Protein AF-0000000069106874 (afdb_homodimer)

Sequence (608 aa):
MSLFFHRAITELNISRTIKGVRCIVRFPEGVSSLFDAFSTHLDKQISIPGLFRLFELAIGISNRALPDDPNTFLDHKPIFADKFVYVGSCKLEIHQSFNASAYFHLPFDVFSTLDYVGKSSYCKVQEMCQRDNSQWFARLSQQNIMVDPVTRKPLELPASWRKKYGPMCTGSPFVMEKLNRPDACMAVGHYKIQTSDIDSQNHTNWVVYVEICMNACRNGLDKELFSKPLIKNSKNGLKEIQIRYVNEALVDEEVVIHAWETSGRDDQLCFELTRGSDVCIQATIAFHQFCVKSTNIESIKSKIMSLFFHRAITELNISRTIKGVRCIVRFPEGVSSLFDAFSTHLDKQISIPGLFRLFELAIGISNRALPDDPNTFLDHKPIFADKFVYVGSCKLEIHQSFNASAYFHLPFDVFSTLDYVGKSSYCKVQEMCQRDNSQWFARLSQQNIMVDPVTRKPLELPASWRKKYGPMCTGSPFVMEKLNRPDACMAVGHYKIQTSDIDSQNHTNWVVYVEICMNACRNGLDKELFSKPLIKNSKNGLKEIQIRYVNEALVDEEVVIHAWETSGRDDQLCFELTRGSDVCIQATIAFHQFCVKSTNIESIKSKI

Solvent-accessible surface area (backbone atoms only — not comparable to full-atom values): 31805 Å² total; per-residue (Å²): 120,62,64,36,59,34,53,10,35,57,49,33,54,36,48,75,49,80,56,82,60,32,35,41,37,37,40,38,24,19,59,48,49,60,52,8,42,68,33,67,36,67,90,42,72,66,48,70,58,51,52,53,39,51,50,48,43,49,49,52,59,44,42,33,58,34,90,92,41,68,65,25,51,80,48,34,53,88,69,42,69,91,52,40,72,42,68,44,13,38,37,41,37,36,35,72,71,53,66,56,58,75,62,57,38,40,38,32,31,38,40,35,31,52,30,22,61,58,62,33,36,35,20,40,36,36,36,35,20,37,61,90,76,61,46,65,36,37,35,40,38,38,19,35,31,32,30,36,85,83,79,66,39,78,33,72,53,58,66,69,56,45,65,69,50,29,82,76,30,85,54,65,80,58,72,63,77,86,79,83,80,66,95,75,55,63,40,76,49,76,47,64,38,44,64,80,41,36,25,88,85,68,32,52,34,75,59,50,58,51,44,53,51,49,36,51,49,52,53,36,55,76,68,60,53,62,57,67,62,31,55,58,18,53,74,36,27,65,29,34,36,37,34,30,50,73,41,85,55,44,72,73,38,55,32,38,37,38,30,38,69,42,85,98,48,52,36,34,38,35,38,37,34,22,46,86,91,44,57,24,34,37,34,37,46,29,27,27,84,61,69,75,73,65,71,68,68,62,63,62,53,69,76,96,121,60,63,35,60,33,53,8,34,55,47,34,54,36,50,75,49,78,57,82,59,32,35,40,37,38,40,37,24,18,60,48,49,61,52,8,42,69,32,67,37,68,91,42,78,64,46,71,58,50,51,54,39,52,52,49,43,50,50,53,59,43,41,34,58,32,89,92,41,66,66,24,51,80,47,33,52,87,69,42,70,88,54,41,73,41,69,44,15,38,38,40,38,35,35,72,68,50,69,52,59,74,60,57,37,39,38,31,31,39,40,36,32,53,30,21,61,58,62,35,34,35,19,38,38,36,36,34,21,36,60,90,76,62,48,65,37,38,35,41,38,37,19,35,30,32,29,36,85,83,80,65,41,79,32,73,53,58,64,71,57,45,64,69,50,30,82,78,30,84,54,66,82,58,74,61,78,88,76,82,79,66,95,74,55,62,41,76,49,75,46,64,39,44,65,80,42,36,24,89,85,67,32,51,34,74,60,52,57,52,43,54,51,49,35,53,50,51,52,36,56,76,67,60,53,60,57,67,62,30,55,57,19,53,73,36,27,65,30,35,38,37,35,29,51,72,40,85,56,47,70,73,38,56,35,38,37,38,30,38,69,42,85,97,47,52,36,36,37,34,38,37,34,22,46,85,92,44,60,25,34,40,34,37,45,28,27,28,85,60,69,74,74,65,70,68,67,61,63,62,53,70,75,95

InterPro domains:
  IPR029069 HotDog domain superfamily [SSF54637] (93-168)
  IPR029069 HotDog domain superfamily [SSF54637] (177-285)

Organism: Magallana gigas (NCBI:txid29159)

Structure (mmCIF, N/CA/C/O backbone):
data_AF-0000000069106874-model_v1
#
loop_
_entity.id
_entity.type
_entity.pdbx_description
1 polymer 'Uncharacterized protein'
#
loop_
_atom_site.group_PDB
_atom_site.id
_atom_site.type_symbol
_atom_site.label_atom_id
_atom_site.label_alt_id
_atom_site.label_comp_id
_atom_site.label_asym_id
_atom_site.label_entity_id
_atom_site.label_seq_id
_atom_site.pdbx_PDB_ins_code
_atom_site.Cartn_x
_atom_site.Cartn_y
_atom_site.Cartn_z
_atom_site.occupancy
_atom_site.B_iso_or_equiv
_atom_site.auth_seq_id
_atom_site.auth_comp_id
_atom_site.auth_asym_id
_atom_site.auth_atom_id
_atom_site.pdbx_PDB_model_num
ATOM 1 N N . MET A 1 1 ? -18.719 7.609 -12.352 1 34.06 1 MET A N 1
ATOM 2 C CA . MET A 1 1 ? -17.562 7.508 -11.469 1 34.06 1 MET A CA 1
ATOM 3 C C . MET A 1 1 ? -17.984 7.617 -10.008 1 34.06 1 MET A C 1
ATOM 5 O O . MET A 1 1 ? -17.562 6.812 -9.172 1 34.06 1 MET A O 1
ATOM 9 N N . SER A 1 2 ? -18.922 8.641 -9.828 1 42.19 2 SER A N 1
ATOM 10 C CA . SER A 1 2 ? -19.406 9.086 -8.523 1 42.19 2 SER A CA 1
ATOM 11 C C . SER A 1 2 ? -20.328 8.039 -7.895 1 42.19 2 SER A C 1
ATOM 13 O O . SER A 1 2 ? -20.219 7.758 -6.699 1 42.19 2 SER A O 1
ATOM 15 N N . LEU A 1 3 ? -20.938 7.375 -8.82 1 40.69 3 LEU A N 1
ATOM 16 C CA . LEU A 1 3 ? -22 6.52 -8.297 1 40.69 3 LEU A CA 1
ATOM 17 C C . LEU A 1 3 ? -21.422 5.281 -7.625 1 40.69 3 LEU A C 1
ATOM 19 O O . LEU A 1 3 ? -21.922 4.836 -6.594 1 40.69 3 LEU A O 1
ATOM 23 N N . PHE A 1 4 ? -20.281 4.883 -8.133 1 46.03 4 PHE A N 1
ATOM 24 C CA . PHE A 1 4 ? -19.719 3.619 -7.664 1 46.03 4 PHE A CA 1
ATOM 25 C C . PHE A 1 4 ? -19.141 3.77 -6.27 1 46.03 4 PHE A C 1
ATOM 27 O O . PHE A 1 4 ? -19.359 2.924 -5.398 1 46.03 4 PHE A O 1
ATOM 34 N N . PHE A 1 5 ? -18.547 4.848 -6.074 1 53.59 5 PHE A N 1
ATOM 35 C CA . PHE A 1 5 ? -17.984 5.059 -4.738 1 53.59 5 PHE A CA 1
ATOM 36 C C . PHE A 1 5 ? -19.109 5.211 -3.711 1 53.59 5 PHE A C 1
ATOM 38 O O . PHE A 1 5 ? -18.953 4.793 -2.561 1 53.59 5 PHE A O 1
ATOM 45 N N . HIS A 1 6 ? -20.219 5.535 -4.262 1 55.28 6 HIS A N 1
ATOM 46 C CA . HIS A 1 6 ? -21.375 5.789 -3.402 1 55.28 6 HIS A CA 1
ATOM 47 C C . HIS A 1 6 ? -21.906 4.5 -2.793 1 55.28 6 HIS A C 1
ATOM 49 O O . HIS A 1 6 ? -22.141 4.426 -1.584 1 55.28 6 HIS A O 1
ATOM 55 N N . ARG A 1 7 ? -22.219 3.68 -3.609 1 54.53 7 ARG A N 1
ATOM 56 C CA . ARG A 1 7 ? -22.766 2.404 -3.16 1 54.53 7 ARG A CA 1
ATOM 57 C C . ARG A 1 7 ? -21.781 1.679 -2.24 1 54.53 7 ARG A C 1
ATOM 59 O O . ARG A 1 7 ? -22.203 1.023 -1.282 1 54.53 7 ARG A O 1
ATOM 66 N N . ALA A 1 8 ? -20.594 2.135 -2.432 1 59.44 8 ALA A N 1
ATOM 67 C CA . ALA A 1 8 ? -19.562 1.483 -1.643 1 59.44 8 ALA A CA 1
ATOM 68 C C . ALA A 1 8 ? -19.625 1.908 -0.179 1 59.44 8 ALA A C 1
ATOM 70 O O . ALA A 1 8 ? -19.547 1.07 0.722 1 59.44 8 ALA A O 1
ATOM 71 N N . ILE A 1 9 ? -19.953 3.131 0.028 1 66.62 9 ILE A N 1
ATOM 72 C CA . ILE A 1 9 ? -19.984 3.664 1.386 1 66.62 9 ILE A CA 1
ATOM 73 C C . ILE A 1 9 ? -21.172 3.074 2.145 1 66.62 9 ILE A C 1
ATOM 75 O O . ILE A 1 9 ? -21.031 2.676 3.303 1 66.62 9 ILE A O 1
ATOM 79 N N . THR A 1 10 ? -22.203 2.961 1.462 1 67.38 10 THR A N 1
ATOM 80 C CA . THR A 1 10 ? -23.406 2.436 2.113 1 67.38 10 THR A CA 1
ATOM 81 C C . THR A 1 10 ? -23.25 0.939 2.379 1 67.38 10 THR A C 1
ATOM 83 O O . THR A 1 10 ? -23.562 0.465 3.473 1 67.38 10 THR A O 1
ATOM 86 N N . GLU A 1 11 ? -22.734 0.298 1.488 1 71.12 11 GLU A N 1
ATOM 87 C CA . GLU A 1 11 ? -22.625 -1.151 1.62 1 71.12 11 GLU A CA 1
ATOM 88 C C . GLU A 1 11 ? -21.594 -1.534 2.676 1 71.12 11 GLU A C 1
ATOM 90 O O . GLU A 1 11 ? -21.703 -2.598 3.291 1 71.12 11 GLU A O 1
ATOM 95 N N . LEU A 1 12 ? -20.781 -0.577 2.873 1 74.94 12 LEU A N 1
ATOM 96 C CA . LEU A 1 12 ? -19.734 -0.859 3.861 1 74.94 12 LEU A CA 1
ATOM 97 C C . LEU A 1 12 ? -20.125 -0.297 5.227 1 74.94 12 LEU A C 1
ATOM 99 O O . LEU A 1 12 ? -19.297 -0.247 6.137 1 74.94 12 LEU A O 1
ATOM 103 N N . ASN A 1 13 ? -21.344 0.155 5.324 1 79.31 13 ASN A N 1
ATOM 104 C CA . ASN A 1 13 ? -21.875 0.716 6.566 1 79.31 13 ASN A CA 1
ATOM 105 C C . ASN A 1 13 ? -21.047 1.921 7.023 1 79.31 13 ASN A C 1
ATOM 107 O O . ASN A 1 13 ? -20.781 2.076 8.211 1 79.31 13 ASN A O 1
ATOM 111 N N . ILE A 1 14 ? -20.516 2.648 6.082 1 82.81 14 ILE A N 1
ATOM 112 C CA . ILE A 1 14 ? -19.844 3.918 6.348 1 82.81 14 ILE A CA 1
ATOM 113 C C . ILE A 1 14 ? -20.844 5.062 6.223 1 82.81 14 ILE A C 1
ATOM 115 O O . ILE A 1 14 ? -21.703 5.051 5.34 1 82.81 14 ILE A O 1
ATOM 119 N N . SER A 1 15 ? -20.75 5.988 7.109 1 86.56 15 SER A N 1
ATOM 120 C CA . SER A 1 15 ? -21.641 7.148 7.027 1 86.56 15 SER A CA 1
ATOM 121 C C . SER A 1 15 ? -20.859 8.445 7.23 1 86.56 15 SER A C 1
ATOM 123 O O . SER A 1 15 ? -19.734 8.438 7.73 1 86.56 15 SER A O 1
ATOM 125 N N . ARG A 1 16 ? -21.453 9.523 6.762 1 90.56 16 ARG A N 1
ATOM 126 C CA . ARG A 1 16 ? -20.859 10.852 6.844 1 90.56 16 ARG A CA 1
ATOM 127 C C . ARG A 1 16 ? -21.891 11.891 7.258 1 90.56 16 ARG A C 1
ATOM 129 O O . ARG A 1 16 ? -23.016 11.875 6.77 1 90.56 16 ARG A O 1
ATOM 136 N N . THR A 1 17 ? -21.547 12.781 8.148 1 93.12 17 THR A N 1
ATOM 137 C CA . THR A 1 17 ? -22.359 13.914 8.562 1 93.12 17 THR A CA 1
ATOM 138 C C . THR A 1 17 ? -21.562 15.211 8.523 1 93.12 17 THR A C 1
ATOM 140 O O . THR A 1 17 ? -20.469 15.281 9.094 1 93.12 17 THR A O 1
ATOM 143 N N . ILE A 1 18 ? -22.094 16.203 7.867 1 94.69 18 ILE A N 1
ATOM 144 C CA . ILE A 1 18 ? -21.453 17.516 7.773 1 94.69 18 ILE A CA 1
ATOM 145 C C . ILE A 1 18 ? -22.234 18.531 8.594 1 94.69 18 ILE A C 1
ATOM 147 O O . ILE A 1 18 ? -23.469 18.609 8.492 1 94.69 18 ILE A O 1
ATOM 151 N N . LYS A 1 19 ? -21.594 19.25 9.383 1 92.94 19 LYS A N 1
ATOM 152 C CA . LYS A 1 19 ? -22.156 20.359 10.141 1 92.94 19 LYS A CA 1
ATOM 153 C C . LYS A 1 19 ? -21.188 21.547 10.18 1 92.94 19 LYS A C 1
ATOM 155 O O . LYS A 1 19 ? -20.297 21.594 11.023 1 92.94 19 LYS A O 1
ATOM 160 N N . GLY A 1 20 ? -21.438 22.547 9.258 1 92.25 20 GLY A N 1
ATOM 161 C CA . GLY A 1 20 ? -20.562 23.703 9.211 1 92.25 20 GLY A CA 1
ATOM 162 C C . GLY A 1 20 ? -19.141 23.359 8.828 1 92.25 20 GLY A C 1
ATOM 163 O O . GLY A 1 20 ? -18.891 22.812 7.754 1 92.25 20 GLY A O 1
ATOM 164 N N . VAL A 1 21 ? -18.25 23.641 9.844 1 95.94 21 VAL A N 1
ATOM 165 C CA . VAL A 1 21 ? -16.828 23.422 9.578 1 95.94 21 VAL A CA 1
ATOM 166 C C . VAL A 1 21 ? -16.391 22.078 10.156 1 95.94 21 VAL A C 1
ATOM 168 O O . VAL A 1 21 ? -15.203 21.844 10.359 1 95.94 21 VAL A O 1
ATOM 171 N N . ARG A 1 22 ? -17.359 21.203 10.445 1 96 22 ARG A N 1
ATOM 172 C CA . ARG A 1 22 ? -17.078 19.875 10.977 1 96 22 ARG A CA 1
ATOM 173 C C . ARG A 1 22 ? -17.688 18.797 10.109 1 96 22 ARG A C 1
ATOM 175 O O . ARG A 1 22 ? -18.781 18.984 9.547 1 96 22 ARG A O 1
ATOM 182 N N . CYS A 1 23 ? -17.016 17.75 9.977 1 96.88 23 CYS A N 1
ATOM 183 C CA . CYS A 1 23 ? -17.484 16.562 9.266 1 96.88 23 CYS A CA 1
ATOM 184 C C . CYS A 1 23 ? -17.078 15.289 10 1 96.88 23 CYS A C 1
ATOM 186 O O . CYS A 1 23 ? -15.93 15.133 10.398 1 96.88 23 CYS A O 1
ATOM 188 N N . ILE A 1 24 ? -18.031 14.422 10.195 1 95.75 24 ILE A N 1
ATOM 189 C CA . ILE A 1 24 ? -17.766 13.141 10.844 1 95.75 24 ILE A CA 1
ATOM 190 C C . ILE A 1 24 ? -17.938 12.008 9.836 1 95.75 24 ILE A C 1
ATOM 192 O O . ILE A 1 24 ? -18.969 11.914 9.172 1 95.75 24 ILE A O 1
ATOM 196 N N . VAL A 1 25 ? -16.953 11.195 9.688 1 92.06 25 VAL A N 1
ATOM 197 C CA . VAL A 1 25 ? -17.031 9.945 8.938 1 92.06 25 VAL A CA 1
ATOM 198 C C . VAL A 1 25 ? -16.969 8.766 9.891 1 92.06 25 VAL A C 1
ATOM 200 O O . VAL A 1 25 ? -16 8.633 10.656 1 92.06 25 VAL A O 1
ATOM 203 N N . ARG A 1 26 ? -17.938 7.91 9.805 1 90.25 26 ARG A N 1
ATOM 204 C CA . ARG A 1 26 ? -18.031 6.77 10.711 1 90.25 26 ARG A CA 1
ATOM 205 C C . ARG A 1 26 ? -17.656 5.473 9.992 1 90.25 26 ARG A C 1
ATOM 207 O O . ARG A 1 26 ? -18.266 5.125 8.977 1 90.25 26 ARG A O 1
ATOM 214 N N . PHE A 1 27 ? -16.672 4.824 10.562 1 85 27 PHE A N 1
ATOM 215 C CA . PHE A 1 27 ? -16.203 3.568 9.984 1 85 27 PHE A CA 1
ATOM 216 C C . PHE A 1 27 ? -16.625 2.387 10.852 1 85 27 PHE A C 1
ATOM 218 O O . PHE A 1 27 ? -16.469 2.416 12.07 1 85 27 PHE A O 1
ATOM 225 N N . PRO A 1 28 ? -17.188 1.4 10.188 1 81.38 28 PRO A N 1
ATOM 226 C CA . PRO A 1 28 ? -17.531 0.193 10.938 1 81.38 28 PRO A CA 1
ATOM 227 C C . PRO A 1 28 ? -16.297 -0.598 11.383 1 81.38 28 PRO A C 1
ATOM 229 O O . PRO A 1 28 ? -15.172 -0.214 11.078 1 81.38 28 PRO A O 1
ATOM 232 N N . GLU A 1 29 ? -16.547 -1.613 12.133 1 74 29 GLU A N 1
ATOM 233 C CA . GLU A 1 29 ? -15.477 -2.518 12.516 1 74 29 GLU A CA 1
ATOM 234 C C . GLU A 1 29 ? -14.883 -3.221 11.297 1 74 29 GLU A C 1
ATOM 236 O O . GLU A 1 29 ? -15.617 -3.621 10.391 1 74 29 GLU A O 1
ATOM 241 N N . GLY A 1 30 ? -13.492 -3.283 11.242 1 70.25 30 GLY A N 1
ATOM 242 C CA . GLY A 1 30 ? -12.867 -4.098 10.219 1 70.25 30 GLY A CA 1
ATOM 243 C C . GLY A 1 30 ? -12.195 -3.279 9.133 1 70.25 30 GLY A C 1
ATOM 244 O O . GLY A 1 30 ? -11.344 -3.789 8.398 1 70.25 30 GLY A O 1
ATOM 245 N N . VAL A 1 31 ? -12.641 -2.053 8.945 1 67.06 31 VAL A N 1
ATOM 246 C CA . VAL A 1 31 ? -12.047 -1.235 7.891 1 67.06 31 VAL A CA 1
ATOM 247 C C . VAL A 1 31 ? -10.539 -1.135 8.109 1 67.06 31 VAL A C 1
ATOM 249 O O . VAL A 1 31 ? -9.766 -1.248 7.156 1 67.06 31 VAL A O 1
ATOM 252 N N . SER A 1 32 ? -10.18 -1.062 9.32 1 63.19 32 SER A N 1
ATOM 253 C CA . SER A 1 32 ? -8.75 -0.949 9.609 1 63.19 32 SER A CA 1
ATOM 254 C C . SER A 1 32 ? -8.016 -2.238 9.266 1 63.19 32 SER A C 1
ATOM 256 O O . SER A 1 32 ? -6.867 -2.201 8.812 1 63.19 32 SER A O 1
ATOM 258 N N . SER A 1 33 ? -8.727 -3.334 9.492 1 62.19 33 SER A N 1
ATOM 259 C CA . SER A 1 33 ? -8.125 -4.629 9.203 1 62.19 33 SER A CA 1
ATOM 260 C C . SER A 1 33 ? -7.898 -4.809 7.703 1 62.19 33 SER A C 1
ATOM 262 O O . SER A 1 33 ? -6.965 -5.5 7.289 1 62.19 33 SER A O 1
ATOM 264 N N . LEU A 1 34 ? -8.859 -4.203 6.949 1 63.66 34 LEU A N 1
ATOM 265 C CA . LEU A 1 34 ? -8.688 -4.262 5.5 1 63.66 34 LEU A CA 1
ATOM 266 C C . LEU A 1 34 ? -7.41 -3.539 5.078 1 63.66 34 LEU A C 1
ATOM 268 O O . LEU A 1 34 ? -6.742 -3.955 4.129 1 63.66 34 LEU A O 1
ATOM 272 N N . PHE A 1 35 ? -7.094 -2.582 5.859 1 60.69 35 PHE A N 1
ATOM 273 C CA . PHE A 1 35 ? -5.902 -1.804 5.535 1 60.69 35 PHE A CA 1
ATOM 274 C C . PHE A 1 35 ? -4.641 -2.539 5.973 1 60.69 35 PHE A C 1
ATOM 276 O O . PHE A 1 35 ? -3.576 -2.363 5.371 1 60.69 35 PHE A O 1
ATOM 283 N N . ASP A 1 36 ? -4.879 -3.299 6.988 1 56.19 36 ASP A N 1
ATOM 284 C CA . ASP A 1 36 ? -3.742 -4.098 7.441 1 56.19 36 ASP A CA 1
ATOM 285 C C . ASP A 1 36 ? -3.355 -5.145 6.398 1 56.19 36 ASP A C 1
ATOM 287 O O . ASP A 1 36 ? -2.182 -5.496 6.27 1 56.19 36 ASP A O 1
ATOM 291 N N . ALA A 1 37 ? -4.453 -5.648 5.816 1 52.06 37 ALA A N 1
ATOM 292 C CA . ALA A 1 37 ? -4.18 -6.656 4.793 1 52.06 37 ALA A CA 1
ATOM 293 C C . ALA A 1 37 ? -3.246 -6.109 3.719 1 52.06 37 ALA A C 1
ATOM 295 O O . ALA A 1 37 ? -2.498 -6.863 3.094 1 52.06 37 ALA A O 1
ATOM 296 N N . PHE A 1 38 ? -3.342 -4.867 3.67 1 48.53 38 PHE A N 1
ATOM 297 C CA . PHE A 1 38 ? -2.467 -4.262 2.676 1 48.53 38 PHE A CA 1
ATOM 298 C C . PHE A 1 38 ? -1.048 -4.121 3.215 1 48.53 38 PHE A C 1
ATOM 300 O O . PHE A 1 38 ? -0.114 -3.848 2.459 1 48.53 38 PHE A O 1
ATOM 307 N N . SER A 1 39 ? -1.163 -4.289 4.508 1 46.03 39 SER A N 1
ATOM 308 C CA . SER A 1 39 ? 0.182 -4.285 5.07 1 46.03 39 SER A CA 1
ATOM 309 C C . SER A 1 39 ? 0.774 -5.688 5.102 1 46.03 39 SER A C 1
ATOM 311 O O . SER A 1 39 ? 0.038 -6.676 5.148 1 46.03 39 SER A O 1
ATOM 313 N N . THR A 1 40 ? 1.826 -5.828 4.512 1 45.62 40 THR A N 1
ATOM 314 C CA . THR A 1 40 ? 2.535 -7.102 4.418 1 45.62 40 THR A CA 1
ATOM 315 C C . THR A 1 40 ? 2.312 -7.938 5.676 1 45.62 40 THR A C 1
ATOM 317 O O . THR A 1 40 ? 2.762 -9.078 5.754 1 45.62 40 THR A O 1
ATOM 320 N N . HIS A 1 41 ? 1.469 -7.273 6.73 1 43.88 41 HIS A N 1
ATOM 321 C CA . HIS A 1 41 ? 1.33 -8.031 7.965 1 43.88 41 HIS A CA 1
ATOM 322 C C . HIS A 1 41 ? -0.121 -8.062 8.438 1 43.88 41 HIS A C 1
ATOM 324 O O . HIS A 1 41 ? -0.607 -7.094 9.023 1 43.88 41 HIS A O 1
ATOM 330 N N . LEU A 1 42 ? -0.999 -9.008 7.953 1 42.16 42 LEU A N 1
ATOM 331 C CA . LEU A 1 42 ? -2.396 -9.109 8.359 1 42.16 42 LEU A CA 1
ATOM 332 C C . LEU A 1 42 ? -2.535 -9.023 9.875 1 42.16 42 LEU A C 1
ATOM 334 O O . LEU A 1 42 ? -3.559 -8.562 10.383 1 42.16 42 LEU A O 1
ATOM 338 N N . ASP A 1 43 ? -1.603 -9.5 10.703 1 42.47 43 ASP A N 1
ATOM 339 C CA . ASP A 1 43 ? -1.775 -9.602 12.148 1 42.47 43 ASP A CA 1
ATOM 340 C C . ASP A 1 43 ? -1.207 -8.367 12.859 1 42.47 43 ASP A C 1
ATOM 342 O O . ASP A 1 43 ? -1.116 -8.344 14.086 1 42.47 43 ASP A O 1
ATOM 346 N N . LYS A 1 44 ? -0.801 -7.324 12.016 1 51.97 44 LYS A N 1
ATOM 347 C CA . LYS A 1 44 ? -0.078 -6.266 12.719 1 51.97 44 LYS A CA 1
ATOM 348 C C . LYS A 1 44 ? -0.878 -4.965 12.727 1 51.97 44 LYS A C 1
ATOM 350 O O . LYS A 1 44 ? -1.837 -4.816 11.969 1 51.97 44 LYS A O 1
ATOM 355 N N . GLN A 1 45 ? -0.779 -4.246 13.859 1 58.31 45 GLN A N 1
ATOM 356 C CA . GLN A 1 45 ? -1.193 -2.854 13.977 1 58.31 45 GLN A CA 1
ATOM 357 C C . GLN A 1 45 ? -0.996 -2.104 12.664 1 58.31 45 GLN A C 1
ATOM 359 O O . GLN A 1 45 ? -0.068 -2.398 11.906 1 58.31 45 GLN A O 1
ATOM 364 N N . ILE A 1 46 ? -2.031 -1.391 12.328 1 66.69 46 ILE A N 1
ATOM 365 C CA . ILE A 1 46 ? -1.922 -0.576 11.125 1 66.69 46 ILE A CA 1
ATOM 366 C C . ILE A 1 46 ? -0.581 0.156 11.117 1 66.69 46 ILE A C 1
ATOM 368 O O . ILE A 1 46 ? -0.122 0.636 12.156 1 66.69 46 ILE A O 1
ATOM 372 N N . SER A 1 47 ? 0.012 0.094 10.008 1 75.06 47 SER A N 1
ATOM 373 C CA . SER A 1 47 ? 1.26 0.832 9.844 1 75.06 47 SER A CA 1
ATOM 374 C C . SER A 1 47 ? 1.021 2.338 9.883 1 75.06 47 SER A C 1
ATOM 376 O O . SER A 1 47 ? -0.102 2.799 9.664 1 75.06 47 SER A O 1
ATOM 378 N N . ILE A 1 48 ? 2.029 3.117 10.188 1 83.62 48 ILE A N 1
ATOM 379 C CA . ILE A 1 48 ? 1.917 4.57 10.25 1 83.62 48 ILE A CA 1
ATOM 380 C C . ILE A 1 48 ? 1.508 5.113 8.883 1 83.62 48 ILE A C 1
ATOM 382 O O . ILE A 1 48 ? 0.571 5.906 8.773 1 83.62 48 ILE A O 1
ATOM 386 N N . PRO A 1 49 ? 2.131 4.652 7.773 1 80.94 49 PRO A N 1
ATOM 387 C CA . PRO A 1 49 ? 1.604 5.082 6.473 1 80.94 49 PRO A CA 1
ATOM 388 C C . PRO A 1 49 ? 0.145 4.68 6.27 1 80.94 49 PRO A C 1
ATOM 390 O O . PRO A 1 49 ? -0.625 5.426 5.656 1 80.94 49 PRO A O 1
ATOM 393 N N . GLY A 1 50 ? -0.195 3.531 6.781 1 78.94 50 GLY A N 1
ATOM 394 C CA . GLY A 1 50 ? -1.586 3.109 6.73 1 78.94 50 GLY A CA 1
ATOM 395 C C . GLY A 1 50 ? -2.525 4.062 7.445 1 78.94 50 GLY A C 1
ATOM 396 O O . GLY A 1 50 ? -3.641 4.305 6.984 1 78.94 50 GLY A O 1
ATOM 397 N N . LEU A 1 51 ? -2.092 4.559 8.555 1 83.19 51 LEU A N 1
ATOM 398 C CA . LEU A 1 51 ? -2.877 5.539 9.297 1 83.19 51 LEU A CA 1
ATOM 399 C C . LEU A 1 51 ? -3.076 6.809 8.477 1 83.19 51 LEU A C 1
ATOM 401 O O . LEU A 1 51 ? -4.18 7.355 8.43 1 83.19 51 LEU A O 1
ATOM 405 N N . PHE A 1 52 ? -2.023 7.27 7.816 1 87.25 52 PHE A N 1
ATOM 406 C CA . PHE A 1 52 ? -2.133 8.43 6.938 1 87.25 52 PHE A CA 1
ATOM 407 C C . PHE A 1 52 ? -3.135 8.172 5.82 1 87.25 52 PHE A C 1
ATOM 409 O O . PHE A 1 52 ? -3.932 9.047 5.48 1 87.25 52 PHE A O 1
ATOM 416 N N . ARG A 1 53 ? -3.105 6.996 5.336 1 81.75 53 ARG A N 1
ATOM 417 C CA . ARG A 1 53 ? -4.016 6.66 4.242 1 81.75 53 ARG A CA 1
ATOM 418 C C . ARG A 1 53 ? -5.461 6.613 4.727 1 81.75 53 ARG A C 1
ATOM 420 O O . ARG A 1 53 ? -6.379 6.957 3.982 1 81.75 53 ARG A O 1
ATOM 427 N N . LEU A 1 54 ? -5.652 6.18 5.906 1 82.62 54 LEU A N 1
ATOM 428 C CA . LEU A 1 54 ? -6.996 6.191 6.48 1 82.62 54 LEU A CA 1
ATOM 429 C C . LEU A 1 54 ? -7.508 7.617 6.637 1 82.62 54 LEU A C 1
ATOM 431 O O . LEU A 1 54 ? -8.688 7.891 6.383 1 82.62 54 LEU A O 1
ATOM 435 N N . PHE A 1 55 ? -6.621 8.453 7.051 1 88.5 55 PHE A N 1
ATOM 436 C CA . PHE A 1 55 ? -6.996 9.867 7.105 1 88.5 55 PHE A CA 1
ATOM 437 C C . PHE A 1 55 ? -7.348 10.391 5.719 1 88.5 55 PHE A C 1
ATOM 439 O O . PHE A 1 55 ? -8.328 11.117 5.555 1 88.5 55 PHE A O 1
ATOM 446 N N . GLU A 1 56 ? -6.562 10 4.777 1 84.44 56 GLU A N 1
ATOM 447 C CA . GLU A 1 56 ? -6.836 10.406 3.402 1 84.44 56 GLU A CA 1
ATOM 448 C C . GLU A 1 56 ? -8.195 9.891 2.936 1 84.44 56 GLU A C 1
ATOM 450 O O . GLU A 1 56 ? -8.922 10.594 2.227 1 84.44 56 GLU A O 1
ATOM 455 N N . LEU A 1 57 ? -8.445 8.688 3.299 1 81.31 57 LEU A N 1
ATOM 456 C CA . LEU A 1 57 ? -9.734 8.109 2.945 1 81.31 57 LEU A CA 1
ATOM 457 C C . LEU A 1 57 ? -10.875 8.938 3.535 1 81.31 57 LEU A C 1
ATOM 459 O O . LEU A 1 57 ? -11.859 9.227 2.848 1 81.31 57 LEU A O 1
ATOM 463 N N . ALA A 1 58 ? -10.742 9.258 4.738 1 87.56 58 ALA A N 1
ATOM 464 C CA . ALA A 1 58 ? -11.766 10.07 5.387 1 87.56 58 ALA A CA 1
ATOM 465 C C . ALA A 1 58 ? -11.914 11.422 4.695 1 87.56 58 ALA A C 1
ATOM 467 O O . ALA A 1 58 ? -13.031 11.922 4.523 1 87.56 58 ALA A O 1
ATOM 468 N N . ILE A 1 59 ? -10.805 11.992 4.305 1 87.62 59 ILE A N 1
ATOM 469 C CA . ILE A 1 59 ? -10.828 13.25 3.568 1 87.62 59 ILE A CA 1
ATOM 470 C C . ILE A 1 59 ? -11.57 13.055 2.248 1 87.62 59 ILE A C 1
ATOM 472 O O . ILE A 1 59 ? -12.438 13.859 1.894 1 87.62 59 ILE A O 1
ATOM 476 N N . GLY A 1 60 ? -11.227 12.008 1.559 1 82.19 60 GLY A N 1
ATOM 477 C CA . GLY A 1 60 ? -11.891 11.719 0.298 1 82.19 60 GLY A CA 1
ATOM 478 C C . GLY A 1 60 ? -13.391 11.562 0.437 1 82.19 60 GLY A C 1
ATOM 479 O O . GLY A 1 60 ? -14.148 12.086 -0.38 1 82.19 60 GLY A O 1
ATOM 480 N N . ILE A 1 61 ? -13.789 10.891 1.46 1 83.88 61 ILE A N 1
ATOM 481 C CA . ILE A 1 61 ? -15.203 10.672 1.713 1 83.88 61 ILE A CA 1
ATOM 482 C C . ILE A 1 61 ? -15.883 11.992 2.064 1 83.88 61 ILE A C 1
ATOM 484 O O . ILE A 1 61 ? -17 12.266 1.612 1 83.88 61 ILE A O 1
ATOM 488 N N . SER A 1 62 ? -15.242 12.805 2.793 1 88.44 62 SER A N 1
ATOM 489 C CA . SER A 1 62 ? -15.789 14.086 3.209 1 88.44 62 SER A CA 1
ATOM 490 C C . SER A 1 62 ? -15.984 15.016 2.014 1 88.44 62 SER A C 1
ATOM 492 O O . SER A 1 62 ? -16.953 15.773 1.962 1 88.44 62 SER A O 1
ATOM 494 N N . ASN A 1 63 ? -15.086 14.914 1.068 1 85.69 63 ASN A N 1
ATOM 495 C CA . ASN A 1 63 ? -15.023 15.906 0.001 1 85.69 63 ASN A CA 1
ATOM 496 C C . ASN A 1 63 ? -15.797 15.445 -1.234 1 85.69 63 ASN A C 1
ATOM 498 O O . ASN A 1 63 ? -15.773 16.125 -2.268 1 85.69 63 ASN A O 1
ATOM 502 N N . ARG A 1 64 ? -16.453 14.391 -1.087 1 79.75 64 ARG A N 1
ATOM 503 C CA . ARG A 1 64 ? -17.156 13.867 -2.256 1 79.75 64 ARG A CA 1
ATOM 504 C C . ARG A 1 64 ? -18.656 14.023 -2.1 1 79.75 64 ARG A C 1
ATOM 506 O O . ARG A 1 64 ? -19.188 13.992 -0.983 1 79.75 64 ARG A O 1
ATOM 513 N N . ALA A 1 65 ? -19.281 14.219 -3.301 1 77.75 65 ALA A N 1
ATOM 514 C CA . ALA A 1 65 ? -20.75 14.148 -3.309 1 77.75 65 ALA A CA 1
ATOM 515 C C . ALA A 1 65 ? -21.219 12.711 -3.143 1 77.75 65 ALA A C 1
ATOM 517 O O . ALA A 1 65 ? -20.656 11.789 -3.736 1 77.75 65 ALA A O 1
ATOM 518 N N . LEU A 1 66 ? -22.141 12.609 -2.227 1 75.19 66 LEU A N 1
ATOM 519 C CA . LEU A 1 66 ? -22.75 11.305 -2 1 75.19 66 LEU A CA 1
ATOM 520 C C . LEU A 1 66 ? -24.188 11.266 -2.537 1 75.19 66 LEU A C 1
ATOM 522 O O . LEU A 1 66 ? -24.812 12.312 -2.717 1 75.19 66 LEU A O 1
ATOM 526 N N . PRO A 1 67 ? -24.688 10.133 -2.873 1 68.88 67 PRO A N 1
ATOM 527 C CA . PRO A 1 67 ? -26.047 10.055 -3.416 1 68.88 67 PRO A CA 1
ATOM 528 C C . PRO A 1 67 ? -27.094 10.695 -2.498 1 68.88 67 PRO A C 1
ATOM 530 O O . PRO A 1 67 ? -28 11.375 -2.973 1 68.88 67 PRO A O 1
ATOM 533 N N . ASP A 1 68 ? -26.969 10.469 -1.282 1 76 68 ASP A N 1
ATOM 534 C CA . ASP A 1 68 ? -27.969 10.969 -0.34 1 76 68 ASP A CA 1
ATOM 535 C C . ASP A 1 68 ? -27.594 12.359 0.167 1 76 68 ASP A C 1
ATOM 537 O O . ASP A 1 68 ? -28.375 12.984 0.897 1 76 68 ASP A O 1
ATOM 541 N N . ASP A 1 69 ? -26.406 12.789 -0.154 1 80.88 69 ASP A N 1
ATOM 542 C CA . ASP A 1 69 ? -25.938 14.109 0.255 1 80.88 69 ASP A CA 1
ATOM 543 C C . ASP A 1 69 ? -25.031 14.727 -0.81 1 80.88 69 ASP A C 1
ATOM 545 O O . ASP A 1 69 ? -23.828 14.484 -0.818 1 80.88 69 ASP A O 1
ATOM 549 N N . PRO A 1 70 ? -25.5 15.5 -1.629 1 82.25 70 PRO A N 1
ATOM 550 C CA . PRO A 1 70 ? -24.703 16.062 -2.723 1 82.25 70 PRO A CA 1
ATOM 551 C C . PRO A 1 70 ? -23.719 17.125 -2.244 1 82.25 70 PRO A C 1
ATOM 553 O O . PRO A 1 70 ? -22.844 17.547 -3.004 1 82.25 70 PRO A O 1
ATOM 556 N N . ASN A 1 71 ? -23.891 17.562 -1.018 1 86.69 71 ASN A N 1
ATOM 557 C CA . ASN A 1 71 ? -22.969 18.562 -0.48 1 86.69 71 ASN A CA 1
ATOM 558 C C . ASN A 1 71 ? -21.594 17.953 -0.199 1 86.69 71 ASN A C 1
ATOM 560 O O . ASN A 1 71 ? -21.484 16.766 0.104 1 86.69 71 ASN A O 1
ATOM 564 N N . THR A 1 72 ? -20.594 18.75 -0.452 1 90.62 72 THR A N 1
ATOM 565 C CA . THR A 1 72 ? -19.219 18.375 -0.095 1 90.62 72 THR A CA 1
ATOM 566 C C . THR A 1 72 ? -18.719 19.203 1.08 1 90.62 72 THR A C 1
ATOM 568 O O . THR A 1 72 ? -19.094 20.375 1.224 1 90.62 72 THR A O 1
ATOM 571 N N . PHE A 1 73 ? -18 18.609 1.884 1 94.12 73 PHE A N 1
ATOM 572 C CA . PHE A 1 73 ? -17.469 19.281 3.062 1 94.12 73 PHE A CA 1
ATOM 573 C C . PHE A 1 73 ? -16.703 20.531 2.67 1 94.12 73 PHE A C 1
ATOM 575 O O . PHE A 1 73 ? -15.867 20.516 1.77 1 94.12 73 PHE A O 1
ATOM 582 N N . LEU A 1 74 ? -17.078 21.688 3.242 1 95.75 74 LEU A N 1
ATOM 583 C CA . LEU A 1 74 ? -16.469 23 3.02 1 95.75 74 LEU A CA 1
ATOM 584 C C . LEU A 1 74 ? -16.578 23.406 1.558 1 95.75 74 LEU A C 1
ATOM 586 O O . LEU A 1 74 ? -15.688 24.062 1.02 1 95.75 74 LEU A O 1
ATOM 590 N N . ASP A 1 75 ? -17.625 22.922 0.871 1 92.5 75 ASP A N 1
ATOM 591 C CA . ASP A 1 75 ? -17.844 23.234 -0.538 1 92.5 75 ASP A CA 1
ATOM 592 C C . ASP A 1 75 ? -16.625 22.859 -1.38 1 92.5 75 ASP A C 1
ATOM 594 O O . ASP A 1 75 ? -16.234 23.625 -2.275 1 92.5 75 ASP A O 1
ATOM 598 N N . HIS A 1 76 ? -15.992 21.812 -1.057 1 88.81 76 HIS A N 1
ATOM 599 C CA . HIS A 1 76 ? -14.734 21.422 -1.681 1 88.81 76 HIS A CA 1
ATOM 600 C C . HIS A 1 76 ? -14.867 21.375 -3.199 1 88.81 76 HIS A C 1
ATOM 602 O O . HIS A 1 76 ? -14.039 21.938 -3.918 1 88.81 76 HIS A O 1
ATOM 608 N N . LYS A 1 77 ? -15.844 20.734 -3.758 1 81.44 77 LYS A N 1
ATOM 609 C CA . LYS A 1 77 ? -15.984 20.516 -5.195 1 81.44 77 LYS A CA 1
ATOM 610 C C . LYS A 1 77 ? -16.094 21.844 -5.938 1 81.44 77 LYS A C 1
ATOM 612 O O . LYS A 1 77 ? -15.297 22.141 -6.836 1 81.44 77 LYS A O 1
ATOM 617 N N . PRO A 1 78 ? -16.969 22.734 -5.633 1 80.88 78 PRO A N 1
ATOM 618 C CA . PRO A 1 78 ? -17.109 23.984 -6.387 1 80.88 78 PRO A CA 1
ATOM 619 C C . PRO A 1 78 ? -15.938 24.938 -6.168 1 80.88 78 PRO A C 1
ATOM 621 O O . PRO A 1 78 ? -15.68 25.797 -7.016 1 80.88 78 PRO A O 1
ATOM 624 N N . ILE A 1 79 ? -15.266 24.781 -5.078 1 84.5 79 ILE A N 1
ATOM 625 C CA . ILE A 1 79 ? -14.258 25.781 -4.742 1 84.5 79 ILE A CA 1
ATOM 626 C C . ILE A 1 79 ? -12.883 25.312 -5.223 1 84.5 79 ILE A C 1
ATOM 628 O O . ILE A 1 79 ? -12.094 26.125 -5.727 1 84.5 79 ILE A O 1
ATOM 632 N N . PHE A 1 80 ? -12.609 24.031 -5.145 1 81.81 80 PHE A N 1
ATOM 633 C CA . PHE A 1 80 ? -11.227 23.594 -5.297 1 81.81 80 PHE A CA 1
ATOM 634 C C . PHE A 1 80 ? -11.078 22.688 -6.5 1 81.81 80 PHE A C 1
ATOM 636 O O . PHE A 1 80 ? -9.977 22.203 -6.785 1 81.81 80 PHE A O 1
ATOM 643 N N . ALA A 1 81 ? -12.086 22.406 -7.277 1 74 81 ALA A N 1
ATOM 644 C CA . ALA A 1 81 ? -12.055 21.453 -8.383 1 74 81 ALA A CA 1
ATOM 645 C C . ALA A 1 81 ? -10.977 21.812 -9.398 1 74 81 ALA A C 1
ATOM 647 O O . ALA A 1 81 ? -10.344 20.938 -9.984 1 74 81 ALA A O 1
ATOM 648 N N . ASP A 1 82 ? -10.672 23.047 -9.578 1 73.81 82 ASP A N 1
ATOM 649 C CA . ASP A 1 82 ? -9.719 23.484 -10.594 1 73.81 82 ASP A CA 1
ATOM 650 C C . ASP A 1 82 ? -8.5 24.141 -9.953 1 73.81 82 ASP A C 1
ATOM 652 O O . ASP A 1 82 ? -7.801 24.922 -10.602 1 73.81 82 ASP A O 1
ATOM 656 N N . LYS A 1 83 ? -8.414 23.875 -8.695 1 78.56 83 LYS A N 1
ATOM 657 C CA . LYS A 1 83 ? -7.297 24.484 -7.973 1 78.56 83 LYS A CA 1
ATOM 658 C C . LYS A 1 83 ? -6.309 23.422 -7.5 1 78.56 83 LYS A C 1
ATOM 660 O O . LYS A 1 83 ? -6.629 22.234 -7.484 1 78.56 83 LYS A O 1
ATOM 665 N N . PHE A 1 84 ? -5.121 23.922 -7.32 1 81.69 84 PHE A N 1
ATOM 666 C CA . PHE A 1 84 ? -4.09 23.062 -6.742 1 81.69 84 PHE A CA 1
ATOM 667 C C . PHE A 1 84 ? -3.879 23.391 -5.27 1 81.69 84 PHE A C 1
ATOM 669 O O . PHE A 1 84 ? -3.686 24.547 -4.906 1 81.69 84 PHE A O 1
ATOM 676 N N . VAL A 1 85 ? -4.062 22.453 -4.457 1 85.94 85 VAL A N 1
ATOM 677 C CA . VAL A 1 85 ? -3.824 22.609 -3.025 1 85.94 85 VAL A CA 1
ATOM 678 C C . VAL A 1 85 ? -2.697 21.672 -2.586 1 85.94 85 VAL A C 1
ATOM 680 O O . VAL A 1 85 ? -2.74 20.469 -2.857 1 85.94 85 VAL A O 1
ATOM 683 N N . TYR A 1 86 ? -1.691 22.266 -1.953 1 88 86 TYR A N 1
ATOM 684 C CA . TYR A 1 86 ? -0.555 21.5 -1.454 1 88 86 TYR A CA 1
ATOM 685 C C . TYR A 1 86 ? -0.542 21.469 0.07 1 88 86 TYR A C 1
ATOM 687 O O . TYR A 1 86 ? -0.941 22.453 0.718 1 88 86 TYR A O 1
ATOM 695 N N . VAL A 1 87 ? -0.106 20.359 0.572 1 91.5 87 VAL A N 1
ATOM 696 C CA . VAL A 1 87 ? 0.174 20.312 2.004 1 91.5 87 VAL A CA 1
ATOM 697 C C . VAL A 1 87 ? 1.522 20.969 2.287 1 91.5 87 VAL A C 1
ATOM 699 O O . VAL A 1 87 ? 2.555 20.531 1.774 1 91.5 87 VAL A O 1
ATOM 702 N N . GLY A 1 88 ? 1.526 22.031 3.07 1 93.88 88 GLY A N 1
ATOM 703 C CA . GLY A 1 88 ? 2.766 22.688 3.451 1 93.88 88 GLY A CA 1
ATOM 704 C C . GLY A 1 88 ? 3.416 22.062 4.676 1 93.88 88 GLY A C 1
ATOM 705 O O . GLY A 1 88 ? 4.645 22.016 4.773 1 93.88 88 GLY A O 1
ATOM 706 N N . SER A 1 89 ? 2.572 21.688 5.605 1 96.25 89 SER A N 1
ATOM 707 C CA . SER A 1 89 ? 3.02 21.031 6.832 1 96.25 89 SER A CA 1
ATOM 708 C C . SER A 1 89 ? 1.957 20.078 7.363 1 96.25 89 SER A C 1
ATOM 710 O O . SER A 1 89 ? 0.762 20.281 7.145 1 96.25 89 SER A O 1
ATOM 712 N N . CYS A 1 90 ? 2.408 19.062 7.996 1 96.5 90 CYS A N 1
ATOM 713 C CA . CYS A 1 90 ? 1.454 18.219 8.695 1 96.5 90 CYS A CA 1
ATOM 714 C C . CYS A 1 90 ? 2.053 17.672 9.992 1 96.5 90 CYS A C 1
ATOM 716 O O . CYS A 1 90 ? 3.273 17.656 10.148 1 96.5 90 CYS A O 1
ATOM 718 N N . LYS A 1 91 ? 1.198 17.375 10.914 1 97.38 91 LYS A N 1
ATOM 719 C CA . LYS A 1 91 ? 1.536 16.797 12.219 1 97.38 91 LYS A CA 1
ATOM 720 C C . LYS A 1 91 ? 0.602 15.648 12.562 1 97.38 91 LYS A C 1
ATOM 722 O O . LYS A 1 91 ? -0.617 15.828 12.633 1 97.38 91 LYS A O 1
ATOM 727 N N . LEU A 1 92 ? 1.165 14.461 12.711 1 96.81 92 LEU A N 1
ATOM 728 C CA . LEU A 1 92 ? 0.44 13.312 13.234 1 96.81 92 LEU A CA 1
ATOM 729 C C . LEU A 1 92 ? 0.748 13.102 14.711 1 96.81 92 LEU A C 1
ATOM 731 O O . LEU A 1 92 ? 1.915 13.039 15.102 1 96.81 92 LEU A O 1
ATOM 735 N N . GLU A 1 93 ? -0.208 13.039 15.461 1 96 93 GLU A N 1
ATOM 736 C CA . GLU A 1 93 ? -0.097 12.688 16.875 1 96 93 GLU A CA 1
ATOM 737 C C . GLU A 1 93 ? -0.779 11.359 17.172 1 96 93 GLU A C 1
ATOM 739 O O . GLU A 1 93 ? -1.871 11.086 16.672 1 96 93 GLU A O 1
ATOM 744 N N . ILE A 1 94 ? -0.105 10.555 17.953 1 92.19 94 ILE A N 1
ATOM 745 C CA . ILE A 1 94 ? -0.638 9.242 18.297 1 92.19 94 ILE A CA 1
ATOM 746 C C . ILE A 1 94 ? -0.735 9.102 19.812 1 92.19 94 ILE A C 1
ATOM 748 O O . ILE A 1 94 ? 0.242 9.344 20.531 1 92.19 94 ILE A O 1
ATOM 752 N N . HIS A 1 95 ? -1.902 8.734 20.188 1 89.12 95 HIS A N 1
ATOM 753 C CA . HIS A 1 95 ? -2.1 8.492 21.609 1 89.12 95 HIS A CA 1
ATOM 754 C C . HIS A 1 95 ? -1.37 7.234 22.062 1 89.12 95 HIS A C 1
ATOM 756 O O . HIS A 1 95 ? -1.292 6.254 21.312 1 89.12 95 HIS A O 1
ATOM 762 N N . GLN A 1 96 ? -0.927 7.203 23.219 1 83.81 96 GLN A N 1
ATOM 763 C CA . GLN A 1 96 ? -0.126 6.102 23.734 1 83.81 96 GLN A CA 1
ATOM 764 C C . GLN A 1 96 ? -0.92 4.797 23.734 1 83.81 96 GLN A C 1
ATOM 766 O O . GLN A 1 96 ? -0.345 3.715 23.609 1 83.81 96 GLN A O 1
ATOM 771 N N . SER A 1 97 ? -2.174 4.898 23.844 1 73.06 97 SER A N 1
ATOM 772 C CA . SER A 1 97 ? -3.023 3.715 23.891 1 73.06 97 SER A CA 1
ATOM 773 C C . SER A 1 97 ? -3.09 3.037 22.516 1 73.06 97 SER A C 1
ATOM 775 O O . SER A 1 97 ? -3.494 1.877 22.422 1 73.06 97 SER A O 1
ATOM 777 N N . PHE A 1 98 ? -2.74 3.764 21.562 1 71.81 98 PHE A N 1
ATOM 778 C CA . PHE A 1 98 ? -2.729 3.215 20.203 1 71.81 98 PHE A CA 1
ATOM 779 C C . PHE A 1 98 ? -1.728 2.07 20.094 1 71.81 98 PHE A C 1
ATOM 781 O O . PHE A 1 98 ? -1.944 1.12 19.344 1 71.81 98 PHE A O 1
ATOM 788 N N . ASN A 1 99 ? -0.625 2.305 20.688 1 61.88 99 ASN A N 1
ATOM 789 C CA . ASN A 1 99 ? 0.452 1.324 20.594 1 61.88 99 ASN A CA 1
ATOM 790 C C . ASN A 1 99 ? 0.073 0.015 21.281 1 61.88 99 ASN A C 1
ATOM 792 O O . ASN A 1 99 ? 0.708 -1.017 21.062 1 61.88 99 ASN A O 1
ATOM 796 N N . ALA A 1 100 ? -0.76 0.144 22.297 1 51.59 100 ALA A N 1
ATOM 797 C CA . ALA A 1 100 ? -1.093 -1.024 23.094 1 51.59 100 ALA A CA 1
ATOM 798 C C . ALA A 1 100 ? -2.109 -1.914 22.391 1 51.59 100 ALA A C 1
ATOM 800 O O . ALA A 1 100 ? -2.398 -3.023 22.844 1 51.59 100 ALA A O 1
ATOM 801 N N . SER A 1 101 ? -2.406 -2.166 21.422 1 51.03 101 SER A N 1
ATOM 802 C CA . SER A 1 101 ? -2.967 -3.346 20.781 1 51.03 101 SER A CA 1
ATOM 803 C C . SER A 1 101 ? -4.16 -2.979 19.891 1 51.03 101 SER A C 1
ATOM 805 O O . SER A 1 101 ? -4.066 -3.004 18.672 1 51.03 101 SER A O 1
ATOM 807 N N . ALA A 1 102 ? -5.586 -3.262 20.438 1 47.31 102 ALA A N 1
ATOM 808 C CA . ALA A 1 102 ? -6.84 -3.838 19.969 1 47.31 102 ALA A CA 1
ATOM 809 C C . ALA A 1 102 ? -7.723 -2.773 19.312 1 47.31 102 ALA A C 1
ATOM 811 O O . ALA A 1 102 ? -8.812 -3.076 18.828 1 47.31 102 ALA A O 1
ATOM 812 N N . TYR A 1 103 ? -7.242 -1.528 19.203 1 49.59 103 TYR A N 1
ATOM 813 C CA . TYR A 1 103 ? -8.25 -0.493 18.984 1 49.59 103 TYR A CA 1
ATOM 814 C C . TYR A 1 103 ? -8.734 -0.499 17.531 1 49.59 103 TYR A C 1
ATOM 816 O O . TYR A 1 103 ? -9.898 -0.21 17.266 1 49.59 103 TYR A O 1
ATOM 824 N N . PHE A 1 104 ? -7.855 -0.9 16.656 1 55.34 104 PHE A N 1
ATOM 825 C CA . PHE A 1 104 ? -8.258 -0.659 15.273 1 55.34 104 PHE A CA 1
ATOM 826 C C . PHE A 1 104 ? -9.156 -1.779 14.773 1 55.34 104 PHE A C 1
ATOM 828 O O . PHE A 1 104 ? -9.695 -1.699 13.664 1 55.34 104 PHE A O 1
ATOM 835 N N . HIS A 1 105 ? -9.445 -2.6 15.703 1 59.41 105 HIS A N 1
ATOM 836 C CA . HIS A 1 105 ? -10.414 -3.629 15.328 1 59.41 105 HIS A CA 1
ATOM 837 C C . HIS A 1 105 ? -11.82 -3.246 15.758 1 59.41 105 HIS A C 1
ATOM 839 O O . HIS A 1 105 ? -12.781 -3.975 15.484 1 59.41 105 HIS A O 1
ATOM 845 N N . LEU A 1 106 ? -11.875 -2.012 16.328 1 67 106 LEU A N 1
ATOM 846 C CA . LEU A 1 106 ? -13.164 -1.49 16.766 1 67 106 LEU A CA 1
ATOM 847 C C . LEU A 1 106 ? -13.641 -0.372 15.844 1 67 106 LEU A C 1
ATOM 849 O O . LEU A 1 106 ? -12.844 0.223 15.117 1 67 106 LEU A O 1
ATOM 853 N N . PRO A 1 107 ? -15 -0.262 15.812 1 79.12 107 PRO A N 1
ATOM 854 C CA . PRO A 1 107 ? -15.5 0.883 15.047 1 79.12 107 PRO A CA 1
ATOM 855 C C . PRO A 1 107 ? -14.883 2.207 15.5 1 79.12 107 PRO A C 1
ATOM 857 O O . PRO A 1 107 ? -14.641 2.406 16.688 1 79.12 107 PRO A O 1
ATOM 860 N N . PHE A 1 108 ? -14.617 3.021 14.547 1 86 108 PHE A N 1
ATOM 861 C CA . PHE A 1 108 ? -14.031 4.316 14.891 1 86 108 PHE A CA 1
ATOM 862 C C . PHE A 1 108 ? -14.609 5.414 14.008 1 86 108 PHE A C 1
ATOM 864 O O . PHE A 1 108 ? -15.18 5.137 12.945 1 86 108 PHE A O 1
ATOM 871 N N . ASP A 1 109 ? -14.5 6.598 14.516 1 91.81 109 ASP A N 1
ATOM 872 C CA . ASP A 1 109 ? -14.961 7.785 13.805 1 91.81 109 ASP A CA 1
ATOM 873 C C . ASP A 1 109 ? -13.812 8.75 13.531 1 91.81 109 ASP A C 1
ATOM 875 O O . ASP A 1 109 ? -12.883 8.859 14.328 1 91.81 109 ASP A O 1
ATOM 879 N N . VAL A 1 110 ? -13.859 9.344 12.383 1 93.81 110 VAL A N 1
ATOM 880 C CA . VAL A 1 110 ? -12.906 10.406 12.062 1 93.81 110 VAL A CA 1
ATOM 881 C C . VAL A 1 110 ? -13.617 11.758 12.055 1 93.81 110 VAL A C 1
ATOM 883 O O . VAL A 1 110 ? -14.516 11.984 11.25 1 93.81 110 VAL A O 1
ATOM 886 N N . PHE A 1 111 ? -13.234 12.617 12.914 1 96.19 111 PHE A N 1
ATOM 887 C CA . PHE A 1 111 ? -13.75 13.984 13 1 96.19 111 PHE A CA 1
ATOM 888 C C . PHE A 1 111 ? -12.828 14.953 12.281 1 96.19 111 PHE A C 1
ATOM 890 O O . PHE A 1 111 ? -11.672 15.133 12.664 1 96.19 111 PHE A O 1
ATOM 897 N N . SER A 1 112 ? -13.344 15.586 11.258 1 97 112 SER A N 1
ATOM 898 C CA . SER A 1 112 ? -12.594 16.609 10.531 1 97 112 SER A CA 1
ATOM 899 C C . SER A 1 112 ? -13.086 18 10.875 1 97 112 SER A C 1
ATOM 901 O O . SER A 1 112 ? -14.297 18.25 10.914 1 97 112 SER A O 1
ATOM 903 N N . THR A 1 113 ? -12.188 18.891 11.117 1 97.12 113 THR A N 1
ATOM 904 C CA . THR A 1 113 ? -12.531 20.266 11.461 1 97.12 113 THR A CA 1
ATOM 905 C C . THR A 1 113 ? -11.648 21.25 10.695 1 97.12 113 THR A C 1
ATOM 907 O O . THR A 1 113 ? -10.43 21.078 10.633 1 97.12 113 THR A O 1
ATOM 910 N N . LEU A 1 114 ? -12.273 22.234 10.086 1 97.69 114 LEU A N 1
ATOM 911 C CA . LEU A 1 114 ? -11.516 23.391 9.625 1 97.69 114 LEU A CA 1
ATOM 912 C C . LEU A 1 114 ? -11.094 24.266 10.797 1 97.69 114 LEU A C 1
ATOM 914 O O . LEU A 1 114 ? -11.922 24.922 11.43 1 97.69 114 LEU A O 1
ATOM 918 N N . ASP A 1 115 ? -9.836 24.328 11.008 1 97.25 115 ASP A N 1
ATOM 919 C CA . ASP A 1 115 ? -9.328 24.906 12.25 1 97.25 115 ASP A CA 1
ATOM 920 C C . ASP A 1 115 ? -8.883 26.359 12.031 1 97.25 115 ASP A C 1
ATOM 922 O O . ASP A 1 115 ? -8.922 27.156 12.961 1 97.25 115 ASP A O 1
ATOM 926 N N . TYR A 1 116 ? -8.445 26.688 10.859 1 97.56 116 TYR A N 1
ATOM 927 C CA . TYR A 1 116 ? -7.895 28 10.555 1 97.56 116 TYR A CA 1
ATOM 928 C C . TYR A 1 116 ? -8.047 28.328 9.078 1 97.56 116 TYR A C 1
ATOM 930 O O . TYR A 1 116 ? -7.902 27.453 8.219 1 97.56 116 TYR A O 1
ATOM 938 N N . VAL A 1 117 ? -8.383 29.594 8.805 1 97.38 117 VAL A N 1
ATOM 939 C CA . VAL A 1 117 ? -8.414 30.109 7.445 1 97.38 117 VAL A CA 1
ATOM 940 C C . VAL A 1 117 ? -7.57 31.375 7.355 1 97.38 117 VAL A C 1
ATOM 942 O O . VAL A 1 117 ? -7.812 32.344 8.078 1 97.38 117 VAL A O 1
ATOM 945 N N . GLY A 1 118 ? -6.551 31.312 6.508 1 96 118 GLY A N 1
ATOM 946 C CA . GLY A 1 118 ? -5.758 32.5 6.184 1 96 118 GLY A CA 1
ATOM 947 C C . GLY A 1 118 ? -6.055 33.062 4.809 1 96 118 GLY A C 1
ATOM 948 O O . GLY A 1 118 ? -7.148 32.844 4.273 1 96 118 GLY A O 1
ATOM 949 N N . LYS A 1 119 ? -5.113 33.844 4.309 1 95.12 119 LYS A N 1
ATOM 950 C CA . LYS A 1 119 ? -5.293 34.438 2.99 1 95.12 119 LYS A CA 1
ATOM 951 C C . LYS A 1 119 ? -5.117 33.406 1.882 1 95.12 119 LYS A C 1
ATOM 953 O O . LYS A 1 119 ? -5.949 33.312 0.977 1 95.12 119 LYS A O 1
ATOM 958 N N . SER A 1 120 ? -4.023 32.625 1.992 1 94.88 120 SER A N 1
ATOM 959 C CA . SER A 1 120 ? -3.723 31.672 0.931 1 94.88 120 SER A CA 1
ATOM 960 C C . SER A 1 120 ? -3.66 30.25 1.471 1 94.88 120 SER A C 1
ATOM 962 O O . SER A 1 120 ? -3.381 29.312 0.724 1 94.88 120 SER A O 1
ATOM 964 N N . SER A 1 121 ? -3.844 30.094 2.799 1 95.62 121 SER A N 1
ATOM 965 C CA . SER A 1 121 ? -3.699 28.766 3.404 1 95.62 121 SER A CA 1
ATOM 966 C C . SER A 1 121 ? -4.785 28.516 4.441 1 95.62 121 SER A C 1
ATOM 968 O O . SER A 1 121 ? -5.457 29.438 4.887 1 95.62 121 SER A O 1
ATOM 970 N N . TYR A 1 122 ? -5.059 27.312 4.734 1 96.62 122 TYR A N 1
ATOM 971 C CA . TYR A 1 122 ? -5.996 26.891 5.773 1 96.62 122 TYR A CA 1
ATOM 972 C C . TYR A 1 122 ? -5.5 25.641 6.477 1 96.62 122 TYR A C 1
ATOM 974 O O . TYR A 1 122 ? -4.664 24.906 5.941 1 96.62 122 TYR A O 1
ATOM 982 N N . CYS A 1 123 ? -5.934 25.484 7.73 1 97.5 123 CYS A N 1
ATOM 983 C CA . CYS A 1 123 ? -5.551 24.328 8.531 1 97.5 123 CYS A CA 1
ATOM 984 C C . CYS A 1 123 ? -6.754 23.438 8.812 1 97.5 123 CYS A C 1
ATOM 986 O O . CYS A 1 123 ? -7.805 23.922 9.234 1 97.5 123 CYS A O 1
ATOM 988 N N . LYS A 1 124 ? -6.617 22.188 8.492 1 96.81 124 LYS A N 1
ATOM 989 C CA . LYS A 1 124 ? -7.605 21.172 8.844 1 96.81 124 LYS A CA 1
ATOM 990 C C . LYS A 1 124 ? -7.047 20.203 9.875 1 96.81 124 LYS A C 1
ATOM 992 O O . LYS A 1 124 ? -5.879 19.812 9.812 1 96.81 124 LYS A O 1
ATOM 997 N N . VAL A 1 125 ? -7.887 19.828 10.812 1 97.19 125 VAL A N 1
ATOM 998 C CA . VAL A 1 125 ? -7.52 18.844 11.82 1 97.19 125 VAL A CA 1
ATOM 999 C C . VAL A 1 125 ? -8.484 17.656 11.758 1 97.19 125 VAL A C 1
ATOM 1001 O O . VAL A 1 125 ? -9.703 17.844 11.688 1 97.19 125 VAL A O 1
ATOM 1004 N N . GLN A 1 126 ? -7.949 16.484 11.688 1 97.19 126 GLN A N 1
ATOM 1005 C CA . GLN A 1 126 ? -8.727 15.242 11.781 1 97.19 126 GLN A CA 1
ATOM 1006 C C . GLN A 1 126 ? -8.359 14.461 13.039 1 97.19 126 GLN A C 1
ATOM 1008 O O . GLN A 1 126 ? -7.188 14.344 13.383 1 97.19 126 GLN A O 1
ATOM 1013 N N . GLU A 1 127 ? -9.375 14 13.68 1 95.88 127 GLU A N 1
ATOM 1014 C CA . GLU A 1 127 ? -9.188 13.172 14.867 1 95.88 127 GLU A CA 1
ATOM 1015 C C . GLU A 1 127 ? -9.891 11.82 14.711 1 95.88 127 GLU A C 1
ATOM 1017 O O . GLU A 1 127 ? -11.07 11.766 14.359 1 95.88 127 GLU A O 1
ATOM 1022 N N . MET A 1 128 ? -9.141 10.766 14.945 1 92 128 MET A N 1
ATOM 1023 C CA . MET A 1 128 ? -9.734 9.43 15.016 1 92 128 MET A CA 1
ATOM 1024 C C . MET A 1 128 ? -10.086 9.07 16.453 1 92 128 MET A C 1
ATOM 1026 O O . MET A 1 128 ? -9.234 9.117 17.344 1 92 128 MET A O 1
ATOM 1030 N N . CYS A 1 129 ? -11.32 8.695 16.609 1 91 129 CYS A N 1
ATOM 1031 C CA . CYS A 1 129 ? -11.82 8.367 17.938 1 91 129 CYS A CA 1
ATOM 1032 C C . CYS A 1 129 ? -12.508 7.012 17.953 1 91 129 CYS A C 1
ATOM 1034 O O . CYS A 1 129 ? -13.211 6.66 17 1 91 129 CYS A O 1
ATOM 1036 N N . GLN A 1 130 ? -12.25 6.332 19.047 1 84.25 130 GLN A N 1
ATOM 1037 C CA . GLN A 1 130 ? -13.031 5.121 19.25 1 84.25 130 GLN A CA 1
ATOM 1038 C C . GLN A 1 130 ? -14.516 5.445 19.438 1 84.25 130 GLN A C 1
ATOM 1040 O O . GLN A 1 130 ? -14.867 6.336 20.203 1 84.25 130 GLN A O 1
ATOM 1045 N N . ARG A 1 131 ? -15.359 4.68 18.766 1 83.81 131 ARG A N 1
ATOM 1046 C CA . ARG A 1 131 ? -16.781 5.027 18.766 1 83.81 131 ARG A CA 1
ATOM 1047 C C . ARG A 1 131 ? -17.391 4.824 20.141 1 83.81 131 ARG A C 1
ATOM 1049 O O . ARG A 1 131 ? -18.219 5.613 20.578 1 83.81 131 ARG A O 1
ATOM 1056 N N . ASP A 1 132 ? -16.984 3.82 20.828 1 80.38 132 ASP A N 1
ATOM 1057 C CA . ASP A 1 132 ? -17.641 3.402 22.062 1 80.38 132 ASP A CA 1
ATOM 1058 C C . ASP A 1 132 ? -17.328 4.367 23.203 1 80.38 132 ASP A C 1
ATOM 1060 O O . ASP A 1 132 ? -18.172 4.586 24.078 1 80.38 132 ASP A O 1
ATOM 1064 N N . ASN A 1 133 ? -16.109 4.957 23.219 1 79.88 133 ASN A N 1
ATOM 1065 C CA . ASN A 1 133 ? -15.781 5.781 24.375 1 79.88 133 ASN A CA 1
ATOM 1066 C C . ASN A 1 133 ? -15.273 7.16 23.953 1 79.88 133 ASN A C 1
ATOM 1068 O O . ASN A 1 133 ? -14.805 7.93 24.797 1 79.88 133 ASN A O 1
ATOM 1072 N N . SER A 1 134 ? -15.188 7.48 22.703 1 81.81 134 SER A N 1
ATOM 1073 C CA . SER A 1 134 ? -14.844 8.773 22.141 1 81.81 134 SER A CA 1
ATOM 1074 C C . SER A 1 134 ? -13.391 9.133 22.422 1 81.81 134 SER A C 1
ATOM 1076 O O . SER A 1 134 ? -12.984 10.289 22.281 1 81.81 134 SER A O 1
ATOM 1078 N N . GLN A 1 135 ? -12.68 8.195 22.875 1 84.19 135 GLN A N 1
ATOM 1079 C CA . GLN A 1 135 ? -11.258 8.445 23.062 1 84.19 135 GLN A CA 1
ATOM 1080 C C . GLN A 1 135 ? -10.531 8.547 21.734 1 84.19 135 GLN A C 1
ATOM 1082 O O . GLN A 1 135 ? -10.656 7.66 20.875 1 84.19 135 GLN A O 1
ATOM 1087 N N . TRP A 1 136 ? -9.812 9.695 21.656 1 89.12 136 TRP A N 1
ATOM 1088 C CA . TRP A 1 136 ? -9.031 9.797 20.422 1 89.12 136 TRP A CA 1
ATOM 1089 C C . TRP A 1 136 ? -7.777 8.938 20.5 1 89.12 136 TRP A C 1
ATOM 1091 O O . TRP A 1 136 ? -7.234 8.727 21.594 1 89.12 136 TRP A O 1
ATOM 1101 N N . PHE A 1 137 ? -7.324 8.398 19.375 1 88.5 137 PHE A N 1
ATOM 1102 C CA . PHE A 1 137 ? -6.09 7.617 19.391 1 88.5 137 PHE A CA 1
ATOM 1103 C C . PHE A 1 137 ? -5.109 8.133 18.344 1 88.5 137 PHE A C 1
ATOM 1105 O O . PHE A 1 137 ? -3.92 7.805 18.391 1 88.5 137 PHE A O 1
ATOM 1112 N N . ALA A 1 138 ? -5.543 8.93 17.391 1 92.19 138 ALA A N 1
ATOM 1113 C CA . ALA A 1 138 ? -4.652 9.578 16.438 1 92.19 138 ALA A CA 1
ATOM 1114 C C . ALA A 1 138 ? -5.23 10.906 15.961 1 92.19 138 ALA A C 1
ATOM 1116 O O . ALA A 1 138 ? -6.449 11.055 15.828 1 92.19 138 ALA A O 1
ATOM 1117 N N . ARG A 1 139 ? -4.402 11.852 15.719 1 95.88 139 ARG A N 1
ATOM 1118 C CA . ARG A 1 139 ? -4.789 13.18 15.25 1 95.88 139 ARG A CA 1
ATOM 1119 C C . ARG A 1 139 ? -3.846 13.672 14.164 1 95.88 139 ARG A C 1
ATOM 1121 O O . ARG A 1 139 ? -2.625 13.586 14.305 1 95.88 139 ARG A O 1
ATOM 1128 N N . LEU A 1 140 ? -4.398 14.156 13.102 1 97 140 LEU A N 1
ATOM 1129 C CA . LEU A 1 140 ? -3.625 14.688 11.984 1 97 140 LEU A CA 1
ATOM 1130 C C . LEU A 1 140 ? -3.971 16.156 11.734 1 97 140 LEU A C 1
ATOM 1132 O O . LEU A 1 140 ? -5.133 16.484 11.5 1 97 140 LEU A O 1
ATOM 1136 N N . SER A 1 141 ? -3.018 17.016 11.805 1 97.25 141 SER A N 1
ATOM 1137 C CA . SER A 1 141 ? -3.139 18.422 11.414 1 97.25 141 SER A CA 1
ATOM 1138 C C . SER A 1 141 ? -2.443 18.672 10.078 1 97.25 141 SER A C 1
ATOM 1140 O O . SER A 1 141 ? -1.292 18.281 9.891 1 97.25 141 SER A O 1
ATOM 1142 N N . GLN A 1 142 ? -3.121 19.297 9.203 1 96.75 142 GLN A N 1
ATOM 1143 C CA . GLN A 1 142 ? -2.568 19.609 7.895 1 96.75 142 GLN A CA 1
ATOM 1144 C C . GLN A 1 142 ? -2.717 21.094 7.574 1 96.75 142 GLN A C 1
ATOM 1146 O O . GLN A 1 142 ? -3.814 21.656 7.668 1 96.75 142 GLN A O 1
ATOM 1151 N N . GLN A 1 143 ? -1.638 21.719 7.285 1 97.25 143 GLN A N 1
ATOM 1152 C CA . GLN A 1 143 ? -1.667 23.062 6.719 1 97.25 143 GLN A CA 1
ATOM 1153 C C . GLN A 1 143 ? -1.641 23.016 5.195 1 97.25 143 GLN A C 1
ATOM 1155 O O . GLN A 1 143 ? -0.634 22.641 4.598 1 97.25 143 GLN A O 1
ATOM 1160 N N . ASN A 1 144 ? -2.719 23.438 4.598 1 94.88 144 ASN A N 1
ATOM 1161 C CA . ASN A 1 144 ? -2.883 23.359 3.148 1 94.88 144 ASN A CA 1
ATOM 1162 C C . ASN A 1 144 ? -2.727 24.734 2.498 1 94.88 144 ASN A C 1
ATOM 1164 O O . ASN A 1 144 ? -3.184 25.734 3.043 1 94.88 144 ASN A O 1
ATOM 1168 N N . ILE A 1 145 ? -2.092 24.766 1.395 1 94 145 ILE A N 1
ATOM 1169 C CA . ILE A 1 145 ? -1.82 26.016 0.678 1 94 145 ILE A CA 1
ATOM 1170 C C . ILE A 1 145 ? -2.365 25.922 -0.746 1 94 145 ILE A C 1
ATOM 1172 O O . ILE A 1 145 ? -2.078 24.953 -1.462 1 94 145 ILE A O 1
ATOM 1176 N N . MET A 1 146 ? -3.176 26.859 -1.102 1 92.62 146 MET A N 1
ATOM 1177 C CA . MET A 1 146 ? -3.605 26.938 -2.494 1 92.62 146 MET A CA 1
ATOM 1178 C C . MET A 1 146 ? -2.516 27.562 -3.363 1 92.62 146 MET A C 1
ATOM 1180 O O . MET A 1 146 ? -1.969 28.609 -3.025 1 92.62 146 MET A O 1
ATOM 1184 N N . VAL A 1 147 ? -2.252 26.859 -4.449 1 88.19 147 VAL A N 1
ATOM 1185 C CA . VAL A 1 147 ? -1.143 27.344 -5.27 1 88.19 147 VAL A CA 1
ATOM 1186 C C . VAL A 1 147 ? -1.579 27.422 -6.73 1 88.19 147 VAL A C 1
ATOM 1188 O O . VAL A 1 147 ? -2.512 26.719 -7.145 1 88.19 147 VAL A O 1
ATOM 1191 N N . ASP A 1 148 ? -0.866 28.328 -7.453 1 82.31 148 ASP A N 1
ATOM 1192 C CA . ASP A 1 148 ? -1.003 28.375 -8.906 1 82.31 148 ASP A CA 1
ATOM 1193 C C . ASP A 1 148 ? -0.338 27.156 -9.562 1 82.31 148 ASP A C 1
ATOM 1195 O O . ASP A 1 148 ? 0.834 26.875 -9.305 1 82.31 148 ASP A O 1
ATOM 1199 N N . PRO A 1 149 ? -1.084 26.406 -10.312 1 77.38 149 PRO A N 1
ATOM 1200 C CA . PRO A 1 149 ? -0.507 25.172 -10.859 1 77.38 149 PRO A CA 1
ATOM 1201 C C . PRO A 1 149 ? 0.689 25.438 -11.766 1 77.38 149 PRO A C 1
ATOM 1203 O O . PRO A 1 149 ? 1.521 24.547 -11.969 1 77.38 149 PRO A O 1
ATOM 1206 N N . VAL A 1 150 ? 0.8 26.672 -12.305 1 79.06 150 VAL A N 1
ATOM 1207 C CA . VAL A 1 150 ? 1.869 26.984 -13.25 1 79.06 150 VAL A CA 1
ATOM 1208 C C . VAL A 1 150 ? 3.057 27.594 -12.5 1 79.06 150 VAL A C 1
ATOM 1210 O O . VAL A 1 150 ? 4.18 27.094 -12.602 1 79.06 150 VAL A O 1
ATOM 1213 N N . THR A 1 151 ? 2.848 28.547 -11.688 1 80.69 151 THR A N 1
ATOM 1214 C CA . THR A 1 151 ? 3.938 29.266 -11.031 1 80.69 151 THR A CA 1
ATOM 1215 C C . THR A 1 151 ? 4.309 28.594 -9.711 1 80.69 151 THR A C 1
ATOM 1217 O O . THR A 1 151 ? 5.371 28.875 -9.148 1 80.69 151 THR A O 1
ATOM 1220 N N . ARG A 1 152 ? 3.434 27.766 -9.148 1 78.88 152 ARG A N 1
ATOM 1221 C CA . ARG A 1 152 ? 3.566 27.094 -7.863 1 78.88 152 ARG A CA 1
ATOM 1222 C C . ARG A 1 152 ? 3.637 28.094 -6.723 1 78.88 152 ARG A C 1
ATOM 1224 O O . ARG A 1 152 ? 4.113 27.781 -5.629 1 78.88 152 ARG A O 1
ATOM 1231 N N . LYS A 1 153 ? 3.211 29.312 -7.027 1 86.06 153 LYS A N 1
ATOM 1232 C CA . LYS A 1 153 ? 3.139 30.328 -5.992 1 86.06 153 LYS A CA 1
ATOM 1233 C C . LYS A 1 153 ? 1.776 30.328 -5.301 1 86.06 153 LYS A C 1
ATOM 1235 O O . LYS A 1 153 ? 0.771 29.938 -5.91 1 86.06 153 LYS A O 1
ATOM 1240 N N . PRO A 1 154 ? 1.796 30.766 -4.023 1 90.31 154 PRO A N 1
ATOM 1241 C CA . PRO A 1 154 ? 0.527 30.797 -3.291 1 90.31 154 PRO A CA 1
ATOM 1242 C C . PRO A 1 154 ? -0.507 31.719 -3.936 1 90.31 154 PRO A C 1
ATOM 1244 O O . PRO A 1 154 ? -0.158 32.781 -4.445 1 90.31 154 PRO A O 1
ATOM 1247 N N . LEU A 1 155 ? -1.691 31.281 -4.012 1 92.06 155 LEU A N 1
ATOM 1248 C CA . LEU A 1 155 ? -2.865 32.031 -4.453 1 92.06 155 LEU A CA 1
ATOM 1249 C C . LEU A 1 155 ? -3.795 32.312 -3.279 1 92.06 155 LEU A C 1
ATOM 1251 O O . LEU A 1 155 ? -3.916 31.5 -2.359 1 92.06 155 LEU A O 1
ATOM 1255 N N . GLU A 1 156 ? -4.469 33.438 -3.422 1 94.06 156 GLU A N 1
ATOM 1256 C CA . GLU A 1 156 ? -5.465 33.75 -2.398 1 94.06 156 GLU A CA 1
ATOM 1257 C C . GLU A 1 156 ? -6.66 32.812 -2.482 1 94.06 156 GLU A C 1
ATOM 1259 O O . GLU A 1 156 ? -7.137 32.5 -3.576 1 94.06 156 GLU A O 1
ATOM 1264 N N . LEU A 1 157 ? -7.105 32.375 -1.295 1 95.06 157 LEU A N 1
ATOM 1265 C CA . LEU A 1 157 ? -8.352 31.609 -1.248 1 95.06 157 LEU A CA 1
ATOM 1266 C C . LEU A 1 157 ? -9.531 32.469 -1.673 1 95.06 157 LEU A C 1
ATOM 1268 O O . LEU A 1 157 ? -9.508 33.688 -1.476 1 95.06 157 LEU A O 1
ATOM 1272 N N . PRO A 1 158 ? -10.578 31.906 -2.25 1 93.75 158 PRO A N 1
ATOM 1273 C CA . PRO A 1 158 ? -11.727 32.719 -2.645 1 93.75 158 PRO A CA 1
ATOM 1274 C C . PRO A 1 158 ? -12.328 33.5 -1.479 1 93.75 158 PRO A C 1
ATOM 1276 O O . PRO A 1 158 ? -12.562 32.938 -0.407 1 93.75 158 PRO A O 1
ATOM 1279 N N . ALA A 1 159 ? -12.602 34.75 -1.758 1 95.31 159 ALA A N 1
ATOM 1280 C CA . ALA A 1 159 ? -13.094 35.656 -0.713 1 95.31 159 ALA A CA 1
ATOM 1281 C C . ALA A 1 159 ? -14.406 35.125 -0.126 1 95.31 159 ALA A C 1
ATOM 1283 O O . ALA A 1 159 ? -14.617 35.219 1.087 1 95.31 159 ALA A O 1
ATOM 1284 N N . SER A 1 160 ? -15.242 34.688 -0.955 1 95.06 160 SER A N 1
ATOM 1285 C CA . SER A 1 160 ? -16.547 34.219 -0.496 1 95.06 160 SER A CA 1
ATOM 1286 C C . SER A 1 160 ? -16.375 33 0.445 1 95.06 160 SER A C 1
ATOM 1288 O O . SER A 1 160 ? -17.109 32.875 1.423 1 95.06 160 SER A O 1
ATOM 1290 N N . TRP A 1 161 ? -15.438 32.156 0.18 1 95.94 161 TRP A N 1
ATOM 1291 C CA . TRP A 1 161 ? -15.172 30.969 1.004 1 95.94 161 TRP A 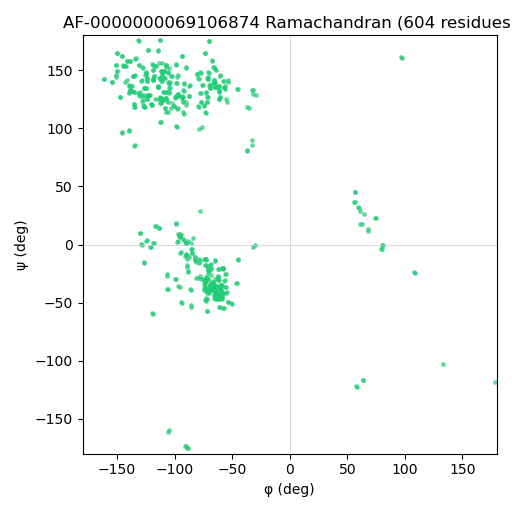CA 1
ATOM 1292 C C . TRP A 1 161 ? -14.586 31.375 2.354 1 95.94 161 TRP A C 1
ATOM 1294 O O . TRP A 1 161 ? -15 30.859 3.395 1 95.94 161 TRP A O 1
ATOM 1304 N N . ARG A 1 162 ? -13.703 32.312 2.346 1 97 162 ARG A N 1
ATOM 1305 C CA . ARG A 1 162 ? -13.109 32.812 3.574 1 97 162 ARG A CA 1
ATOM 1306 C C . ARG A 1 162 ? -14.156 33.5 4.453 1 97 162 ARG A C 1
ATOM 1308 O O . ARG A 1 162 ? -14.148 33.344 5.676 1 97 162 ARG A O 1
ATOM 1315 N N . LYS A 1 163 ? -14.984 34.25 3.797 1 96.75 163 LYS A N 1
ATOM 1316 C CA . LYS A 1 163 ? -16.031 34.938 4.531 1 96.75 163 LYS A CA 1
ATOM 1317 C C . LYS A 1 163 ? -17.016 33.938 5.148 1 96.75 163 LYS A C 1
ATOM 1319 O O . LYS A 1 163 ? -17.5 34.156 6.266 1 96.75 163 LYS A O 1
ATOM 1324 N N . LYS A 1 164 ? -17.281 32.938 4.422 1 96.19 164 LYS A N 1
ATOM 1325 C CA . LYS A 1 164 ? -18.281 31.969 4.852 1 96.19 164 LYS A CA 1
ATOM 1326 C C . LYS A 1 164 ? -17.75 31.125 6.012 1 96.19 164 LYS A C 1
ATOM 1328 O O . LYS A 1 164 ? -18.453 30.922 7.004 1 96.19 164 LYS A O 1
ATOM 1333 N N . TYR A 1 165 ? -16.516 30.609 5.914 1 96.81 165 TYR A N 1
ATOM 1334 C CA . TYR A 1 165 ? -16.047 29.609 6.859 1 96.81 165 TYR A CA 1
ATOM 1335 C C . TYR A 1 165 ? -15.031 30.203 7.832 1 96.81 165 TYR A C 1
ATOM 1337 O O . TYR A 1 165 ? -14.852 29.703 8.945 1 96.81 165 TYR A O 1
ATOM 1345 N N . GLY A 1 166 ? -14.328 31.25 7.457 1 96.25 166 GLY A N 1
ATOM 1346 C CA . GLY A 1 166 ? -13.289 31.875 8.258 1 96.25 166 GLY A CA 1
ATOM 1347 C C . GLY A 1 166 ? -13.742 32.188 9.672 1 96.25 166 GLY A C 1
ATOM 1348 O O . GLY A 1 166 ? -13.094 31.812 10.641 1 96.25 166 GLY A O 1
ATOM 1349 N N . PRO A 1 167 ? -14.867 32.844 9.82 1 96.12 167 PRO A N 1
ATOM 1350 C CA . PRO A 1 167 ? -15.328 33.281 11.141 1 96.12 167 PRO A CA 1
ATOM 1351 C C . PRO A 1 167 ? -15.656 32.125 12.062 1 96.12 167 PRO A C 1
ATOM 1353 O O . PRO A 1 167 ? -15.773 32.281 13.273 1 96.12 167 PRO A O 1
ATOM 1356 N N . MET A 1 168 ? -15.766 30.922 11.531 1 95.69 168 MET A N 1
ATOM 1357 C CA . MET A 1 168 ? -16.141 29.75 12.312 1 95.69 168 MET A CA 1
ATOM 1358 C C . MET A 1 168 ? -14.914 29.062 12.891 1 95.69 168 MET A C 1
ATOM 1360 O O . MET A 1 168 ? -15.039 28.125 13.672 1 95.69 168 MET A O 1
ATOM 1364 N N . CYS A 1 169 ? -13.734 29.531 12.445 1 95.44 169 CYS A N 1
ATOM 1365 C CA . CYS A 1 169 ? -12.477 28.922 12.859 1 95.44 169 CYS A CA 1
ATOM 1366 C C . CYS A 1 169 ? -11.828 29.703 13.984 1 95.44 169 CYS A C 1
ATOM 1368 O O . CYS A 1 169 ? -11.828 30.938 13.969 1 95.44 169 CYS A O 1
ATOM 1370 N N . THR A 1 170 ? -11.266 28.953 14.969 1 92.44 170 THR A N 1
ATOM 1371 C CA . THR A 1 170 ? -10.648 29.625 16.109 1 92.44 170 THR A CA 1
ATOM 1372 C C . THR A 1 170 ? -9.203 29.188 16.281 1 92.44 170 THR A C 1
ATOM 1374 O O . THR A 1 170 ? -8.547 29.547 17.266 1 92.44 170 THR A O 1
ATOM 1377 N N . GLY A 1 171 ? -8.719 28.391 15.406 1 93.94 171 GLY A N 1
ATOM 1378 C CA . GLY A 1 171 ? -7.371 27.875 15.562 1 93.94 171 GLY A CA 1
ATOM 1379 C C . GLY A 1 171 ? -6.309 28.766 14.938 1 93.94 171 GLY A C 1
ATOM 1380 O O . GLY A 1 171 ? -6.566 29.938 14.656 1 93.94 171 GLY A O 1
ATOM 1381 N N . SER A 1 172 ? -5.074 28.312 14.945 1 93.75 172 SER A N 1
ATOM 1382 C CA . SER A 1 172 ? -3.912 29 14.383 1 93.75 172 SER A CA 1
ATOM 1383 C C . SER A 1 172 ? -3.264 28.156 13.281 1 93.75 172 SER A C 1
ATOM 1385 O O . SER A 1 172 ? -3.465 26.938 13.219 1 93.75 172 SER A O 1
ATOM 1387 N N . PRO A 1 173 ? -2.584 28.906 12.414 1 94.06 173 PRO A N 1
ATOM 1388 C CA . PRO A 1 173 ? -1.864 28.141 11.398 1 94.06 173 PRO A CA 1
ATOM 1389 C C . PRO A 1 173 ? -0.819 27.203 12 1 94.06 173 PRO A C 1
ATOM 1391 O O . PRO A 1 173 ? -0.27 27.484 13.07 1 94.06 173 PRO A O 1
ATOM 1394 N N . PHE A 1 174 ? -0.655 26.094 11.398 1 93.62 174 PHE A N 1
ATOM 1395 C CA . PHE A 1 174 ? 0.399 25.172 11.789 1 93.62 174 PHE A CA 1
ATOM 1396 C C . PHE A 1 174 ? 1.534 25.188 10.773 1 93.62 174 PHE A C 1
ATOM 1398 O O . PHE A 1 174 ? 1.334 24.828 9.609 1 93.62 174 PHE A O 1
ATOM 1405 N N . VAL A 1 175 ? 2.682 25.641 11.164 1 90.69 175 VAL A N 1
ATOM 1406 C CA . VAL A 1 175 ? 3.887 25.594 10.344 1 90.69 175 VAL A CA 1
ATOM 1407 C C . VAL A 1 175 ? 5.012 24.906 11.117 1 90.69 175 VAL A C 1
ATOM 1409 O O . VAL A 1 175 ? 5.375 25.344 12.211 1 90.69 175 VAL A O 1
ATOM 1412 N N . MET A 1 176 ? 5.453 23.797 10.562 1 93.75 176 MET A N 1
ATOM 1413 C CA . MET A 1 176 ? 6.582 23.141 11.203 1 93.75 176 MET A CA 1
ATOM 1414 C C . MET A 1 176 ? 7.84 24 11.109 1 93.75 176 MET A C 1
ATOM 1416 O O . MET A 1 176 ? 8.117 24.578 10.062 1 93.75 176 MET A O 1
ATOM 1420 N N . GLU A 1 177 ? 8.555 24 12.188 1 92.56 177 GLU A N 1
ATOM 1421 C CA . GLU A 1 177 ? 9.797 24.766 12.219 1 92.56 177 GLU A CA 1
ATOM 1422 C C . GLU A 1 177 ? 10.867 24.125 11.344 1 92.56 177 GLU A C 1
ATOM 1424 O O . GLU A 1 177 ? 10.969 22.891 11.289 1 92.56 177 GLU A O 1
ATOM 1429 N N . LYS A 1 178 ? 11.609 25.047 10.711 1 96.06 178 LYS A N 1
ATOM 1430 C CA . LYS A 1 178 ? 12.742 24.562 9.93 1 96.06 178 LYS A CA 1
ATOM 1431 C C . LYS A 1 178 ? 13.789 23.906 10.82 1 96.06 178 LYS A C 1
ATOM 1433 O O . LYS A 1 178 ? 14.094 24.406 11.906 1 96.06 178 LYS A O 1
ATOM 1438 N N . LEU A 1 179 ? 14.359 22.828 10.375 1 97 179 LEU A N 1
ATOM 1439 C CA . LEU A 1 179 ? 15.414 22.125 11.102 1 97 179 LEU A CA 1
ATOM 1440 C C . LEU A 1 179 ? 16.797 22.516 10.57 1 97 179 LEU A C 1
ATOM 1442 O O . LEU A 1 179 ? 16.953 22.781 9.375 1 97 179 LEU A O 1
ATOM 1446 N N . ASN A 1 180 ? 17.672 22.562 11.5 1 96.06 180 ASN A N 1
ATOM 1447 C CA . ASN A 1 180 ? 19.078 22.766 11.117 1 96.06 180 ASN A CA 1
ATOM 1448 C C . ASN A 1 180 ? 19.828 21.438 11.062 1 96.06 180 ASN A C 1
ATOM 1450 O O . ASN A 1 180 ? 20.25 20.922 12.102 1 96.06 180 ASN A O 1
ATOM 1454 N N . ARG A 1 181 ? 20 20.953 9.883 1 96.44 181 ARG A N 1
ATOM 1455 C CA . ARG A 1 181 ? 20.703 19.688 9.711 1 96.44 181 ARG A CA 1
ATOM 1456 C C . ARG A 1 181 ? 22.188 19.844 10.047 1 96.44 181 ARG A C 1
ATOM 1458 O O . ARG A 1 181 ? 22.844 20.766 9.57 1 96.44 181 ARG A O 1
ATOM 1465 N N . PRO A 1 182 ? 22.766 18.938 10.797 1 96.38 182 PRO A N 1
ATOM 1466 C CA . PRO A 1 182 ? 24.203 18.969 11.055 1 96.38 182 PRO A CA 1
ATOM 1467 C C . PRO A 1 182 ? 25.031 18.531 9.844 1 96.38 182 PRO A C 1
ATOM 1469 O O . PRO A 1 182 ? 24.484 17.938 8.906 1 96.38 182 PRO A O 1
ATOM 1472 N N . ASP A 1 183 ? 26.281 18.812 9.875 1 93.12 183 ASP A N 1
ATOM 1473 C CA . ASP A 1 183 ? 27.172 18.438 8.781 1 93.12 183 ASP A CA 1
ATOM 1474 C C . ASP A 1 183 ? 27.266 16.922 8.648 1 93.12 183 ASP A C 1
ATOM 1476 O O . ASP A 1 183 ? 27.266 16.391 7.535 1 93.12 183 ASP A O 1
ATOM 1480 N N . ALA A 1 184 ? 27.344 16.312 9.836 1 94.06 184 ALA A N 1
ATOM 1481 C CA . ALA A 1 184 ? 27.391 14.852 9.844 1 94.06 184 ALA A CA 1
ATOM 1482 C C . ALA A 1 184 ? 26.125 14.258 10.438 1 94.06 184 ALA A C 1
ATOM 1484 O O . ALA A 1 184 ? 25.766 14.547 11.586 1 94.06 184 ALA A O 1
ATOM 1485 N N . CYS A 1 185 ? 25.484 13.453 9.641 1 96.38 185 CYS A N 1
ATOM 1486 C CA . CYS A 1 185 ? 24.281 12.789 10.109 1 96.38 185 CYS A CA 1
ATOM 1487 C C . CYS A 1 185 ? 24.578 11.367 10.562 1 96.38 185 CYS A C 1
ATOM 1489 O O . CYS A 1 185 ? 25.562 10.773 10.141 1 96.38 185 CYS A O 1
ATOM 1491 N N . MET A 1 186 ? 23.797 10.867 11.398 1 95.5 186 MET A N 1
ATOM 1492 C CA . MET A 1 186 ? 23.984 9.547 12 1 95.5 186 MET A CA 1
ATOM 1493 C C . MET A 1 186 ? 23.672 8.445 10.992 1 95.5 186 MET A C 1
ATOM 1495 O O . MET A 1 186 ? 24.234 7.352 11.078 1 95.5 186 MET A O 1
ATOM 1499 N N . ALA A 1 187 ? 22.766 8.727 10.141 1 96.19 187 ALA A N 1
ATOM 1500 C CA . ALA A 1 187 ? 22.406 7.781 9.086 1 96.19 187 ALA A CA 1
ATOM 1501 C C . ALA A 1 187 ? 22.094 8.5 7.781 1 96.19 187 ALA A C 1
ATOM 1503 O O . ALA A 1 187 ? 21.5 9.578 7.781 1 96.19 187 ALA A O 1
ATOM 1504 N N . VAL A 1 188 ? 22.547 7.898 6.711 1 96.56 188 VAL A N 1
ATOM 1505 C CA . VAL A 1 188 ? 22.266 8.398 5.371 1 96.56 188 VAL A CA 1
ATOM 1506 C C . VAL A 1 188 ? 21.75 7.27 4.488 1 96.56 188 VAL A C 1
ATOM 1508 O O . VAL A 1 188 ? 22.266 6.152 4.531 1 96.56 188 VAL A O 1
ATOM 1511 N N . GLY A 1 189 ? 20.703 7.512 3.838 1 95.06 189 GLY A N 1
ATOM 1512 C CA . GLY A 1 189 ? 20.141 6.547 2.912 1 95.06 189 GLY A CA 1
ATOM 1513 C C . GLY A 1 189 ? 19.797 7.145 1.561 1 95.06 189 GLY A C 1
ATOM 1514 O O . GLY A 1 189 ? 20.031 8.328 1.324 1 95.06 189 GLY A O 1
ATOM 1515 N N . HIS A 1 190 ? 19.359 6.285 0.65 1 95.12 190 HIS A N 1
ATOM 1516 C CA . HIS A 1 190 ? 18.969 6.695 -0.694 1 95.12 190 HIS A CA 1
ATOM 1517 C C . HIS A 1 190 ? 17.656 6.027 -1.113 1 95.12 190 HIS A C 1
ATOM 1519 O O . HIS A 1 190 ? 17.406 4.879 -0.754 1 95.12 190 HIS A O 1
ATOM 1525 N N . TYR A 1 191 ? 16.922 6.742 -1.835 1 96.19 191 TYR A N 1
ATOM 1526 C CA . TYR A 1 191 ? 15.68 6.203 -2.391 1 96.19 191 TYR A CA 1
ATOM 1527 C C . TYR A 1 191 ? 15.375 6.824 -3.748 1 96.19 191 TYR A C 1
ATOM 1529 O O . TYR A 1 191 ? 15.375 8.047 -3.891 1 96.19 191 TYR A O 1
ATOM 1537 N N . LYS A 1 192 ? 15.156 5.992 -4.727 1 94.94 192 LYS A N 1
ATOM 1538 C CA . LYS A 1 192 ? 14.742 6.469 -6.043 1 94.94 192 LYS A CA 1
ATOM 1539 C C . LYS A 1 192 ? 13.219 6.488 -6.16 1 94.94 192 LYS A C 1
ATOM 1541 O O . LYS A 1 192 ? 12.57 5.453 -6.008 1 94.94 192 LYS A O 1
ATOM 1546 N N . ILE A 1 193 ? 12.656 7.648 -6.465 1 95.38 193 ILE A N 1
ATOM 1547 C CA . ILE A 1 193 ? 11.211 7.797 -6.582 1 95.38 193 ILE A CA 1
ATOM 1548 C C . ILE A 1 193 ? 10.688 6.883 -7.691 1 95.38 193 ILE A C 1
ATOM 1550 O O . ILE A 1 193 ? 11.227 6.875 -8.805 1 95.38 193 ILE A O 1
ATOM 1554 N N . GLN A 1 194 ? 9.711 6.094 -7.34 1 91.38 194 GLN A N 1
ATOM 1555 C CA . GLN A 1 194 ? 9.117 5.137 -8.266 1 91.38 194 GLN A CA 1
ATOM 1556 C C . GLN A 1 194 ? 7.895 5.723 -8.953 1 91.38 194 GLN A C 1
ATOM 1558 O O . GLN A 1 194 ? 7.312 6.699 -8.477 1 91.38 194 GLN A O 1
ATOM 1563 N N . THR A 1 195 ? 7.504 5.09 -10.062 1 87.44 195 THR A N 1
ATOM 1564 C CA . THR A 1 195 ? 6.289 5.504 -10.758 1 87.44 195 THR A CA 1
ATOM 1565 C C . THR A 1 195 ? 5.074 5.375 -9.844 1 87.44 195 THR A C 1
ATOM 1567 O O . THR A 1 195 ? 4.16 6.199 -9.898 1 87.44 195 THR A O 1
ATOM 1570 N N . SER A 1 196 ? 5.07 4.383 -8.992 1 85.44 196 SER A N 1
ATOM 1571 C CA . SER A 1 196 ? 3.938 4.133 -8.109 1 85.44 196 SER A CA 1
ATOM 1572 C C . SER A 1 196 ? 3.865 5.172 -6.996 1 85.44 196 SER A C 1
ATOM 1574 O O . SER A 1 196 ? 2.852 5.277 -6.301 1 85.44 196 SER A O 1
ATOM 1576 N N . ASP A 1 197 ? 4.918 5.961 -6.82 1 88.75 197 ASP A N 1
ATOM 1577 C CA . ASP A 1 197 ? 4.965 6.965 -5.762 1 88.75 197 ASP A CA 1
ATOM 1578 C C . ASP A 1 197 ? 4.234 8.242 -6.18 1 88.75 197 ASP A C 1
ATOM 1580 O O . ASP A 1 197 ? 3.973 9.109 -5.352 1 88.75 197 ASP A O 1
ATOM 1584 N N . ILE A 1 198 ? 3.896 8.32 -7.43 1 86.44 198 ILE A N 1
ATOM 1585 C CA . ILE A 1 198 ? 3.424 9.562 -8.031 1 86.44 198 ILE A CA 1
ATOM 1586 C C . ILE A 1 198 ? 1.901 9.633 -7.949 1 86.44 198 ILE A C 1
ATOM 1588 O O . ILE A 1 198 ? 1.217 8.641 -8.219 1 86.44 198 ILE A O 1
ATOM 1592 N N . ASP A 1 199 ? 1.413 10.773 -7.508 1 79.44 199 ASP A N 1
ATOM 1593 C CA . ASP A 1 199 ? -0.032 10.945 -7.402 1 79.44 199 ASP A CA 1
ATOM 1594 C C . ASP A 1 199 ? -0.614 11.523 -8.688 1 79.44 199 ASP A C 1
ATOM 1596 O O . ASP A 1 199 ? 0.071 11.586 -9.711 1 79.44 199 ASP A O 1
ATOM 1600 N N . SER A 1 200 ? -1.913 11.867 -8.672 1 72.38 200 SER A N 1
ATOM 1601 C CA . SER A 1 200 ? -2.637 12.312 -9.859 1 72.38 200 SER A CA 1
ATOM 1602 C C . SER A 1 200 ? -2.156 13.68 -10.32 1 72.38 200 SER A C 1
ATOM 1604 O O . SER A 1 200 ? -2.42 14.086 -11.453 1 72.38 200 SER A O 1
ATOM 1606 N N . GLN A 1 201 ? -1.479 14.406 -9.469 1 72.31 201 GLN A N 1
ATOM 1607 C CA . GLN A 1 201 ? -0.933 15.703 -9.844 1 72.31 201 GLN A CA 1
ATOM 1608 C C . GLN A 1 201 ? 0.494 15.57 -10.375 1 72.31 201 GLN A C 1
ATOM 1610 O O . GLN A 1 201 ? 1.193 16.562 -10.547 1 72.31 201 GLN A O 1
ATOM 1615 N N . ASN A 1 202 ? 0.96 14.344 -10.492 1 77.19 202 ASN A N 1
ATOM 1616 C CA . ASN A 1 202 ? 2.229 13.977 -11.117 1 77.19 202 ASN A CA 1
ATOM 1617 C C . ASN A 1 202 ? 3.414 14.32 -10.219 1 77.19 202 ASN A C 1
ATOM 1619 O O . ASN A 1 202 ? 4.496 14.648 -10.711 1 77.19 202 ASN A O 1
ATOM 1623 N N . HIS A 1 203 ? 3.223 14.438 -9 1 83.44 203 HIS A N 1
ATOM 1624 C CA . HIS A 1 203 ? 4.32 14.562 -8.047 1 83.44 203 HIS A CA 1
ATOM 1625 C C . HIS A 1 203 ? 4.258 13.477 -6.984 1 83.44 203 HIS A C 1
ATOM 1627 O O . HIS A 1 203 ? 3.266 12.742 -6.895 1 83.44 203 HIS A O 1
ATOM 1633 N N . THR A 1 204 ? 5.324 13.359 -6.27 1 89.81 204 THR A N 1
ATOM 1634 C CA . THR A 1 204 ? 5.375 12.344 -5.223 1 89.81 204 THR A CA 1
ATOM 1635 C C . THR A 1 204 ? 4.293 12.594 -4.176 1 89.81 204 THR A C 1
ATOM 1637 O O . THR A 1 204 ? 4.152 13.711 -3.678 1 89.81 204 THR A O 1
ATOM 1640 N N . ASN A 1 205 ? 3.469 11.602 -3.92 1 88.94 205 ASN A N 1
ATOM 1641 C CA . ASN A 1 205 ? 2.436 11.695 -2.895 1 88.94 205 ASN A CA 1
ATOM 1642 C C . ASN A 1 205 ? 3.029 12 -1.524 1 88.94 205 ASN A C 1
ATOM 1644 O O . ASN A 1 205 ? 4.07 11.461 -1.156 1 88.94 205 ASN A O 1
ATOM 1648 N N . TRP A 1 206 ? 2.334 12.836 -0.784 1 90.62 206 TRP A N 1
ATOM 1649 C CA . TRP A 1 206 ? 2.855 13.336 0.484 1 90.62 206 TRP A CA 1
ATOM 1650 C C . TRP A 1 206 ? 3.088 12.195 1.467 1 90.62 206 TRP A C 1
ATOM 1652 O O . TRP A 1 206 ? 3.996 12.258 2.297 1 90.62 206 TRP A O 1
ATOM 1662 N N . VAL A 1 207 ? 2.316 11.102 1.418 1 90 207 VAL A N 1
ATOM 1663 C CA . VAL A 1 207 ? 2.43 9.984 2.344 1 90 207 VAL A CA 1
ATOM 1664 C C . VAL A 1 207 ? 3.699 9.188 2.041 1 90 207 VAL A C 1
ATOM 1666 O O . VAL A 1 207 ? 4.277 8.562 2.934 1 90 207 VAL A O 1
ATOM 1669 N N . VAL A 1 208 ? 4.145 9.211 0.764 1 92.12 208 VAL A N 1
ATOM 1670 C CA . VAL A 1 208 ? 5.348 8.492 0.367 1 92.12 208 VAL A CA 1
ATOM 1671 C C . VAL A 1 208 ? 6.547 9.016 1.151 1 92.12 208 VAL A C 1
ATOM 1673 O O . VAL A 1 208 ? 7.414 8.25 1.565 1 92.12 208 VAL A O 1
ATOM 1676 N N . TYR A 1 209 ? 6.586 10.328 1.404 1 95.94 209 TYR A N 1
ATOM 1677 C CA . TYR A 1 209 ? 7.676 10.906 2.186 1 95.94 209 TYR A CA 1
ATOM 1678 C C . TYR A 1 209 ? 7.668 10.367 3.611 1 95.94 209 TYR A C 1
ATOM 1680 O O . TYR A 1 209 ? 8.727 10.148 4.203 1 95.94 209 TYR A O 1
ATOM 1688 N N . VAL A 1 210 ? 6.492 10.164 4.137 1 94.06 210 VAL A N 1
ATOM 1689 C CA . VAL A 1 210 ? 6.359 9.562 5.457 1 94.06 210 VAL A CA 1
ATOM 1690 C C . VAL A 1 210 ? 6.926 8.148 5.445 1 94.06 210 VAL A C 1
ATOM 1692 O O . VAL A 1 210 ? 7.684 7.766 6.34 1 94.06 210 VAL A O 1
ATOM 1695 N N . GLU A 1 211 ? 6.594 7.426 4.461 1 92.31 211 GLU A N 1
ATOM 1696 C CA . GLU A 1 211 ? 7.062 6.051 4.328 1 92.31 211 GLU A CA 1
ATOM 1697 C C . GLU A 1 211 ? 8.586 5.992 4.242 1 92.31 211 GLU A C 1
ATOM 1699 O O . GLU A 1 211 ? 9.219 5.145 4.875 1 92.31 211 GLU A O 1
ATOM 1704 N N . ILE A 1 212 ? 9.125 6.895 3.439 1 96.25 212 ILE A N 1
ATOM 1705 C CA . ILE A 1 212 ? 10.57 6.949 3.275 1 96.25 212 ILE A CA 1
ATOM 1706 C C . ILE A 1 212 ? 11.234 7.223 4.625 1 96.25 212 ILE A C 1
ATOM 1708 O O . ILE A 1 212 ? 12.18 6.535 5.012 1 96.25 212 ILE A O 1
ATOM 1712 N N . CYS A 1 213 ? 10.711 8.164 5.375 1 96.69 213 CYS A N 1
ATOM 1713 C CA . CYS A 1 213 ? 11.258 8.5 6.684 1 96.69 213 CYS A CA 1
ATOM 1714 C C . CYS A 1 213 ? 11.117 7.328 7.648 1 96.69 213 CYS A C 1
ATOM 1716 O O . CYS A 1 213 ? 12.047 7.02 8.398 1 96.69 213 CYS A O 1
ATOM 1718 N N . MET A 1 214 ? 9.984 6.695 7.602 1 93.69 214 MET A N 1
ATOM 1719 C CA . MET A 1 214 ? 9.734 5.574 8.5 1 93.69 214 MET A CA 1
ATOM 1720 C C . MET A 1 214 ? 10.688 4.418 8.203 1 93.69 214 MET A C 1
ATOM 1722 O O . MET A 1 214 ? 11.188 3.768 9.125 1 93.69 214 MET A O 1
ATOM 1726 N N . ASN A 1 215 ? 10.883 4.145 6.941 1 93.69 215 ASN A N 1
ATOM 1727 C CA . ASN A 1 215 ? 11.836 3.109 6.562 1 93.69 215 ASN A CA 1
ATOM 1728 C C . ASN A 1 215 ? 13.242 3.436 7.062 1 93.69 215 ASN A C 1
ATOM 1730 O O . ASN A 1 215 ? 13.938 2.564 7.594 1 93.69 215 ASN A O 1
ATOM 1734 N N . ALA A 1 216 ? 13.641 4.672 6.875 1 95.38 216 ALA A N 1
ATOM 1735 C CA . ALA A 1 216 ? 14.953 5.098 7.352 1 95.38 216 ALA A CA 1
ATOM 1736 C C . ALA A 1 216 ? 15.055 4.973 8.867 1 95.38 216 ALA A C 1
ATOM 1738 O O . ALA A 1 216 ? 16.078 4.535 9.398 1 95.38 216 ALA A O 1
ATOM 1739 N N . CYS A 1 217 ? 14.008 5.379 9.516 1 95.19 217 CYS A N 1
ATOM 1740 C CA . CYS A 1 217 ? 13.938 5.27 10.969 1 95.19 217 CYS A CA 1
ATOM 1741 C C . CYS A 1 217 ? 14.125 3.822 11.422 1 95.19 217 CYS A C 1
ATOM 1743 O O . CYS A 1 217 ? 15.008 3.525 12.227 1 95.19 217 CYS A O 1
ATOM 1745 N N . ARG A 1 218 ? 13.352 2.941 10.93 1 92.19 218 ARG A N 1
ATOM 1746 C CA . ARG A 1 218 ? 13.398 1.531 11.297 1 92.19 218 ARG A CA 1
ATOM 1747 C C . ARG A 1 218 ? 14.766 0.926 10.992 1 92.19 218 ARG A C 1
ATOM 1749 O O . ARG A 1 218 ? 15.328 0.192 11.812 1 92.19 218 ARG A O 1
ATOM 1756 N N . ASN A 1 219 ? 15.219 1.231 9.82 1 92.31 219 ASN A N 1
ATOM 1757 C CA . ASN A 1 219 ? 16.531 0.733 9.422 1 92.31 219 ASN A CA 1
ATOM 1758 C C . ASN A 1 219 ? 17.625 1.195 10.383 1 92.31 219 ASN A C 1
ATOM 1760 O O . ASN A 1 219 ? 18.469 0.402 10.797 1 92.31 219 ASN A O 1
ATOM 1764 N N . GLY A 1 220 ? 17.609 2.447 10.758 1 94 220 GLY A N 1
ATOM 1765 C CA . GLY A 1 220 ? 18.594 2.982 11.695 1 94 220 GLY A CA 1
ATOM 1766 C C . GLY A 1 220 ? 18.484 2.363 13.078 1 94 220 GLY A C 1
ATOM 1767 O O . GLY A 1 220 ? 19.5 2.104 13.727 1 94 220 GLY A O 1
ATOM 1768 N N . LEU A 1 221 ? 17.281 2.154 13.523 1 93.5 221 LEU A N 1
ATOM 1769 C CA . LEU A 1 221 ? 17.062 1.519 14.82 1 93.5 221 LEU A CA 1
ATOM 1770 C C . LEU A 1 221 ? 17.562 0.08 14.812 1 93.5 221 LEU A C 1
ATOM 1772 O O . LEU A 1 221 ? 18.25 -0.345 15.742 1 93.5 221 LEU A O 1
ATOM 1776 N N . ASP A 1 222 ? 17.219 -0.632 13.805 1 90.12 222 ASP A N 1
ATOM 1777 C CA . ASP A 1 222 ? 17.625 -2.031 13.688 1 90.12 222 ASP A CA 1
ATOM 1778 C C . ASP A 1 222 ? 19.141 -2.17 13.656 1 90.12 222 ASP A C 1
ATOM 1780 O O . ASP A 1 222 ? 19.688 -3.127 14.203 1 90.12 222 ASP A O 1
ATOM 1784 N N . LYS A 1 223 ? 19.812 -1.236 13.055 1 94.25 223 LYS A N 1
ATOM 1785 C CA . LYS A 1 223 ? 21.266 -1.27 12.922 1 94.25 223 LYS A CA 1
ATOM 1786 C C . LYS A 1 223 ? 21.938 -0.573 14.094 1 94.25 223 LYS A C 1
ATOM 1788 O O . LYS A 1 223 ? 23.156 -0.393 14.102 1 94.25 223 LYS A O 1
ATOM 1793 N N . GLU A 1 224 ? 21.141 -0.062 15.062 1 95.19 224 GLU A N 1
ATOM 1794 C CA . GLU A 1 224 ? 21.625 0.6 16.266 1 95.19 224 GLU A CA 1
ATOM 1795 C C . GLU A 1 224 ? 22.531 1.783 15.93 1 95.19 224 GLU A C 1
ATOM 1797 O O . GLU A 1 224 ? 23.609 1.925 16.5 1 95.19 224 GLU A O 1
ATOM 1802 N N . LEU A 1 225 ? 22.078 2.602 14.938 1 96.19 225 LEU A N 1
ATOM 1803 C CA . LEU A 1 225 ? 22.844 3.746 14.469 1 96.19 225 LEU A CA 1
ATOM 1804 C C . LEU A 1 225 ? 22.594 4.969 15.352 1 96.19 225 LEU A C 1
ATOM 1806 O O . LEU A 1 225 ? 23.266 5.992 15.203 1 96.19 225 LEU A O 1
ATOM 1810 N N . PHE A 1 226 ? 21.625 4.883 16.297 1 96.69 226 PHE A N 1
ATOM 1811 C CA . PHE A 1 226 ? 21.234 6.004 17.141 1 96.69 226 PHE A CA 1
ATOM 1812 C C . PHE A 1 226 ? 21.625 5.742 18.594 1 96.69 226 PHE A C 1
ATOM 1814 O O . PHE A 1 226 ? 22.156 4.676 18.922 1 96.69 226 PHE A O 1
ATOM 1821 N N . SER A 1 227 ? 21.375 6.785 19.469 1 96.31 227 SER A N 1
ATOM 1822 C CA . SER A 1 227 ? 21.766 6.664 20.875 1 96.31 227 SER A CA 1
ATOM 1823 C C . SER A 1 227 ? 20.938 5.594 21.578 1 96.31 227 SER A C 1
ATOM 1825 O O . SER A 1 227 ? 19.797 5.34 21.203 1 96.31 227 SER A O 1
ATOM 1827 N N . LYS A 1 228 ? 21.484 4.984 22.609 1 95.44 228 LYS A N 1
ATOM 1828 C CA . LYS A 1 228 ? 20.812 3.93 23.375 1 95.44 228 LYS A CA 1
ATOM 1829 C C . LYS A 1 228 ? 19.516 4.434 23.984 1 95.44 228 LYS A C 1
ATOM 1831 O O . LYS A 1 228 ? 18.484 3.756 23.922 1 95.44 228 LYS A O 1
ATOM 1836 N N . PRO A 1 229 ? 19.484 5.645 24.562 1 95.06 229 PRO A N 1
ATOM 1837 C CA . PRO A 1 229 ? 18.219 6.141 25.109 1 95.06 229 PRO A CA 1
ATOM 1838 C C . PRO A 1 229 ? 17.125 6.285 24.062 1 95.06 229 PRO A C 1
ATOM 1840 O O . PRO A 1 229 ? 15.969 5.969 24.328 1 95.06 229 PRO A O 1
ATOM 1843 N N . LEU A 1 230 ? 17.516 6.742 22.906 1 95.38 230 LEU A N 1
ATOM 1844 C CA . LEU A 1 230 ? 16.531 6.875 21.828 1 95.38 230 LEU A CA 1
ATOM 1845 C C . LEU A 1 230 ? 16.016 5.508 21.406 1 95.38 230 LEU A C 1
ATOM 1847 O O . LEU A 1 230 ? 14.805 5.34 21.188 1 95.38 230 LEU A O 1
ATOM 1851 N N . ILE A 1 231 ? 16.891 4.562 21.281 1 94.75 231 ILE A N 1
ATOM 1852 C CA . ILE A 1 231 ? 16.516 3.211 20.891 1 94.75 231 ILE A CA 1
ATOM 1853 C C . ILE A 1 231 ? 15.578 2.615 21.938 1 94.75 231 ILE A C 1
ATOM 1855 O O . ILE A 1 231 ? 14.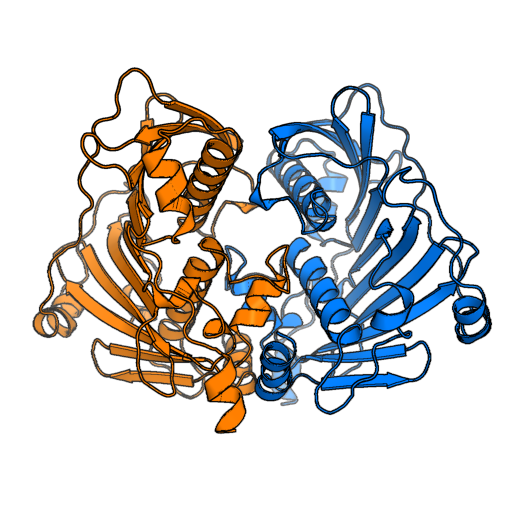578 1.979 21.594 1 94.75 231 ILE A O 1
ATOM 1859 N N . LYS A 1 232 ? 15.852 2.85 23.156 1 93.06 232 LYS A N 1
ATOM 1860 C CA . LYS A 1 232 ? 14.984 2.383 24.234 1 93.06 232 LYS A CA 1
ATOM 1861 C C . LYS A 1 232 ? 13.602 3.021 24.141 1 93.06 232 LYS A C 1
ATOM 1863 O O . LYS A 1 232 ? 12.586 2.328 24.219 1 93.06 232 LYS A O 1
ATOM 1868 N N . ASN A 1 233 ? 13.539 4.297 23.938 1 92.81 233 ASN A N 1
ATOM 1869 C CA . ASN A 1 233 ? 12.273 5.02 23.859 1 92.81 233 ASN A CA 1
ATOM 1870 C C . ASN A 1 233 ? 11.469 4.613 22.625 1 92.81 233 ASN A C 1
ATOM 1872 O O . ASN A 1 233 ? 10.234 4.641 22.641 1 92.81 233 ASN A O 1
ATOM 1876 N N . SER A 1 234 ? 12.211 4.273 21.531 1 91.69 234 SER A N 1
ATOM 1877 C CA . SER A 1 234 ? 11.523 3.885 20.312 1 91.69 234 SER A CA 1
ATOM 1878 C C . SER A 1 234 ? 10.609 2.686 20.547 1 91.69 234 SER A C 1
ATOM 1880 O O . SER A 1 234 ? 9.641 2.482 19.812 1 91.69 234 SER A O 1
ATOM 1882 N N . LYS A 1 235 ? 10.852 1.942 21.594 1 88.12 235 LYS A N 1
ATOM 1883 C CA . LYS A 1 235 ? 10.062 0.758 21.922 1 88.12 235 LYS A CA 1
ATOM 1884 C C . LYS A 1 235 ? 8.734 1.142 22.562 1 88.12 235 LYS A C 1
ATOM 1886 O O . LYS A 1 235 ? 7.824 0.315 22.672 1 88.12 235 LYS A O 1
ATOM 1891 N N . ASN A 1 236 ? 8.602 2.342 22.984 1 87.44 236 ASN A N 1
ATOM 1892 C CA . ASN A 1 236 ? 7.391 2.809 23.641 1 87.44 236 ASN A CA 1
ATOM 1893 C C . ASN A 1 236 ? 6.332 3.252 22.641 1 87.44 236 ASN A C 1
ATOM 1895 O O . ASN A 1 236 ? 5.23 3.646 23.031 1 87.44 236 ASN A O 1
ATOM 1899 N N . GLY A 1 237 ? 6.672 3.232 21.375 1 87.88 237 GLY A N 1
ATOM 1900 C CA . GLY A 1 237 ? 5.707 3.588 20.344 1 87.88 237 GLY A CA 1
ATOM 1901 C C . GLY A 1 237 ? 5.836 5.027 19.875 1 87.88 237 GLY A C 1
ATOM 1902 O O . GLY A 1 237 ? 6.414 5.863 20.578 1 87.88 237 GLY A O 1
ATOM 1903 N N . LEU A 1 238 ? 5.316 5.316 18.734 1 91.88 238 LEU A N 1
ATOM 1904 C CA . LEU A 1 238 ? 5.387 6.637 18.125 1 91.88 238 LEU A CA 1
ATOM 1905 C C . LEU A 1 238 ? 4.422 7.605 18.812 1 91.88 238 LEU A C 1
ATOM 1907 O O . LEU A 1 238 ? 3.285 7.242 19.109 1 91.88 238 LEU A O 1
ATOM 1911 N N . LYS A 1 239 ? 4.871 8.727 19.031 1 94.19 239 LYS A N 1
ATOM 1912 C CA . LYS A 1 239 ? 4.09 9.781 19.688 1 94.19 239 LYS A CA 1
ATOM 1913 C C . LYS A 1 239 ? 3.672 10.852 18.672 1 94.19 239 LYS A C 1
ATOM 1915 O O . LYS A 1 239 ? 2.549 11.359 18.719 1 94.19 239 LYS A O 1
ATOM 1920 N N . GLU A 1 240 ? 4.645 11.109 17.766 1 96.06 240 GLU A N 1
ATOM 1921 C CA . GLU A 1 240 ? 4.395 12.258 16.891 1 96.06 240 GLU A CA 1
ATOM 1922 C C . GLU A 1 240 ? 5.27 12.203 15.641 1 96.06 240 GLU A C 1
ATOM 1924 O O . GLU A 1 240 ? 6.438 11.805 15.711 1 96.06 240 GLU A O 1
ATOM 1929 N N . ILE A 1 241 ? 4.734 12.594 14.547 1 97.25 241 ILE A N 1
ATOM 1930 C CA . ILE A 1 241 ? 5.473 12.867 13.32 1 97.25 241 ILE A CA 1
ATOM 1931 C C . ILE A 1 241 ? 5.125 14.266 12.812 1 97.25 241 ILE A C 1
ATOM 1933 O O . ILE A 1 241 ? 3.949 14.617 12.688 1 97.25 241 ILE A O 1
ATOM 1937 N N . GLN A 1 242 ? 6.066 15.078 12.547 1 97.94 242 GLN A N 1
ATOM 1938 C CA . GLN A 1 242 ? 5.879 16.344 11.867 1 97.94 242 GLN A CA 1
ATOM 1939 C C . GLN A 1 242 ? 6.66 16.391 10.555 1 97.94 242 GLN A C 1
ATOM 1941 O O . GLN A 1 242 ? 7.785 15.898 10.484 1 97.94 242 GLN A O 1
ATOM 1946 N N . ILE A 1 243 ? 6.078 16.984 9.594 1 97.94 243 ILE A N 1
ATOM 1947 C CA . ILE A 1 243 ? 6.75 17.094 8.297 1 97.94 243 ILE A CA 1
ATOM 1948 C C . ILE A 1 243 ? 6.508 18.484 7.707 1 97.94 243 ILE A C 1
ATOM 1950 O O . ILE A 1 243 ? 5.395 19.016 7.77 1 97.94 243 ILE A O 1
ATOM 1954 N N . ARG A 1 244 ? 7.496 19.031 7.191 1 97.25 244 ARG A N 1
ATOM 1955 C CA . ARG A 1 244 ? 7.457 20.219 6.363 1 97.25 244 ARG A CA 1
ATOM 1956 C C . ARG A 1 244 ? 7.801 19.906 4.914 1 97.25 244 ARG A C 1
ATOM 1958 O O . ARG A 1 244 ? 8.867 19.344 4.629 1 97.25 244 ARG A O 1
ATOM 1965 N N . TYR A 1 245 ? 6.914 20.25 4.07 1 95.62 245 TYR A N 1
ATOM 1966 C CA . TYR A 1 245 ? 7.121 20.016 2.643 1 95.62 245 TYR A CA 1
ATOM 1967 C C . TYR A 1 245 ? 7.641 21.281 1.96 1 95.62 245 TYR A C 1
ATOM 1969 O O . TYR A 1 245 ? 7.078 22.359 2.129 1 95.62 245 TYR A O 1
ATOM 1977 N N . VAL A 1 246 ? 8.727 21.125 1.207 1 94 246 VAL A N 1
ATOM 1978 C CA . VAL A 1 246 ? 9.398 22.297 0.652 1 94 246 VAL A CA 1
ATOM 1979 C C . VAL A 1 246 ? 9.398 22.219 -0.873 1 94 246 VAL A C 1
ATOM 1981 O O . VAL A 1 246 ? 8.859 23.109 -1.544 1 94 246 VAL A O 1
ATOM 1984 N N . ASN A 1 247 ? 9.977 21.172 -1.424 1 91.88 247 ASN A N 1
ATOM 1985 C CA . ASN A 1 247 ? 10.008 20.938 -2.865 1 91.88 247 ASN A CA 1
ATOM 1986 C C . ASN A 1 247 ? 9.508 19.547 -3.225 1 91.88 247 ASN A C 1
ATOM 1988 O O . ASN A 1 247 ? 9.648 18.609 -2.436 1 91.88 247 ASN A O 1
ATOM 1992 N N . GLU A 1 248 ? 8.969 19.406 -4.383 1 90.25 248 GLU A N 1
ATOM 1993 C CA . GLU A 1 248 ? 8.492 18.109 -4.844 1 90.25 248 GLU A CA 1
ATOM 1994 C C . GLU A 1 248 ? 9.641 17.266 -5.375 1 90.25 248 GLU A C 1
ATOM 1996 O O . GLU A 1 248 ? 10.656 17.797 -5.82 1 90.25 248 GLU A O 1
ATOM 2001 N N . ALA A 1 249 ? 9.617 15.977 -5.234 1 93.5 249 ALA A N 1
ATOM 2002 C CA . ALA A 1 249 ? 10.461 15.016 -5.938 1 93.5 249 ALA A CA 1
ATOM 2003 C C . ALA A 1 249 ? 9.688 14.328 -7.062 1 93.5 249 ALA A C 1
ATOM 2005 O O . ALA A 1 249 ? 8.484 14.086 -6.938 1 93.5 249 ALA A O 1
ATOM 2006 N N . LEU A 1 250 ? 10.359 14.039 -8.148 1 91.69 250 LEU A N 1
ATOM 2007 C CA . LEU A 1 250 ? 9.703 13.477 -9.32 1 91.69 250 LEU A CA 1
ATOM 2008 C C . LEU A 1 250 ? 10.188 12.055 -9.586 1 91.69 250 LEU A C 1
ATOM 2010 O O . LEU A 1 250 ? 11.195 11.617 -9.016 1 91.69 250 LEU A O 1
ATOM 2014 N N . VAL A 1 251 ? 9.438 11.406 -10.461 1 90.81 251 VAL A N 1
ATOM 2015 C CA . VAL A 1 251 ? 9.742 10.016 -10.797 1 90.81 251 VAL A CA 1
ATOM 2016 C C . VAL A 1 251 ? 11.172 9.906 -11.312 1 90.81 251 VAL A C 1
ATOM 2018 O O . VAL A 1 251 ? 11.633 10.758 -12.086 1 90.81 251 VAL A O 1
ATOM 2021 N N . ASP A 1 252 ? 11.953 8.891 -10.859 1 91.56 252 ASP A N 1
ATOM 2022 C CA . ASP A 1 252 ? 13.297 8.508 -11.266 1 91.56 252 ASP A CA 1
ATOM 2023 C C . ASP A 1 252 ? 14.352 9.391 -10.609 1 91.56 252 ASP A C 1
ATOM 2025 O O . ASP A 1 252 ? 15.547 9.164 -10.766 1 91.56 252 ASP A O 1
ATOM 2029 N N . GLU A 1 253 ? 13.906 10.375 -9.867 1 94.31 253 GLU A N 1
ATOM 2030 C CA . GLU A 1 253 ? 14.875 11.148 -9.094 1 94.31 253 GLU A CA 1
ATOM 2031 C C . GLU A 1 253 ? 15.281 10.406 -7.82 1 94.31 253 GLU A C 1
ATOM 2033 O O . GLU A 1 253 ? 14.461 9.734 -7.199 1 94.31 253 GLU A O 1
ATOM 2038 N N . GLU A 1 254 ? 16.516 10.555 -7.516 1 95.81 254 GLU A N 1
ATOM 2039 C CA . GLU A 1 254 ? 17.016 9.984 -6.273 1 95.81 254 GLU A CA 1
ATOM 2040 C C . GLU A 1 254 ? 16.984 11.008 -5.141 1 95.81 254 GLU A C 1
ATOM 2042 O O . GLU A 1 254 ? 17.469 12.125 -5.293 1 95.81 254 GLU A O 1
ATOM 2047 N N . VAL A 1 255 ? 16.375 10.609 -4.059 1 97.38 255 VAL A N 1
ATOM 2048 C CA . VAL A 1 255 ? 16.406 11.445 -2.865 1 97.38 255 VAL A CA 1
ATOM 2049 C C . VAL A 1 255 ? 17.375 10.852 -1.846 1 97.38 255 VAL A C 1
ATOM 2051 O O . VAL A 1 255 ? 17.438 9.633 -1.682 1 97.38 255 VAL A O 1
ATOM 2054 N N . VAL A 1 256 ? 18.141 11.719 -1.229 1 98 256 VAL A N 1
ATOM 2055 C CA . VAL A 1 256 ? 19.047 11.336 -0.152 1 98 256 VAL A CA 1
ATOM 2056 C C . VAL A 1 256 ? 18.391 11.625 1.198 1 98 256 VAL A C 1
ATOM 2058 O O . VAL A 1 256 ? 17.859 12.711 1.418 1 98 256 VAL A O 1
ATOM 2061 N N . ILE A 1 257 ? 18.375 10.586 2.051 1 98.44 257 ILE A N 1
ATOM 2062 C CA . ILE A 1 257 ? 17.75 10.68 3.367 1 98.44 257 ILE A CA 1
ATOM 2063 C C . ILE A 1 257 ? 18.828 10.906 4.43 1 98.44 257 ILE A C 1
ATOM 2065 O O . ILE A 1 257 ? 19.719 10.078 4.602 1 98.44 257 ILE A O 1
ATOM 2069 N N . HIS A 1 258 ? 18.719 12.039 5.113 1 98.5 258 HIS A N 1
ATOM 2070 C CA . HIS A 1 258 ? 19.609 12.344 6.234 1 98.5 258 HIS A CA 1
ATOM 2071 C C . HIS A 1 258 ? 18.875 12.234 7.562 1 98.5 258 HIS A C 1
ATOM 2073 O O . HIS A 1 258 ? 17.828 12.859 7.754 1 98.5 258 HIS A O 1
ATOM 2079 N N . ALA A 1 259 ? 19.391 11.453 8.492 1 98.5 259 ALA A N 1
ATOM 2080 C CA . ALA A 1 259 ? 18.75 11.266 9.789 1 98.5 259 ALA A CA 1
ATOM 2081 C C . ALA A 1 259 ? 19.703 11.602 10.93 1 98.5 259 ALA A C 1
ATOM 2083 O O . ALA A 1 259 ? 20.891 11.25 10.883 1 98.5 259 ALA A O 1
ATOM 2084 N N . TRP A 1 260 ? 19.219 12.328 11.875 1 98.19 260 TRP A N 1
ATOM 2085 C CA . TRP A 1 260 ? 20 12.648 13.07 1 98.19 260 TRP A CA 1
ATOM 2086 C C . TRP A 1 260 ? 19.094 12.828 14.281 1 98.19 260 TRP A C 1
ATOM 2088 O O . TRP A 1 260 ? 17.875 12.906 14.148 1 98.19 260 TRP A O 1
ATOM 2098 N N . GLU A 1 261 ? 19.703 12.805 15.445 1 97.5 261 GLU A N 1
ATOM 2099 C CA . GLU A 1 261 ? 18.953 13.008 16.688 1 97.5 261 GLU A CA 1
ATOM 2100 C C . GLU A 1 261 ? 18.828 14.492 17.016 1 97.5 261 GLU A C 1
ATOM 2102 O O . GLU A 1 261 ? 19.766 15.258 16.812 1 97.5 261 GLU A O 1
ATOM 2107 N N . THR A 1 262 ? 17.609 14.891 17.453 1 93.31 262 THR A N 1
ATOM 2108 C CA . THR A 1 262 ? 17.422 16.25 17.938 1 93.31 262 THR A CA 1
ATOM 2109 C C . THR A 1 262 ? 18.297 16.516 19.156 1 93.31 262 THR A C 1
ATOM 2111 O O . THR A 1 262 ? 18.281 15.734 20.109 1 93.31 262 THR A O 1
ATOM 2114 N N . SER A 1 263 ? 18.969 17.641 19.094 1 90.12 263 SER A N 1
ATOM 2115 C CA . SER A 1 263 ? 19.859 17.969 20.203 1 90.12 263 SER A CA 1
ATOM 2116 C C . SER A 1 263 ? 19.078 18.109 21.516 1 90.12 263 SER A C 1
ATOM 2118 O O . SER A 1 263 ? 18.047 18.766 21.562 1 90.12 263 SER A O 1
ATOM 2120 N N . GLY A 1 264 ? 19.609 17.453 22.562 1 91.06 264 GLY A N 1
ATOM 2121 C CA . GLY A 1 264 ? 19.047 17.562 23.906 1 91.06 264 GLY A CA 1
ATOM 2122 C C . GLY A 1 264 ? 17.828 16.688 24.125 1 91.06 264 GLY A C 1
ATOM 2123 O O . GLY A 1 264 ? 17.219 16.719 25.188 1 91.06 264 GLY A O 1
ATOM 2124 N N . ARG A 1 265 ? 17.438 15.977 23.125 1 93.56 265 ARG A N 1
ATOM 2125 C CA . ARG A 1 265 ? 16.297 15.078 23.25 1 93.56 265 ARG A CA 1
ATOM 2126 C C . ARG A 1 265 ? 16.703 13.633 23.016 1 93.56 265 ARG A C 1
ATOM 2128 O O . ARG A 1 265 ? 17.547 13.359 22.156 1 93.56 265 ARG A O 1
ATOM 2135 N N . ASP A 1 266 ? 16.078 12.734 23.734 1 94.69 266 ASP A N 1
ATOM 2136 C CA . ASP A 1 266 ? 16.375 11.32 23.578 1 94.69 266 ASP A CA 1
ATOM 2137 C C . ASP A 1 266 ? 15.18 10.562 23 1 94.69 266 ASP A C 1
ATOM 2139 O O . ASP A 1 266 ? 15.117 9.336 23.094 1 94.69 266 ASP A O 1
ATOM 2143 N N . ASP A 1 267 ? 14.234 11.289 22.484 1 96.31 267 ASP A N 1
ATOM 2144 C CA . ASP A 1 267 ? 13.023 10.617 22.016 1 96.31 267 ASP A CA 1
ATOM 2145 C C . ASP A 1 267 ? 12.664 11.062 20.594 1 96.31 267 ASP A C 1
ATOM 2147 O O . ASP A 1 267 ? 11.57 10.773 20.094 1 96.31 267 ASP A O 1
ATOM 2151 N N . GLN A 1 268 ? 13.562 11.781 19.969 1 97.62 268 GLN A N 1
ATOM 2152 C CA . GLN A 1 268 ? 13.148 12.359 18.688 1 97.62 268 GLN A CA 1
ATOM 2153 C C . GLN A 1 268 ? 14.266 12.258 17.656 1 97.62 268 GLN A C 1
ATOM 2155 O O . GLN A 1 268 ? 15.43 12.539 17.953 1 97.62 268 GLN A O 1
ATOM 2160 N N . LEU A 1 269 ? 13.922 11.828 16.5 1 97.88 269 LEU A N 1
ATOM 2161 C CA . LEU A 1 269 ? 14.781 11.82 15.312 1 97.88 269 LEU A CA 1
ATOM 2162 C C . LEU A 1 269 ? 14.359 12.914 14.336 1 97.88 269 LEU A C 1
ATOM 2164 O O . LEU A 1 269 ? 13.172 13.227 14.219 1 97.88 269 LEU A O 1
ATOM 2168 N N . CYS A 1 270 ? 15.312 13.453 13.633 1 98.44 270 CYS A N 1
ATOM 2169 C CA . CYS A 1 270 ? 15.109 14.406 12.547 1 98.44 270 CYS A CA 1
ATOM 2170 C C . CYS A 1 270 ? 15.477 13.789 11.203 1 98.44 270 CYS A C 1
ATOM 2172 O O . CYS A 1 270 ? 16.375 12.945 11.133 1 98.44 270 CYS A O 1
ATOM 2174 N N . PHE A 1 271 ? 14.82 14.219 10.227 1 98.69 271 PHE A N 1
ATOM 2175 C CA . PHE A 1 271 ? 15.086 13.758 8.867 1 98.69 271 PHE A CA 1
ATOM 2176 C C . PHE A 1 271 ? 15.086 14.93 7.895 1 98.69 271 PHE A C 1
ATOM 2178 O O . PHE A 1 271 ? 14.336 15.891 8.062 1 98.69 271 PHE A O 1
ATOM 2185 N N . GLU A 1 272 ? 15.906 14.852 6.93 1 98.69 272 GLU A N 1
ATOM 2186 C CA . GLU A 1 272 ? 15.883 15.727 5.758 1 98.69 272 GLU A CA 1
ATOM 2187 C C . GLU A 1 272 ? 16.062 14.922 4.473 1 98.69 272 GLU A C 1
ATOM 2189 O O . GLU A 1 272 ? 16.984 14.102 4.367 1 98.69 272 GLU A O 1
ATOM 2194 N N . LEU A 1 273 ? 15.133 15 3.602 1 98.62 273 LEU A N 1
ATOM 2195 C CA . LEU A 1 273 ? 15.266 14.422 2.27 1 98.62 273 LEU A CA 1
ATOM 2196 C C . LEU A 1 273 ? 15.695 15.477 1.256 1 98.62 273 LEU A C 1
ATOM 2198 O O . LEU A 1 273 ? 15.055 16.516 1.123 1 98.62 273 LEU A O 1
ATOM 2202 N N . THR A 1 274 ? 16.75 15.18 0.518 1 98.31 274 THR A N 1
ATOM 2203 C CA . THR A 1 274 ? 17.25 16.125 -0.467 1 98.31 274 THR A CA 1
ATOM 2204 C C . THR A 1 274 ? 17.328 15.492 -1.849 1 98.31 274 THR A C 1
ATOM 2206 O O . THR A 1 274 ? 17.531 14.281 -1.966 1 98.31 274 THR A O 1
ATOM 2209 N N . ARG A 1 275 ? 17.125 16.172 -2.789 1 96.12 275 ARG A N 1
ATOM 2210 C CA . ARG A 1 275 ? 17.438 15.906 -4.191 1 96.12 275 ARG A CA 1
ATOM 2211 C C . ARG A 1 275 ? 18.516 16.859 -4.707 1 96.12 275 ARG A C 1
ATOM 2213 O O . ARG A 1 275 ? 18.234 18.016 -5.016 1 96.12 275 ARG A O 1
ATOM 2220 N N . GLY A 1 276 ? 19.719 16.312 -4.863 1 93.56 276 GLY A N 1
ATOM 2221 C CA . GLY A 1 276 ? 20.828 17.234 -5.02 1 93.56 276 GLY A CA 1
ATOM 2222 C C . GLY A 1 276 ? 20.969 18.203 -3.859 1 93.56 276 GLY A C 1
ATOM 2223 O O . GLY A 1 276 ? 21.078 17.781 -2.705 1 93.56 276 GLY A O 1
ATOM 2224 N N . SER A 1 277 ? 20.922 19.5 -4.113 1 93.19 277 SER A N 1
ATOM 2225 C CA . SER A 1 277 ? 21.047 20.516 -3.074 1 93.19 277 SER A CA 1
ATOM 2226 C C . SER A 1 277 ? 19.688 20.969 -2.572 1 93.19 277 SER A C 1
ATOM 2228 O O . SER A 1 277 ? 19.594 21.672 -1.564 1 93.19 277 SER A O 1
ATOM 2230 N N . ASP A 1 278 ? 18.656 20.516 -3.203 1 96.56 278 ASP A N 1
ATOM 2231 C CA . ASP A 1 278 ? 17.312 20.984 -2.863 1 96.56 278 ASP A CA 1
ATOM 2232 C C . ASP A 1 278 ? 16.703 20.156 -1.743 1 96.56 278 ASP A C 1
ATOM 2234 O O . ASP A 1 278 ? 16.688 18.922 -1.822 1 96.56 278 ASP A O 1
ATOM 2238 N N . VAL A 1 279 ? 16.234 20.844 -0.726 1 97.88 279 VAL A N 1
ATOM 2239 C CA . VAL A 1 279 ? 15.492 20.172 0.332 1 97.88 279 VAL A CA 1
ATOM 2240 C C . VAL A 1 279 ? 14.07 19.875 -0.139 1 97.88 279 VAL A C 1
ATOM 2242 O O . VAL A 1 279 ? 13.352 20.781 -0.555 1 97.88 279 VAL A O 1
ATOM 2245 N N . CYS A 1 280 ? 13.688 18.625 -0.107 1 97.38 280 CYS A N 1
ATOM 2246 C CA . CYS A 1 280 ? 12.312 18.234 -0.433 1 97.38 280 CYS A CA 1
ATOM 2247 C C . CYS A 1 280 ? 11.414 18.344 0.792 1 97.38 280 CYS A C 1
ATOM 2249 O O . CYS A 1 280 ? 10.383 19.016 0.756 1 97.38 280 CYS A O 1
ATOM 2251 N N . ILE A 1 281 ? 11.836 17.703 1.845 1 98.31 281 ILE A N 1
ATOM 2252 C CA . ILE A 1 281 ? 11.07 17.797 3.086 1 98.31 281 ILE A CA 1
ATOM 2253 C C . ILE A 1 281 ? 12.023 17.766 4.277 1 98.31 281 ILE A C 1
ATOM 2255 O O . ILE A 1 281 ? 13.18 17.359 4.148 1 98.31 281 ILE A O 1
ATOM 2259 N N . GLN A 1 282 ? 11.523 18.203 5.387 1 98.62 282 GLN A N 1
ATOM 2260 C CA . GLN A 1 282 ? 12.07 17.922 6.715 1 98.62 282 GLN A CA 1
ATOM 2261 C C . GLN A 1 282 ? 11.016 17.297 7.621 1 98.62 282 GLN A C 1
ATOM 2263 O O . GLN A 1 282 ? 9.82 17.547 7.465 1 98.62 282 GLN A O 1
ATOM 2268 N N . ALA A 1 283 ? 11.461 16.484 8.492 1 98.56 283 ALA A N 1
ATOM 2269 C CA . ALA A 1 283 ? 10.5 15.781 9.328 1 98.56 283 ALA A CA 1
ATOM 2270 C C . ALA A 1 283 ? 11.094 15.445 10.695 1 98.56 283 ALA A C 1
ATOM 2272 O O . ALA A 1 283 ? 12.32 15.375 10.836 1 98.56 283 ALA A O 1
ATOM 2273 N N . THR A 1 284 ? 10.281 15.297 11.68 1 98.25 284 THR A N 1
ATOM 2274 C CA . THR A 1 284 ? 10.648 14.742 12.969 1 98.25 284 THR A CA 1
ATOM 2275 C C . THR A 1 284 ? 9.773 13.547 13.32 1 98.25 284 THR A C 1
ATOM 2277 O O . THR A 1 284 ? 8.586 13.516 12.977 1 98.25 284 THR A O 1
ATOM 2280 N N . ILE A 1 285 ? 10.32 12.539 13.891 1 97.38 285 ILE A N 1
ATOM 2281 C CA . ILE A 1 285 ? 9.633 11.398 14.477 1 97.38 285 ILE A CA 1
ATOM 2282 C C . ILE A 1 285 ? 9.969 11.297 15.961 1 97.38 285 ILE A C 1
ATOM 2284 O O . ILE A 1 285 ? 11.133 11.156 16.328 1 97.38 285 ILE A O 1
ATOM 2288 N N . ALA A 1 286 ? 8.961 11.367 16.766 1 97.19 286 ALA A N 1
ATOM 2289 C CA . ALA A 1 286 ? 9.164 11.32 18.219 1 97.19 286 ALA A CA 1
ATOM 2290 C C . ALA A 1 286 ? 8.461 10.109 18.828 1 97.19 286 ALA A C 1
ATOM 2292 O O . ALA A 1 286 ? 7.406 9.695 18.344 1 97.19 286 ALA A O 1
ATOM 2293 N N . PHE A 1 287 ? 9.008 9.586 19.922 1 95.06 287 PHE A N 1
ATOM 2294 C CA . PHE A 1 287 ? 8.5 8.398 20.594 1 95.06 287 PHE A CA 1
ATOM 2295 C C . PHE A 1 287 ? 8.031 8.742 22 1 95.06 287 PHE A C 1
ATOM 2297 O O . PHE A 1 287 ? 8.5 9.711 22.609 1 95.06 287 PHE A O 1
ATOM 2304 N N . HIS A 1 288 ? 7.086 7.922 22.484 1 93.12 288 HIS A N 1
ATOM 2305 C CA . HIS A 1 288 ? 6.66 8.07 23.875 1 93.12 288 HIS A CA 1
ATOM 2306 C C . HIS A 1 288 ? 7.793 7.734 24.828 1 93.12 288 HIS A C 1
ATOM 2308 O O . HIS A 1 288 ? 8.578 6.816 24.578 1 93.12 288 HIS A O 1
ATOM 2314 N N . GLN A 1 289 ? 7.898 8.445 25.875 1 87.31 289 GLN A N 1
ATOM 2315 C CA . GLN A 1 289 ? 8.984 8.242 26.828 1 87.31 289 GLN A CA 1
ATOM 2316 C C . GLN A 1 289 ? 8.609 7.207 27.875 1 87.31 289 GLN A C 1
ATOM 2318 O O . GLN A 1 289 ? 9.477 6.625 28.531 1 87.31 289 GLN A O 1
ATOM 2323 N N . PHE A 1 290 ? 7.402 6.984 28.125 1 77.75 290 PHE A N 1
ATOM 2324 C CA . PHE A 1 290 ? 6.969 5.992 29.109 1 77.75 290 PHE A CA 1
ATOM 2325 C C . PHE A 1 290 ? 5.98 5.016 28.484 1 77.75 290 PHE A C 1
ATOM 2327 O O . PHE A 1 290 ? 5.234 5.379 27.562 1 77.75 290 PHE A O 1
ATOM 2334 N N . CYS A 1 291 ? 6.27 3.641 28.828 1 62.22 291 CYS A N 1
ATOM 2335 C CA . CYS A 1 291 ? 5.359 2.621 28.328 1 62.22 291 CYS A CA 1
ATOM 2336 C C . CYS A 1 291 ? 4.051 2.625 29.109 1 62.22 291 CYS A C 1
ATOM 2338 O O . CYS A 1 291 ? 4.051 2.764 30.328 1 62.22 291 CYS A O 1
ATOM 2340 N N . VAL A 1 292 ? 3 2.83 28.516 1 59.41 292 VAL A N 1
ATOM 2341 C CA . VAL A 1 292 ? 1.756 2.541 29.219 1 59.41 292 VAL A CA 1
ATOM 2342 C C . VAL A 1 292 ? 1.48 1.039 29.188 1 59.41 292 VAL A C 1
ATOM 2344 O O . VAL A 1 292 ? 1.593 0.404 28.141 1 59.41 292 VAL A O 1
ATOM 2347 N N . LYS A 1 293 ? 1.819 0.34 30.328 1 49.25 293 LYS A N 1
ATOM 2348 C CA . LYS A 1 293 ? 1.481 -1.068 30.516 1 49.25 293 LYS A CA 1
ATOM 2349 C C . LYS A 1 293 ? 0.111 -1.386 29.922 1 49.25 293 LYS A C 1
ATOM 2351 O O . LYS A 1 293 ? -0.818 -0.582 30.016 1 49.25 293 LYS A O 1
ATOM 2356 N N . SER A 1 294 ? 0.094 -2.262 28.969 1 44.81 294 SER A N 1
ATOM 2357 C CA . SER A 1 294 ? -1.137 -2.77 28.375 1 44.81 294 SER A CA 1
ATOM 2358 C C . SER A 1 294 ? -2.232 -2.934 29.422 1 44.81 294 SER A C 1
ATOM 2360 O O . SER A 1 294 ? -2.025 -3.582 30.453 1 44.81 294 SER A O 1
ATOM 2362 N N . THR A 1 295 ? -2.957 -2.082 29.859 1 36.56 295 THR A N 1
ATOM 2363 C CA . THR A 1 295 ? -4.105 -2.482 30.656 1 36.56 295 THR A CA 1
ATOM 2364 C C . THR A 1 295 ? -4.648 -3.83 30.188 1 36.56 295 THR A C 1
ATOM 2366 O O . THR A 1 295 ? -4.652 -4.125 29 1 36.56 295 THR A O 1
ATOM 2369 N N . ASN A 1 296 ? -4.859 -4.836 31.219 1 34.09 296 ASN A N 1
ATOM 2370 C CA . ASN A 1 296 ? -5.477 -6.148 31.094 1 34.09 296 ASN A CA 1
ATOM 2371 C C . ASN A 1 296 ? -6.586 -6.148 30.047 1 34.09 296 ASN A C 1
ATOM 2373 O O . ASN A 1 296 ? -7.621 -5.508 30.234 1 34.09 296 ASN A O 1
ATOM 2377 N N . ILE A 1 297 ? -6.438 -6.352 29.078 1 34.16 297 ILE A N 1
ATOM 2378 C CA . ILE A 1 297 ? -7.496 -6.766 28.172 1 34.16 297 ILE A CA 1
ATOM 2379 C C . ILE A 1 297 ? -8.367 -7.832 28.828 1 34.16 297 ILE A C 1
ATOM 2381 O O . ILE A 1 297 ? -9.367 -8.266 28.266 1 34.16 297 ILE A O 1
ATOM 2385 N N . GLU A 1 298 ? -7.996 -8.445 29.906 1 32.66 298 GLU A N 1
ATOM 2386 C CA . GLU A 1 298 ? -8.859 -9.367 30.625 1 32.66 298 GLU A CA 1
ATOM 2387 C C . GLU A 1 298 ? -10.109 -8.664 31.141 1 32.66 298 GLU A C 1
ATOM 2389 O O . GLU A 1 298 ? -11.195 -9.258 31.188 1 32.66 298 GLU A O 1
ATOM 2394 N N . SER A 1 299 ? -10.117 -7.562 31.688 1 29.83 299 SER A N 1
ATOM 2395 C CA . SER A 1 299 ? -11.281 -6.949 32.312 1 29.83 299 SER A CA 1
ATOM 2396 C C . SER A 1 299 ? -12.297 -6.5 31.266 1 29.83 299 SER A C 1
ATOM 2398 O O . SER A 1 299 ? -13.461 -6.242 31.594 1 29.83 299 SER A O 1
ATOM 2400 N N . ILE A 1 300 ? -12.016 -6.234 30.125 1 25.36 300 ILE A N 1
ATOM 2401 C CA . ILE A 1 300 ? -13.102 -5.922 29.219 1 25.36 300 ILE A CA 1
ATOM 2402 C C . ILE A 1 300 ? -13.719 -7.215 28.688 1 25.36 300 ILE A C 1
ATOM 2404 O O . ILE A 1 300 ? -14.812 -7.203 28.125 1 25.36 300 ILE A O 1
ATOM 2408 N N . LYS A 1 301 ? -13.211 -8.312 28.797 1 27.42 301 LYS A N 1
ATOM 2409 C CA . LYS A 1 301 ? -13.961 -9.547 28.562 1 27.42 301 LYS A CA 1
ATOM 2410 C C . LYS A 1 301 ? -15 -9.773 29.656 1 27.42 301 LYS A C 1
ATOM 2412 O O . LYS A 1 301 ? -16 -10.461 29.438 1 27.42 301 LYS A O 1
ATOM 2417 N N . SER A 1 302 ? -14.711 -9.391 30.828 1 22.92 302 SER A N 1
ATOM 2418 C CA . SER A 1 302 ? -15.68 -9.648 31.891 1 22.92 302 SER A CA 1
ATOM 2419 C C . SER A 1 302 ? -16.875 -8.711 31.781 1 22.92 302 SER A C 1
ATOM 2421 O O . SER A 1 302 ? -17.906 -8.93 32.438 1 22.92 302 SER A O 1
ATOM 2423 N N . LYS A 1 303 ? -16.734 -7.551 31.344 1 23.59 303 LYS A N 1
ATOM 2424 C CA . LYS A 1 303 ? -17.969 -6.77 31.312 1 23.59 303 LYS A CA 1
ATOM 2425 C C . LYS A 1 303 ? -18.719 -7 30 1 23.59 303 LYS A C 1
ATOM 2427 O O . LYS A 1 303 ? -19.797 -6.422 29.781 1 23.59 303 LYS A O 1
ATOM 2432 N N . ILE A 1 304 ? -18.141 -7.656 28.984 1 19.42 304 ILE A N 1
ATOM 2433 C CA . ILE A 1 304 ? -19.141 -8.203 28.078 1 19.42 304 ILE A CA 1
ATOM 2434 C C . ILE A 1 304 ? -19.484 -9.625 28.5 1 19.42 304 ILE A C 1
ATOM 2436 O O . ILE A 1 304 ? -18.609 -10.438 28.781 1 19.42 304 ILE A O 1
ATOM 2440 N N . MET B 1 1 ? -6.879 -11.625 19.281 1 34.34 1 MET B N 1
ATOM 2441 C CA . MET B 1 1 ? -6.41 -11.258 17.953 1 34.34 1 MET B CA 1
ATOM 2442 C C . MET B 1 1 ? -7.453 -11.617 16.891 1 34.34 1 MET B C 1
ATOM 2444 O O . MET B 1 1 ? -7.77 -10.805 16.031 1 34.34 1 MET B O 1
ATOM 2448 N N . SER B 1 2 ? -7.984 -12.883 17.141 1 42.09 2 SER B N 1
ATOM 2449 C CA . SER B 1 2 ? -8.898 -13.562 16.234 1 42.09 2 SER B CA 1
ATOM 2450 C C . SER B 1 2 ? -10.266 -12.891 16.219 1 42.09 2 SER B C 1
ATOM 2452 O O . SER B 1 2 ? -10.859 -12.688 15.156 1 42.09 2 SER B O 1
ATOM 2454 N N . LEU B 1 3 ? -10.508 -12.367 17.359 1 40.47 3 LEU B N 1
ATOM 2455 C CA . LEU B 1 3 ? -11.891 -11.906 17.516 1 40.47 3 LEU B CA 1
ATOM 2456 C C . LEU B 1 3 ? -12.117 -10.617 16.734 1 40.47 3 LEU B C 1
ATOM 2458 O O . LEU B 1 3 ? -13.172 -10.438 16.125 1 40.47 3 LEU B O 1
ATOM 2462 N N . PHE B 1 4 ? -11.047 -9.859 16.641 1 45.72 4 PHE B N 1
ATOM 2463 C CA . PHE B 1 4 ? -11.203 -8.539 16.047 1 45.72 4 PHE B CA 1
ATOM 2464 C C . PHE B 1 4 ? -11.367 -8.633 14.531 1 45.72 4 PHE B C 1
ATOM 2466 O O . PHE B 1 4 ? -12.219 -7.949 13.953 1 45.72 4 PHE B O 1
ATOM 2473 N N . PHE B 1 5 ? -10.68 -9.516 13.984 1 53.12 5 PHE B N 1
ATOM 2474 C CA . PHE B 1 5 ? -10.82 -9.672 12.547 1 53.12 5 PHE B CA 1
ATOM 2475 C C . PHE B 1 5 ? -12.203 -10.211 12.195 1 53.12 5 PHE B C 1
ATOM 2477 O O . PHE B 1 5 ? -12.766 -9.859 11.156 1 53.12 5 PHE B O 1
ATOM 2484 N N . HIS B 1 6 ? -12.758 -10.805 13.195 1 55.41 6 HIS B N 1
ATOM 2485 C CA . HIS B 1 6 ? -14.047 -11.445 13 1 55.41 6 HIS B CA 1
ATOM 2486 C C . HIS B 1 6 ? -15.164 -10.414 12.844 1 55.41 6 HIS B C 1
ATOM 2488 O O . HIS B 1 6 ? -15.969 -10.508 11.922 1 55.41 6 HIS B O 1
ATOM 2494 N N . ARG B 1 7 ? -15.25 -9.656 13.773 1 54.47 7 ARG B N 1
ATOM 2495 C CA . ARG B 1 7 ? -16.297 -8.641 13.766 1 54.47 7 ARG B CA 1
ATOM 2496 C C . ARG B 1 7 ? -16.172 -7.738 12.547 1 54.47 7 ARG B C 1
ATOM 2498 O O . ARG B 1 7 ? -17.172 -7.312 11.977 1 54.47 7 ARG B O 1
ATOM 2505 N N . ALA B 1 8 ? -14.969 -7.812 12.07 1 59.28 8 ALA B N 1
ATOM 2506 C CA . ALA B 1 8 ? -14.703 -6.949 10.922 1 59.28 8 ALA B CA 1
ATOM 2507 C C . ALA B 1 8 ? -15.375 -7.492 9.664 1 59.28 8 ALA B C 1
ATOM 2509 O O . ALA B 1 8 ? -16 -6.742 8.914 1 59.28 8 ALA B O 1
ATOM 2510 N N . ILE B 1 9 ? -15.383 -8.766 9.547 1 67.06 9 ILE B N 1
ATOM 2511 C CA . ILE B 1 9 ? -15.93 -9.383 8.352 1 67.06 9 ILE B CA 1
ATOM 2512 C C . ILE B 1 9 ? -17.453 -9.234 8.336 1 67.06 9 ILE B C 1
ATOM 2514 O O . ILE B 1 9 ? -18.047 -8.922 7.301 1 67.06 9 ILE B O 1
ATOM 2518 N N . THR B 1 10 ? -17.984 -9.367 9.445 1 67.56 10 THR B N 1
ATOM 2519 C CA . THR B 1 10 ? -19.438 -9.266 9.516 1 67.56 10 THR B CA 1
ATOM 2520 C C . THR B 1 10 ? -19.906 -7.824 9.336 1 67.56 10 THR B C 1
ATOM 2522 O O . THR B 1 10 ? -20.844 -7.555 8.594 1 67.56 10 THR B O 1
ATOM 2525 N N . GLU B 1 11 ? -19.219 -6.992 9.898 1 71.06 11 GLU B N 1
ATOM 2526 C CA . GLU B 1 11 ? -19.625 -5.59 9.836 1 71.06 11 GLU B CA 1
ATOM 2527 C C . GLU B 1 11 ? -19.422 -5.016 8.438 1 71.06 11 GLU B C 1
ATOM 2529 O O . GLU B 1 11 ? -20.109 -4.074 8.039 1 71.06 11 GLU B O 1
ATOM 2534 N N . LEU B 1 12 ? -18.562 -5.703 7.793 1 74.94 12 LEU B N 1
ATOM 2535 C CA . LEU B 1 12 ? -18.297 -5.223 6.441 1 74.94 12 LEU B CA 1
ATOM 2536 C C . LEU B 1 12 ? -19.141 -5.988 5.418 1 74.94 12 LEU B C 1
ATOM 2538 O O . LEU B 1 12 ? -18.906 -5.871 4.215 1 74.94 12 LEU B O 1
ATOM 2542 N N . ASN B 1 13 ? -20.031 -6.793 5.918 1 79.38 13 ASN B N 1
ATOM 2543 C CA . ASN B 1 13 ? -20.922 -7.586 5.066 1 79.38 13 ASN B CA 1
ATOM 2544 C C . ASN B 1 13 ? -20.125 -8.531 4.168 1 79.38 13 ASN B C 1
ATOM 2546 O O . ASN B 1 13 ? -20.453 -8.711 2.996 1 79.38 13 ASN B O 1
ATOM 2550 N N . ILE B 1 14 ? -19 -8.984 4.66 1 82.88 14 ILE B N 1
ATOM 2551 C CA . ILE B 1 14 ? -18.219 -10.023 3.998 1 82.88 14 ILE B CA 1
ATOM 2552 C C . ILE B 1 14 ? -18.625 -11.391 4.527 1 82.88 14 ILE B C 1
ATOM 2554 O O . ILE B 1 14 ? -18.891 -11.555 5.723 1 82.88 14 ILE B O 1
ATOM 2558 N N . SER B 1 15 ? -18.734 -12.328 3.65 1 86.75 15 SER B N 1
ATOM 2559 C CA . SER B 1 15 ? -19.062 -13.68 4.082 1 86.75 15 SER B CA 1
ATOM 2560 C C . SER B 1 15 ? -18.156 -14.711 3.416 1 86.75 15 SER B C 1
ATOM 2562 O O . SER B 1 15 ? -17.5 -14.414 2.418 1 86.75 15 SER B O 1
ATOM 2564 N N . ARG B 1 16 ? -18.094 -15.867 4.023 1 90.62 16 ARG B N 1
ATOM 2565 C CA . ARG B 1 16 ? -17.25 -16.969 3.549 1 90.62 16 ARG B CA 1
ATOM 2566 C C . ARG B 1 16 ? -18 -18.297 3.637 1 90.62 16 ARG B C 1
ATOM 2568 O O . ARG B 1 16 ? -18.672 -18.578 4.633 1 90.62 16 ARG B O 1
ATOM 2575 N N . THR B 1 17 ? -17.906 -19.125 2.631 1 93.31 17 THR B N 1
ATOM 2576 C CA . THR B 1 17 ? -18.438 -20.469 2.594 1 93.31 17 THR B CA 1
ATOM 2577 C C . THR B 1 17 ? -17.391 -21.469 2.119 1 93.31 17 THR B C 1
ATOM 2579 O O . THR B 1 17 ? -16.766 -21.266 1.078 1 93.31 17 THR B O 1
ATOM 2582 N N . ILE B 1 18 ? -17.203 -22.531 2.885 1 94.81 18 ILE B N 1
ATOM 2583 C CA . ILE B 1 18 ? -16.25 -23.578 2.541 1 94.81 18 ILE B CA 1
ATOM 2584 C C . ILE B 1 18 ? -16.984 -24.844 2.15 1 94.81 18 ILE B C 1
ATOM 2586 O O . ILE B 1 18 ? -17.922 -25.266 2.844 1 94.81 18 ILE B O 1
ATOM 2590 N N . LYS B 1 19 ? -16.641 -25.422 1.085 1 93.12 19 LYS B N 1
ATOM 2591 C CA . LYS B 1 19 ? -17.141 -26.703 0.634 1 93.12 19 LYS B CA 1
ATOM 2592 C C . LYS B 1 19 ? -16.031 -27.562 0.023 1 93.12 19 LYS B C 1
ATOM 2594 O O . LYS B 1 19 ? -15.711 -27.406 -1.156 1 93.12 19 LYS B O 1
ATOM 2599 N N . GLY B 1 20 ? -15.477 -28.5 0.851 1 92.5 20 GLY B N 1
ATOM 2600 C CA . GLY B 1 20 ? -14.398 -29.344 0.365 1 92.5 20 GLY B CA 1
ATOM 2601 C C . GLY B 1 20 ? -13.148 -28.562 0.001 1 92.5 20 GLY B C 1
ATOM 2602 O O . GLY B 1 20 ? -12.57 -27.875 0.845 1 92.5 20 GLY B O 1
ATOM 2603 N N . VAL B 1 21 ? -12.844 -28.656 -1.343 1 96.12 21 VAL B N 1
ATOM 2604 C CA . VAL B 1 21 ? -11.625 -28 -1.805 1 96.12 21 VAL B CA 1
ATOM 2605 C C . VAL B 1 21 ? -11.961 -26.641 -2.424 1 96.12 21 VAL B C 1
ATOM 2607 O O . VAL B 1 21 ? -11.164 -26.078 -3.182 1 96.12 21 VAL B O 1
ATOM 2610 N N . ARG B 1 22 ? -13.148 -26.125 -2.115 1 96.19 22 ARG B N 1
ATOM 2611 C CA . ARG B 1 22 ? -13.586 -24.812 -2.617 1 96.19 22 ARG B CA 1
ATOM 2612 C C . ARG B 1 22 ? -13.969 -23.891 -1.47 1 96.19 22 ARG B C 1
ATOM 2614 O O . ARG B 1 22 ? -14.508 -24.344 -0.456 1 96.19 22 ARG B O 1
ATOM 2621 N N . CYS B 1 23 ? -13.672 -22.688 -1.621 1 97 23 CYS B N 1
ATOM 2622 C CA . CYS B 1 23 ? -14.047 -21.641 -0.678 1 97 23 CYS B CA 1
ATOM 2623 C C . CYS B 1 23 ? -14.477 -20.375 -1.411 1 97 23 CYS B C 1
ATOM 2625 O O . CYS B 1 23 ? -13.781 -19.922 -2.328 1 97 23 CYS B O 1
ATOM 2627 N N . ILE B 1 24 ? -15.602 -19.828 -1.04 1 95.94 24 ILE B N 1
ATOM 2628 C CA . ILE B 1 24 ? -16.078 -18.594 -1.629 1 95.94 24 ILE B CA 1
ATOM 2629 C C . ILE B 1 24 ? -16.047 -17.469 -0.586 1 95.94 24 ILE B C 1
ATOM 2631 O O . ILE B 1 24 ? -16.578 -17.625 0.515 1 95.94 24 ILE B O 1
ATOM 2635 N N . VAL B 1 25 ? -15.398 -16.391 -0.89 1 92.12 25 VAL B N 1
ATOM 2636 C CA . VAL B 1 25 ? -15.461 -15.172 -0.102 1 92.12 25 VAL B CA 1
ATOM 2637 C C . VAL B 1 25 ? -16.234 -14.102 -0.87 1 92.12 25 VAL B C 1
ATOM 2639 O O . VAL B 1 25 ? -15.883 -13.766 -2.002 1 92.12 25 VAL B O 1
ATOM 2642 N N . ARG B 1 26 ? -17.25 -13.562 -0.235 1 90.44 26 ARG B N 1
ATOM 2643 C CA . ARG B 1 26 ? -18.109 -12.586 -0.881 1 90.44 26 ARG B CA 1
ATOM 2644 C C . ARG B 1 26 ? -17.828 -11.18 -0.356 1 90.44 26 ARG B C 1
ATOM 2646 O O . ARG B 1 26 ? -17.906 -10.93 0.849 1 90.44 26 ARG B O 1
ATOM 2653 N N . PHE B 1 27 ? -17.5 -10.32 -1.292 1 85.12 27 PHE B N 1
ATOM 2654 C CA . PHE B 1 27 ? -17.203 -8.938 -0.937 1 85.12 27 PHE B CA 1
ATOM 2655 C C . PHE B 1 27 ? -18.328 -8.008 -1.373 1 85.12 27 PHE B C 1
ATOM 2657 O O . PHE B 1 27 ? -18.797 -8.094 -2.508 1 85.12 27 PHE B O 1
ATOM 2664 N N . PRO B 1 28 ? -18.75 -7.176 -0.447 1 81.56 28 PRO B N 1
ATOM 2665 C CA . PRO B 1 28 ? -19.766 -6.188 -0.831 1 81.56 28 PRO B CA 1
ATOM 2666 C C . PRO B 1 28 ? -19.219 -5.113 -1.767 1 81.56 28 PRO B C 1
ATOM 2668 O O . PRO B 1 28 ? -18.016 -5.117 -2.088 1 81.56 28 PRO B O 1
ATOM 2671 N N . GLU B 1 29 ? -20.078 -4.285 -2.215 1 74.5 29 GLU B N 1
ATOM 2672 C CA . GLU B 1 29 ? -19.656 -3.139 -3.016 1 74.5 29 GLU B CA 1
ATOM 2673 C C . GLU B 1 29 ? -18.781 -2.191 -2.203 1 74.5 29 GLU B C 1
ATOM 2675 O O . GLU B 1 29 ? -19.047 -1.947 -1.024 1 74.5 29 GLU B O 1
ATOM 2680 N N . GLY B 1 30 ? -17.641 -1.728 -2.852 1 70.44 30 GLY B N 1
ATOM 2681 C CA . GLY B 1 30 ? -16.859 -0.678 -2.217 1 70.44 30 GLY B CA 1
ATOM 2682 C C . GLY B 1 30 ? -15.539 -1.169 -1.666 1 70.44 30 GLY B C 1
ATOM 2683 O O . GLY B 1 30 ? -14.633 -0.372 -1.399 1 70.44 30 GLY B O 1
ATOM 2684 N N . VAL B 1 31 ? -15.438 -2.451 -1.366 1 67.56 31 VAL B N 1
ATOM 2685 C CA . VAL B 1 31 ? -14.195 -2.967 -0.809 1 67.56 31 VAL B CA 1
ATOM 2686 C C . VAL B 1 31 ? -13.031 -2.629 -1.741 1 67.56 31 VAL B C 1
ATOM 2688 O O . VAL B 1 31 ? -11.961 -2.213 -1.287 1 67.56 31 VAL B O 1
ATOM 2691 N N . SER B 1 32 ? -13.297 -2.684 -2.973 1 63.53 32 SER B N 1
ATOM 2692 C CA . SER B 1 32 ? -12.242 -2.389 -3.938 1 63.53 32 SER B CA 1
ATOM 2693 C C . SER B 1 32 ? -11.852 -0.915 -3.896 1 63.53 32 SER B C 1
ATOM 2695 O O . SER B 1 32 ? -10.68 -0.571 -4.074 1 63.53 32 SER B O 1
ATOM 2697 N N . SER B 1 33 ? -12.883 -0.11 -3.656 1 62.38 33 SER B N 1
ATOM 2698 C CA . SER B 1 33 ? -12.625 1.326 -3.596 1 62.38 33 SER B CA 1
ATOM 2699 C C . SER B 1 33 ? -11.766 1.686 -2.395 1 62.38 33 SER B C 1
ATOM 2701 O O . SER B 1 33 ? -11.008 2.656 -2.436 1 62.38 33 SER B O 1
ATOM 2703 N N . LEU B 1 34 ? -11.992 0.889 -1.308 1 63.62 34 LEU B N 1
ATOM 2704 C CA . LEU B 1 34 ? -11.156 1.113 -0.135 1 63.62 34 LEU B CA 1
ATOM 2705 C C . LEU B 1 34 ? -9.688 0.839 -0.457 1 63.62 34 LEU B C 1
ATOM 2707 O O . LEU B 1 34 ? -8.797 1.503 0.078 1 63.62 34 LEU B O 1
ATOM 2711 N N . PHE B 1 35 ? -9.539 -0.033 -1.396 1 60.38 35 PHE B N 1
ATOM 2712 C CA . PHE B 1 35 ? -8.18 -0.398 -1.768 1 60.38 35 PHE B CA 1
ATOM 2713 C C . PHE B 1 35 ? -7.582 0.635 -2.715 1 60.38 35 PHE B C 1
ATOM 2715 O O . PHE B 1 35 ? -6.363 0.827 -2.744 1 60.38 35 PHE B O 1
ATOM 2722 N N . ASP B 1 36 ? -8.508 1.192 -3.412 1 55.78 36 ASP B N 1
ATOM 2723 C CA . ASP B 1 36 ? -8.039 2.246 -4.309 1 55.78 36 ASP B CA 1
ATOM 2724 C C . ASP B 1 36 ? -7.492 3.434 -3.52 1 55.78 36 ASP B C 1
ATOM 2726 O O . ASP B 1 36 ? -6.574 4.117 -3.977 1 55.78 36 ASP B O 1
ATOM 2730 N N . ALA B 1 37 ? -8.227 3.65 -2.41 1 51.53 37 ALA B N 1
ATOM 2731 C CA . ALA B 1 37 ? -7.762 4.762 -1.583 1 51.53 37 ALA B CA 1
ATOM 2732 C C . ALA B 1 37 ? -6.293 4.586 -1.2 1 51.53 37 ALA B C 1
ATOM 2734 O O . ALA B 1 37 ? -5.582 5.57 -0.987 1 51.53 37 ALA B O 1
ATOM 2735 N N . PHE B 1 38 ? -5.984 3.359 -1.211 1 48.34 38 PHE B N 1
ATOM 2736 C CA . PHE B 1 38 ? -4.586 3.107 -0.885 1 48.34 38 PHE B CA 1
ATOM 2737 C C . PHE B 1 38 ? -3.693 3.371 -2.09 1 48.34 38 PHE B C 1
ATOM 2739 O O . PHE B 1 38 ? -2.471 3.453 -1.957 1 48.34 38 PHE B O 1
ATOM 2746 N N . SER B 1 39 ? -4.516 3.412 -3.119 1 45.78 39 SER B N 1
ATOM 2747 C CA . SER B 1 39 ? -3.732 3.773 -4.297 1 45.78 39 SER B CA 1
ATOM 2748 C C . SER B 1 39 ? -3.695 5.285 -4.492 1 45.78 39 SER B C 1
ATOM 2750 O O . SER B 1 39 ? -4.605 5.992 -4.062 1 45.78 39 SER B O 1
ATOM 2752 N N . THR B 1 40 ? -2.596 5.785 -4.477 1 45.16 40 THR B N 1
ATOM 2753 C CA . THR B 1 40 ? -2.363 7.215 -4.648 1 45.16 40 THR B CA 1
ATOM 2754 C C . THR B 1 40 ? -3.432 7.836 -5.543 1 45.16 40 THR B C 1
ATOM 2756 O O . THR B 1 40 ? -3.445 9.047 -5.754 1 45.16 40 THR B O 1
ATOM 2759 N N . HIS B 1 41 ? -4.457 6.867 -6.059 1 44.16 41 HIS B N 1
ATOM 2760 C CA . HIS B 1 41 ? -5.422 7.445 -6.984 1 44.16 41 HIS B CA 1
ATOM 2761 C C . HIS B 1 41 ? -6.844 6.996 -6.652 1 44.16 41 HIS B C 1
ATOM 2763 O O . HIS B 1 41 ? -7.242 5.883 -7.004 1 44.16 41 HIS B O 1
ATOM 2769 N N . LEU B 1 42 ? -7.594 7.652 -5.719 1 42.28 42 LEU B N 1
ATOM 2770 C CA . LEU B 1 42 ? -8.961 7.293 -5.348 1 42.28 42 LEU B CA 1
ATOM 2771 C C . LEU B 1 42 ? -9.805 7.039 -6.59 1 42.28 42 LEU B C 1
ATOM 2773 O O . LEU B 1 42 ? -10.75 6.25 -6.547 1 42.28 42 LEU B O 1
ATOM 2777 N N . ASP B 1 43 ? -9.609 7.703 -7.734 1 42.59 43 ASP B N 1
ATOM 2778 C CA . ASP B 1 43 ? -10.508 7.613 -8.883 1 42.59 43 ASP B CA 1
ATOM 2779 C C . ASP B 1 43 ? -10.023 6.57 -9.883 1 42.59 43 ASP B C 1
ATOM 2781 O O . ASP B 1 43 ? -10.555 6.469 -10.984 1 42.59 43 ASP B O 1
ATOM 2785 N N . LYS B 1 44 ? -8.945 5.766 -9.453 1 52.59 44 LYS B N 1
ATOM 2786 C CA . LYS B 1 44 ? -8.383 4.93 -10.516 1 52.59 44 LYS B CA 1
ATOM 2787 C C . LYS B 1 44 ? -8.641 3.453 -10.242 1 52.59 44 LYS B C 1
ATOM 2789 O O . LYS B 1 44 ? -9.008 3.076 -9.125 1 52.59 44 LYS B O 1
ATOM 2794 N N . GLN B 1 45 ? -8.898 2.723 -11.336 1 58.81 45 GLN B N 1
ATOM 2795 C CA . GLN B 1 45 ? -8.875 1.265 -11.352 1 58.81 45 GLN B CA 1
ATOM 2796 C C . GLN B 1 45 ? -7.836 0.72 -10.375 1 58.81 45 GLN B C 1
ATOM 2798 O O . GLN B 1 45 ? -6.793 1.341 -10.164 1 58.81 45 GLN B O 1
ATOM 2803 N N . ILE B 1 46 ? -8.297 -0.248 -9.625 1 67 46 ILE B N 1
ATOM 2804 C CA . ILE B 1 46 ? -7.367 -0.891 -8.703 1 67 46 ILE B CA 1
ATOM 2805 C C . ILE B 1 46 ? -6.059 -1.196 -9.43 1 67 46 ILE B C 1
ATOM 2807 O O . ILE B 1 46 ? -6.066 -1.609 -10.594 1 67 46 ILE B O 1
ATOM 2811 N N . SER B 1 47 ? -5.031 -0.871 -8.781 1 75.44 47 SER B N 1
ATOM 2812 C CA . SER B 1 47 ? -3.719 -1.19 -9.328 1 75.44 47 SER B CA 1
ATOM 2813 C C . SER B 1 47 ? -3.484 -2.697 -9.359 1 75.44 47 SER B C 1
ATOM 2815 O O . SER B 1 47 ? -4.16 -3.451 -8.656 1 75.44 47 SER B O 1
ATOM 2817 N N . ILE B 1 48 ? -2.576 -3.156 -10.195 1 83.69 48 ILE B N 1
ATOM 2818 C CA . ILE B 1 48 ? -2.268 -4.578 -10.305 1 83.69 48 ILE B CA 1
ATOM 2819 C C . ILE B 1 48 ? -1.762 -5.102 -8.961 1 83.69 48 ILE B C 1
ATOM 2821 O O . ILE B 1 48 ? -2.242 -6.125 -8.469 1 83.69 48 ILE B O 1
ATOM 2825 N N . PRO B 1 49 ? -0.838 -4.398 -8.281 1 80.88 49 PRO B N 1
ATOM 2826 C CA . PRO B 1 49 ? -0.496 -4.855 -6.93 1 80.88 49 PRO B CA 1
ATOM 2827 C C . PRO B 1 49 ? -1.701 -4.883 -5.992 1 80.88 49 PRO B C 1
ATOM 2829 O O . PRO B 1 49 ? -1.805 -5.77 -5.141 1 80.88 49 PRO B O 1
ATOM 2832 N N . GLY B 1 50 ? -2.576 -3.93 -6.172 1 79 50 GLY B N 1
ATOM 2833 C CA . GLY B 1 50 ? -3.809 -3.934 -5.402 1 79 50 GLY B CA 1
ATOM 2834 C C . GLY B 1 50 ? -4.652 -5.176 -5.625 1 79 50 GLY B C 1
ATOM 2835 O O . GLY B 1 50 ? -5.258 -5.699 -4.691 1 79 50 GLY B O 1
ATOM 2836 N N . LEU B 1 51 ? -4.703 -5.609 -6.836 1 83.25 51 LEU B N 1
ATOM 2837 C CA . LEU B 1 51 ? -5.426 -6.836 -7.16 1 83.25 51 LEU B CA 1
ATOM 2838 C C . LEU B 1 51 ? -4.801 -8.039 -6.453 1 83.25 51 LEU B C 1
ATOM 2840 O O . LEU B 1 51 ? -5.516 -8.875 -5.902 1 83.25 51 LEU B O 1
ATOM 2844 N N . PHE B 1 52 ? -3.484 -8.109 -6.445 1 87.25 52 PHE B N 1
ATOM 2845 C CA . PHE B 1 52 ? -2.793 -9.172 -5.727 1 87.25 52 PHE B CA 1
ATOM 2846 C C . PHE B 1 52 ? -3.125 -9.125 -4.242 1 87.25 52 PHE B C 1
ATOM 2848 O O . PHE B 1 52 ? -3.348 -10.164 -3.617 1 87.25 52 PHE B O 1
ATOM 2855 N N . ARG B 1 53 ? -3.201 -7.969 -3.738 1 81.75 53 ARG B N 1
ATOM 2856 C CA . ARG B 1 53 ? -3.494 -7.82 -2.316 1 81.75 53 ARG B CA 1
ATOM 2857 C C . ARG B 1 53 ? -4.926 -8.242 -2.006 1 81.75 53 ARG B C 1
ATOM 2859 O O . ARG B 1 53 ? -5.203 -8.773 -0.93 1 81.75 53 ARG B O 1
ATOM 2866 N N . LEU B 1 54 ? -5.797 -7.984 -2.896 1 82.88 54 LEU B N 1
ATOM 2867 C CA . LEU B 1 54 ? -7.172 -8.438 -2.717 1 82.88 54 LEU B CA 1
ATOM 2868 C C . LEU B 1 54 ? -7.25 -9.961 -2.709 1 82.88 54 LEU B C 1
ATOM 2870 O O . LEU B 1 54 ? -8 -10.539 -1.924 1 82.88 54 LEU B O 1
ATOM 2874 N N . PHE B 1 55 ? -6.492 -10.531 -3.576 1 88.56 55 PHE B N 1
ATOM 2875 C CA . PHE B 1 55 ? -6.41 -11.992 -3.545 1 88.56 55 PHE B CA 1
ATOM 2876 C C . PHE B 1 55 ? -5.848 -12.477 -2.213 1 88.56 55 PHE B C 1
ATOM 2878 O O . PHE B 1 55 ? -6.348 -13.438 -1.637 1 88.56 55 PHE B O 1
ATOM 2885 N N . GLU B 1 56 ? -4.84 -11.797 -1.763 1 84.44 56 GLU B N 1
ATOM 2886 C CA . GLU B 1 56 ? -4.258 -12.148 -0.471 1 84.44 56 GLU B CA 1
ATOM 2887 C C . GLU B 1 56 ? -5.281 -12.008 0.652 1 84.44 56 GLU B C 1
ATOM 2889 O O . GLU B 1 56 ? -5.312 -12.828 1.575 1 84.44 56 GLU B O 1
ATOM 2894 N N . LEU B 1 57 ? -6.027 -10.969 0.554 1 81.38 57 LEU B N 1
ATOM 2895 C CA . LEU B 1 57 ? -7.074 -10.773 1.552 1 81.38 57 LEU B CA 1
ATOM 2896 C C . LEU B 1 57 ? -8.055 -11.938 1.553 1 81.38 57 LEU B C 1
ATOM 2898 O O . LEU B 1 57 ? -8.422 -12.445 2.615 1 81.38 57 LEU B O 1
ATOM 2902 N N . ALA B 1 58 ? -8.445 -12.312 0.414 1 87.69 58 ALA B N 1
ATOM 2903 C CA . ALA B 1 58 ? -9.367 -13.438 0.31 1 87.69 58 ALA B CA 1
ATOM 2904 C C . ALA B 1 58 ? -8.742 -14.711 0.875 1 87.69 58 ALA B C 1
ATOM 2906 O O . ALA B 1 58 ? -9.414 -15.5 1.547 1 87.69 58 ALA B O 1
ATOM 2907 N N . ILE B 1 59 ? -7.477 -14.883 0.615 1 87.69 59 ILE B N 1
ATOM 2908 C CA . ILE B 1 59 ? -6.754 -16.031 1.165 1 87.69 59 ILE B CA 1
ATOM 2909 C C . ILE B 1 59 ? -6.754 -15.953 2.689 1 87.69 59 ILE B C 1
ATOM 2911 O O . ILE B 1 59 ? -7.039 -16.938 3.367 1 87.69 59 ILE B O 1
ATOM 2915 N N . GLY B 1 60 ? -6.438 -14.789 3.188 1 82.06 60 GLY B N 1
ATOM 2916 C CA . GLY B 1 60 ? -6.434 -14.602 4.629 1 82.06 60 GLY B CA 1
ATOM 2917 C C . GLY B 1 60 ? -7.77 -14.906 5.277 1 82.06 60 GLY B C 1
ATOM 2918 O O . GLY B 1 60 ? -7.824 -15.555 6.32 1 82.06 60 GLY B O 1
ATOM 2919 N N . ILE B 1 61 ? -8.805 -14.484 4.652 1 83.88 61 ILE B N 1
ATOM 2920 C CA . ILE B 1 61 ? -10.156 -14.703 5.164 1 83.88 61 ILE B CA 1
ATOM 2921 C C . ILE B 1 61 ? -10.484 -16.188 5.098 1 83.88 61 ILE B C 1
ATOM 2923 O O . ILE B 1 61 ? -11.086 -16.75 6.027 1 83.88 61 ILE B O 1
ATOM 2927 N N . SER B 1 62 ? -10.086 -16.828 4.078 1 88.5 62 SER B N 1
ATOM 2928 C CA . SER B 1 62 ? -10.367 -18.25 3.898 1 88.5 62 SER B CA 1
ATOM 2929 C C . SER B 1 62 ? -9.648 -19.094 4.949 1 88.5 62 SER B C 1
ATOM 2931 O O . SER B 1 62 ? -10.188 -20.094 5.43 1 88.5 62 SER B O 1
ATOM 2933 N N . ASN B 1 63 ? -8.484 -18.656 5.32 1 85.56 63 ASN B N 1
ATOM 2934 C CA . ASN B 1 63 ? -7.602 -19.484 6.133 1 85.56 63 ASN B CA 1
ATOM 2935 C C . ASN B 1 63 ? -7.742 -19.172 7.621 1 85.56 63 ASN B C 1
ATOM 2937 O O . ASN B 1 63 ? -7 -19.703 8.445 1 85.56 63 ASN B O 1
ATOM 2941 N N . ARG B 1 64 ? -8.672 -18.391 7.914 1 79.62 64 ARG B N 1
ATOM 2942 C CA . ARG B 1 64 ? -8.812 -18 9.312 1 79.62 64 ARG B CA 1
ATOM 2943 C C . ARG B 1 64 ? -10.078 -18.609 9.922 1 79.62 64 ARG B C 1
ATOM 2945 O O . ARG B 1 64 ? -11.07 -18.828 9.219 1 79.62 64 ARG B O 1
ATOM 2952 N N . ALA B 1 65 ? -9.93 -18.875 11.25 1 78.12 65 ALA B N 1
ATOM 2953 C CA . ALA B 1 65 ? -11.133 -19.234 11.992 1 78.12 65 ALA B CA 1
ATOM 2954 C C . ALA B 1 65 ? -12.031 -18.031 12.203 1 78.12 65 ALA B C 1
ATOM 2956 O O . ALA B 1 65 ? -11.547 -16.938 12.523 1 78.12 65 ALA B O 1
ATOM 2957 N N . LEU B 1 66 ? -13.258 -18.266 11.875 1 75.31 66 LEU B N 1
ATOM 2958 C CA . LEU B 1 66 ? -14.258 -17.219 12.086 1 75.31 66 LEU B CA 1
ATOM 2959 C C . LEU B 1 66 ? -15.164 -17.578 13.266 1 75.31 66 LEU B C 1
ATOM 2961 O O . LEU B 1 66 ? -15.273 -18.734 13.648 1 75.31 66 LEU B O 1
ATOM 2965 N N . PRO B 1 67 ? -15.742 -16.609 13.906 1 68.69 67 PRO B N 1
ATOM 2966 C CA . PRO B 1 67 ? -16.609 -16.891 15.055 1 68.69 67 PRO B CA 1
ATOM 2967 C C . PRO B 1 67 ? -17.719 -17.875 14.727 1 68.69 67 PRO B C 1
ATOM 2969 O O . PRO B 1 67 ? -18.031 -18.766 15.531 1 68.69 67 PRO B O 1
ATOM 2972 N N . ASP B 1 68 ? -18.281 -17.734 13.633 1 76 68 ASP B N 1
ATOM 2973 C CA . ASP B 1 68 ? -19.422 -18.562 13.273 1 76 68 ASP B CA 1
ATOM 2974 C C . ASP B 1 68 ? -18.969 -19.828 12.539 1 76 68 ASP B C 1
ATOM 2976 O O . ASP B 1 68 ? -19.781 -20.719 12.25 1 76 68 ASP B O 1
ATOM 2980 N N . ASP B 1 69 ? -17.703 -19.859 12.188 1 81.06 69 ASP B N 1
ATOM 2981 C CA . ASP B 1 69 ? -17.125 -21.016 11.5 1 81.06 69 ASP B CA 1
ATOM 2982 C C . ASP B 1 69 ? -15.68 -21.234 11.922 1 81.06 69 ASP B C 1
ATOM 2984 O O . ASP B 1 69 ? -14.758 -20.656 11.336 1 81.06 69 ASP B O 1
ATOM 2988 N N . PRO B 1 70 ? -15.422 -22.031 12.781 1 82.38 70 PRO B N 1
ATOM 2989 C CA . PRO B 1 70 ? -14.062 -22.234 13.289 1 82.38 70 PRO B CA 1
ATOM 2990 C C . PRO B 1 70 ? -13.18 -23 12.305 1 82.38 70 PRO B C 1
ATOM 2992 O O . PRO B 1 70 ? -11.961 -23.062 12.492 1 82.38 70 PRO B O 1
ATOM 2995 N N . ASN B 1 71 ? -13.805 -23.578 11.305 1 86.94 71 ASN B N 1
ATOM 2996 C CA . ASN B 1 71 ? -13.023 -24.297 10.305 1 86.94 71 ASN B CA 1
ATOM 2997 C C . ASN B 1 71 ? -12.227 -23.344 9.422 1 86.94 71 ASN B C 1
ATOM 2999 O O . ASN B 1 71 ? -12.641 -22.203 9.203 1 86.94 71 ASN B O 1
ATOM 3003 N N . THR B 1 72 ? -11.047 -23.812 9.078 1 90.44 72 THR B N 1
ATOM 3004 C CA . THR B 1 72 ? -10.234 -23.078 8.117 1 90.44 72 THR B CA 1
ATOM 3005 C C . THR B 1 72 ? -10.164 -23.812 6.785 1 90.44 72 THR B C 1
ATOM 3007 O O . THR B 1 72 ? -10.188 -25.047 6.75 1 90.44 72 THR B O 1
ATOM 3010 N N . PHE B 1 73 ? -10.164 -23.094 5.77 1 93.88 73 PHE B N 1
ATOM 3011 C CA . PHE B 1 73 ? -10.125 -23.672 4.438 1 93.88 73 PHE B CA 1
ATOM 3012 C C . PHE B 1 73 ? -8.93 -24.609 4.293 1 93.88 73 PHE B C 1
ATOM 3014 O O . PHE B 1 73 ? -7.801 -24.25 4.625 1 93.88 73 PHE B O 1
ATOM 3021 N N . LEU B 1 74 ? -9.18 -25.906 3.936 1 95.81 74 LEU B N 1
ATOM 3022 C CA . LEU B 1 74 ? -8.18 -26.938 3.707 1 95.81 74 LEU B CA 1
ATOM 3023 C C . LEU B 1 74 ? -7.414 -27.25 4.992 1 95.81 74 LEU B C 1
ATOM 3025 O O . LEU B 1 74 ? -6.219 -27.562 4.949 1 95.81 74 LEU B O 1
ATOM 3029 N N . ASP B 1 75 ? -8.055 -27.016 6.145 1 92.69 75 ASP B N 1
ATOM 3030 C CA . ASP B 1 75 ? -7.438 -27.266 7.445 1 92.69 75 ASP B CA 1
ATOM 3031 C C . ASP B 1 75 ? -6.129 -26.484 7.59 1 92.69 75 ASP B C 1
ATOM 3033 O O . ASP B 1 75 ? -5.141 -27.016 8.102 1 92.69 75 ASP B O 1
ATOM 3037 N N . HIS B 1 76 ? -6.102 -25.312 7.066 1 89.12 76 HIS B N 1
ATOM 3038 C CA . HIS B 1 76 ? -4.883 -24.516 7.004 1 89.12 76 HIS B CA 1
ATOM 3039 C C . HIS B 1 76 ? -4.246 -24.375 8.383 1 89.12 76 HIS B C 1
ATOM 3041 O O . HIS B 1 76 ? -3.047 -24.609 8.547 1 89.12 76 HIS B O 1
ATOM 3047 N N . LYS B 1 77 ? -4.969 -24 9.398 1 81.5 77 LYS B N 1
ATOM 3048 C CA . LYS B 1 77 ? -4.426 -23.719 10.727 1 81.5 77 LYS B CA 1
ATOM 3049 C C . LYS B 1 77 ? -3.756 -24.953 11.32 1 81.5 77 LYS B C 1
ATOM 3051 O O . LYS B 1 77 ? -2.574 -24.922 11.672 1 81.5 77 LYS B O 1
ATOM 3056 N N . PRO B 1 78 ? -4.355 -26.078 11.422 1 81.12 78 PRO B N 1
ATOM 3057 C CA . PRO B 1 78 ? -3.729 -27.25 12.047 1 81.12 78 PRO B CA 1
ATOM 3058 C C . PRO B 1 78 ? -2.602 -27.844 11.203 1 81.12 78 PRO B C 1
ATOM 3060 O O . PRO B 1 78 ? -1.716 -28.516 11.727 1 81.12 78 PRO B O 1
ATOM 3063 N N . ILE B 1 79 ? -2.625 -27.578 9.938 1 84.88 79 ILE B N 1
ATOM 3064 C CA . ILE B 1 79 ? -1.681 -28.266 9.07 1 84.88 79 ILE B CA 1
ATOM 3065 C C . ILE B 1 79 ? -0.462 -27.375 8.82 1 84.88 79 ILE B C 1
ATOM 3067 O O . ILE B 1 79 ? 0.672 -27.859 8.797 1 84.88 79 ILE B O 1
ATOM 3071 N N . PHE B 1 80 ? -0.665 -26.094 8.719 1 82.56 80 PHE B N 1
ATOM 3072 C CA . PHE B 1 80 ? 0.405 -25.266 8.18 1 82.56 80 PHE B CA 1
ATOM 3073 C C . PHE B 1 80 ? 0.861 -24.234 9.203 1 82.56 80 PHE B C 1
ATOM 3075 O O . PHE B 1 80 ? 1.755 -23.438 8.93 1 82.56 80 PHE B O 1
ATOM 3082 N N . ALA B 1 81 ? 0.324 -24.188 10.398 1 74.19 81 ALA B N 1
ATOM 3083 C CA . ALA B 1 81 ? 0.621 -23.172 11.406 1 74.19 81 ALA B CA 1
ATOM 3084 C C . ALA B 1 81 ? 2.115 -23.125 11.711 1 74.19 81 ALA B C 1
ATOM 3086 O O . ALA B 1 81 ? 2.67 -22.047 11.953 1 74.19 81 ALA B O 1
ATOM 3087 N N . ASP B 1 82 ? 2.799 -24.188 11.602 1 74.38 82 ASP B N 1
ATOM 3088 C CA . ASP B 1 82 ? 4.211 -24.234 11.969 1 74.38 82 ASP B CA 1
ATOM 3089 C C . ASP B 1 82 ? 5.078 -24.562 10.75 1 74.38 82 ASP B C 1
ATOM 3091 O O . ASP B 1 82 ? 6.207 -25.031 10.898 1 74.38 82 ASP B O 1
ATOM 3095 N N . LYS B 1 83 ? 4.434 -24.406 9.633 1 79.69 83 LYS B N 1
ATOM 3096 C CA . LYS B 1 83 ? 5.16 -24.719 8.406 1 79.69 83 LYS B CA 1
ATOM 3097 C C . LYS B 1 83 ? 5.445 -23.453 7.598 1 79.69 83 LYS B C 1
ATOM 3099 O O . LYS B 1 83 ? 4.836 -22.422 7.84 1 79.69 83 LYS B O 1
ATOM 3104 N N . PHE B 1 84 ? 6.465 -23.609 6.805 1 82 84 PHE B N 1
ATOM 3105 C CA . PHE B 1 84 ? 6.801 -22.547 5.863 1 82 84 PHE B CA 1
ATOM 3106 C C . PHE B 1 84 ? 6.352 -22.906 4.453 1 82 84 PHE B C 1
ATOM 3108 O O . PHE B 1 84 ? 6.711 -23.969 3.934 1 82 84 PHE B O 1
ATOM 3115 N N . VAL B 1 85 ? 5.5 -22.156 3.936 1 86.5 85 VAL B N 1
ATOM 3116 C CA . VAL B 1 85 ? 5.023 -22.344 2.57 1 86.5 85 VAL B CA 1
ATOM 3117 C C . VAL B 1 85 ? 5.438 -21.172 1.702 1 86.5 85 VAL B C 1
ATOM 3119 O O . VAL B 1 85 ? 5.176 -20.016 2.049 1 86.5 85 VAL B O 1
ATOM 3122 N N . TYR B 1 86 ? 6.117 -21.484 0.601 1 88.44 86 TYR B N 1
ATOM 3123 C CA . TYR B 1 86 ? 6.562 -20.469 -0.34 1 88.44 86 TYR B CA 1
ATOM 3124 C C . TYR B 1 86 ? 5.793 -20.562 -1.651 1 88.44 86 TYR B C 1
ATOM 3126 O O . TYR B 1 86 ? 5.414 -21.656 -2.078 1 88.44 86 TYR B O 1
ATOM 3134 N N . VAL B 1 87 ? 5.578 -19.406 -2.217 1 91.69 87 VAL B N 1
ATOM 3135 C CA . VAL B 1 87 ? 5.07 -19.406 -3.586 1 91.69 87 VAL B CA 1
ATOM 3136 C C . VAL B 1 87 ? 6.219 -19.656 -4.559 1 91.69 87 VAL B C 1
ATOM 3138 O O . VAL B 1 87 ? 7.188 -18.891 -4.605 1 91.69 87 VAL B O 1
ATOM 3141 N N . GLY B 1 88 ? 6.133 -20.734 -5.316 1 94.12 88 GLY B N 1
ATOM 3142 C CA . GLY B 1 88 ? 7.141 -21.031 -6.32 1 94.12 88 GLY B CA 1
ATOM 3143 C C . GLY B 1 88 ? 6.875 -20.359 -7.652 1 94.12 88 GLY B C 1
ATOM 3144 O O . GLY B 1 88 ? 7.809 -19.953 -8.352 1 94.12 88 GLY B O 1
ATOM 3145 N N . SER B 1 89 ? 5.617 -20.312 -8 1 96.38 89 SER B N 1
ATOM 3146 C CA . SER B 1 89 ? 5.172 -19.656 -9.227 1 96.38 89 SER B CA 1
ATOM 3147 C C . SER B 1 89 ? 3.758 -19.094 -9.078 1 96.38 89 SER B C 1
ATOM 3149 O O . SER B 1 89 ? 2.955 -19.625 -8.305 1 96.38 89 SER B O 1
ATOM 3151 N N . CYS B 1 90 ? 3.516 -18.062 -9.766 1 96.56 90 CYS B N 1
ATOM 3152 C CA . CYS B 1 90 ? 2.137 -17.594 -9.82 1 96.56 90 CYS B CA 1
ATOM 3153 C C . CYS B 1 90 ? 1.814 -17.016 -11.195 1 96.56 90 CYS B C 1
ATOM 3155 O O . CYS B 1 90 ? 2.719 -16.641 -11.945 1 96.56 90 CYS B O 1
ATOM 3157 N N . LYS B 1 91 ? 0.563 -17.047 -11.547 1 97.44 91 LYS B N 1
ATOM 3158 C CA . LYS B 1 91 ? 0.019 -16.516 -12.789 1 97.44 91 LYS B CA 1
ATOM 3159 C C . LYS B 1 91 ? -1.259 -15.719 -12.531 1 97.44 91 LYS B C 1
ATOM 3161 O O . LYS B 1 91 ? -2.23 -16.25 -11.992 1 97.44 91 LYS B O 1
ATOM 3166 N N . LEU B 1 92 ? -1.218 -14.445 -12.852 1 96.88 92 LEU B N 1
ATOM 3167 C CA . LEU B 1 92 ? -2.408 -13.602 -12.844 1 96.88 92 LEU B CA 1
ATOM 3168 C C . LEU B 1 92 ? -2.959 -13.43 -14.258 1 96.88 92 LEU B C 1
ATOM 3170 O O . LEU B 1 92 ? -2.221 -13.07 -15.172 1 96.88 92 LEU B O 1
ATOM 3174 N N . GLU B 1 93 ? -4.133 -13.703 -14.422 1 96.25 93 GLU B N 1
ATOM 3175 C CA . GLU B 1 93 ? -4.852 -13.461 -15.664 1 96.25 93 GLU B CA 1
ATOM 3176 C C . GLU B 1 93 ? -5.949 -12.414 -15.477 1 96.25 93 GLU B C 1
ATOM 3178 O O . GLU B 1 93 ? -6.664 -12.438 -14.469 1 96.25 93 GLU B O 1
ATOM 3183 N N . ILE B 1 94 ? -6.023 -11.516 -16.422 1 92.31 94 ILE B N 1
ATOM 3184 C CA . ILE B 1 94 ? -7.02 -10.453 -16.344 1 92.31 94 ILE B CA 1
ATOM 3185 C C . ILE B 1 94 ? -7.898 -10.477 -17.594 1 92.31 94 ILE B C 1
ATOM 3187 O O . ILE B 1 94 ? -7.395 -10.484 -18.719 1 92.31 94 ILE B O 1
ATOM 3191 N N . HIS B 1 95 ? -9.148 -10.492 -17.297 1 89.31 95 HIS B N 1
ATOM 3192 C CA . HIS B 1 95 ? -10.094 -10.445 -18.406 1 89.31 95 HIS B CA 1
ATOM 3193 C C . HIS B 1 95 ? -10.094 -9.07 -19.062 1 89.31 95 HIS B C 1
ATOM 3195 O O . HIS B 1 95 ? -9.945 -8.047 -18.391 1 89.31 95 HIS B O 1
ATOM 3201 N N . GLN B 1 96 ? -10.328 -9.016 -20.281 1 83.94 96 GLN B N 1
ATOM 3202 C CA . GLN B 1 96 ? -10.258 -7.773 -21.047 1 83.94 96 GLN B CA 1
ATOM 3203 C C . GLN B 1 96 ? -11.289 -6.766 -20.547 1 83.94 96 GLN B C 1
ATOM 3205 O O . GLN B 1 96 ? -11.078 -5.555 -20.641 1 83.94 96 GLN B O 1
ATOM 3210 N N . SER B 1 97 ? -12.328 -7.23 -20 1 73.5 97 SER B N 1
ATOM 3211 C CA . SER B 1 97 ? -13.391 -6.355 -19.516 1 73.5 97 SER B CA 1
ATOM 3212 C C . SER B 1 97 ? -12.961 -5.617 -18.25 1 73.5 97 SER B C 1
ATOM 3214 O O . SER B 1 97 ? -13.578 -4.621 -17.875 1 73.5 97 SER B O 1
ATOM 3216 N N . PHE B 1 98 ? -11.969 -6.113 -17.641 1 71.81 98 PHE B N 1
ATOM 3217 C CA . PHE B 1 98 ? -11.453 -5.477 -16.438 1 71.81 98 PHE B CA 1
ATOM 3218 C C . PHE B 1 98 ? -10.914 -4.086 -16.734 1 71.81 98 PHE B C 1
ATOM 3220 O O . PHE B 1 98 ? -10.992 -3.182 -15.906 1 71.81 98 PHE B O 1
ATOM 3227 N N . ASN B 1 99 ? -10.219 -4.012 -17.812 1 61.44 99 ASN B N 1
ATOM 3228 C CA . ASN B 1 99 ? -9.578 -2.754 -18.188 1 61.44 99 ASN B CA 1
ATOM 3229 C C . ASN B 1 99 ? -10.609 -1.67 -18.484 1 61.44 99 ASN B C 1
ATOM 3231 O O . ASN B 1 99 ? -10.281 -0.483 -18.516 1 61.44 99 ASN B O 1
ATOM 3235 N N . ALA B 1 100 ? -11.703 -2.189 -19.062 1 51.78 100 ALA B N 1
ATOM 3236 C CA . ALA B 1 100 ? -12.703 -1.232 -19.516 1 51.78 100 ALA B CA 1
ATOM 3237 C C . ALA B 1 100 ? -13.461 -0.626 -18.328 1 51.78 100 ALA B C 1
ATOM 3239 O O . ALA B 1 100 ? -14.172 0.371 -18.484 1 51.78 100 ALA B O 1
ATOM 3240 N N . SER B 1 101 ? -13.75 -0.642 -17.328 1 51.44 101 SER B N 1
ATOM 3241 C CA . SER B 1 101 ? -14.5 0.332 -16.547 1 51.44 101 SER B CA 1
ATOM 3242 C C . SER B 1 101 ? -14.711 -0.167 -15.117 1 51.44 101 SER B C 1
ATOM 3244 O O . SER B 1 101 ? -14.188 -1.212 -14.734 1 51.44 101 SER B O 1
ATOM 3246 N N . ALA B 1 102 ? -16.094 -0.366 -14.68 1 48.94 102 ALA B N 1
ATOM 3247 C CA . ALA B 1 102 ? -17.047 -0.176 -13.594 1 48.94 102 ALA B CA 1
ATOM 3248 C C . ALA B 1 102 ? -17.062 -1.376 -12.648 1 48.94 102 ALA B C 1
ATOM 3250 O O . ALA B 1 102 ? -17.672 -1.334 -11.586 1 48.94 102 ALA B O 1
ATOM 3251 N N . TYR B 1 103 ? -16.203 -2.434 -12.883 1 51.56 103 TYR B N 1
ATOM 3252 C CA . TYR B 1 103 ? -16.516 -3.688 -12.211 1 51.56 103 TYR B CA 1
ATOM 3253 C C . TYR B 1 103 ? -16.094 -3.646 -10.75 1 51.56 103 TYR B C 1
ATOM 3255 O O . TYR B 1 103 ? -16.734 -4.25 -9.891 1 51.56 103 TYR B O 1
ATOM 3263 N N . PHE B 1 104 ? -15.141 -2.863 -10.508 1 56.12 104 PHE B N 1
ATOM 3264 C CA . PHE B 1 104 ? -14.609 -3.023 -9.164 1 56.12 104 PHE B CA 1
ATOM 3265 C C . PHE B 1 104 ? -15.398 -2.189 -8.164 1 56.12 104 PHE B C 1
ATOM 3267 O O . PHE B 1 104 ? -15.234 -2.344 -6.949 1 56.12 104 PHE B O 1
ATOM 3274 N N . HIS B 1 105 ? -16.359 -1.569 -8.727 1 60.44 105 HIS B N 1
ATOM 3275 C CA . HIS B 1 105 ? -17.25 -0.855 -7.816 1 60.44 105 HIS B CA 1
ATOM 3276 C C . HIS B 1 105 ? -18.5 -1.673 -7.52 1 60.44 105 HIS B C 1
ATOM 3278 O O . HIS B 1 105 ? -19.328 -1.27 -6.699 1 60.44 105 HIS B O 1
ATOM 3284 N N . LEU B 1 106 ? -18.484 -2.887 -8.117 1 68.44 106 LEU B N 1
ATOM 3285 C CA . LEU B 1 106 ? -19.594 -3.803 -7.91 1 68.44 106 LEU B CA 1
ATOM 3286 C C . LEU B 1 106 ? -19.203 -4.926 -6.957 1 68.44 106 LEU B C 1
ATOM 3288 O O . LEU B 1 106 ? -18.016 -5.191 -6.754 1 68.44 106 LEU B O 1
ATOM 3292 N N . PRO B 1 107 ? -20.266 -5.434 -6.258 1 80.31 107 PRO B N 1
ATOM 3293 C CA . PRO B 1 107 ? -19.969 -6.609 -5.438 1 80.31 107 PRO B CA 1
ATOM 3294 C C . PRO B 1 107 ? -19.297 -7.73 -6.234 1 80.31 107 PRO B C 1
ATOM 3296 O O . PRO B 1 107 ? -19.641 -7.949 -7.402 1 80.31 107 PRO B O 1
ATOM 3299 N N . PHE B 1 108 ? -18.359 -8.344 -5.609 1 86.44 108 PHE B N 1
ATOM 3300 C CA . PHE B 1 108 ? -17.672 -9.43 -6.293 1 86.44 108 PHE B CA 1
ATOM 3301 C C . PHE B 1 108 ? -17.375 -10.578 -5.328 1 86.44 108 PHE B C 1
ATOM 3303 O O . PHE B 1 108 ? -17.391 -10.383 -4.109 1 86.44 108 PHE B O 1
ATOM 3310 N N . ASP B 1 109 ? -17.188 -11.711 -5.922 1 92.12 109 ASP B N 1
ATOM 3311 C CA . ASP B 1 109 ? -16.875 -12.922 -5.168 1 92.12 109 ASP B CA 1
ATOM 3312 C C . ASP B 1 109 ? -15.508 -13.477 -5.586 1 92.12 109 ASP B C 1
ATOM 3314 O O . ASP B 1 109 ? -15.125 -13.383 -6.754 1 92.12 109 ASP B O 1
ATOM 3318 N N . VAL B 1 110 ? -14.797 -13.969 -4.621 1 94.06 110 VAL B N 1
ATOM 3319 C CA . VAL B 1 110 ? -13.555 -14.664 -4.906 1 94.06 110 VAL B CA 1
ATOM 3320 C C . VAL B 1 110 ? -13.727 -16.156 -4.656 1 94.06 110 VAL B C 1
ATOM 3322 O O . VAL B 1 110 ? -13.992 -16.578 -3.525 1 94.06 110 VAL B O 1
ATOM 3325 N N . PHE B 1 111 ? -13.578 -16.938 -5.664 1 96.38 111 PHE B N 1
ATOM 3326 C CA . PHE B 1 111 ? -13.641 -18.391 -5.586 1 96.38 111 PHE B CA 1
ATOM 3327 C C . PHE B 1 111 ? -12.242 -19 -5.5 1 96.38 111 PHE B C 1
ATOM 3329 O O . PHE B 1 111 ? -11.445 -18.859 -6.43 1 96.38 111 PHE B O 1
ATOM 3336 N N . SER B 1 112 ? -11.969 -19.656 -4.406 1 97.06 112 SER B N 1
ATOM 3337 C CA . SER B 1 112 ? -10.688 -20.359 -4.238 1 97.06 112 SER B CA 1
ATOM 3338 C C . SER B 1 112 ? -10.852 -21.859 -4.398 1 97.06 112 SER B C 1
ATOM 3340 O O . SER B 1 112 ? -11.781 -22.453 -3.848 1 97.06 112 SER B O 1
ATOM 3342 N N . THR B 1 113 ? -9.977 -22.453 -5.121 1 97.25 113 THR B N 1
ATOM 3343 C CA . THR B 1 113 ? -10.016 -23.891 -5.355 1 97.25 113 THR B CA 1
ATOM 3344 C C . THR B 1 113 ? -8.625 -24.5 -5.211 1 97.25 113 THR B C 1
ATOM 3346 O O . THR B 1 113 ? -7.652 -23.969 -5.754 1 97.25 113 THR B O 1
ATOM 3349 N N . LEU B 1 114 ? -8.539 -25.578 -4.441 1 97.75 114 LEU B N 1
ATOM 3350 C CA . LEU B 1 114 ? -7.352 -26.422 -4.512 1 97.75 114 LEU B CA 1
ATOM 3351 C C . LEU B 1 114 ? -7.332 -27.219 -5.809 1 97.75 114 LEU B C 1
ATOM 3353 O O . LEU B 1 114 ? -8.133 -28.141 -5.984 1 97.75 114 LEU B O 1
ATOM 3357 N N . ASP B 1 115 ? -6.398 -26.922 -6.641 1 97.38 115 ASP B N 1
ATOM 3358 C CA . ASP B 1 115 ? -6.43 -27.422 -8.008 1 97.38 115 ASP B CA 1
ATOM 3359 C C . ASP B 1 115 ? -5.539 -28.656 -8.156 1 97.38 115 ASP B C 1
ATOM 3361 O O . ASP B 1 115 ? -5.797 -29.516 -9 1 97.38 115 ASP B O 1
ATOM 3365 N N . TYR B 1 116 ? -4.504 -28.75 -7.395 1 97.69 116 TYR B N 1
ATOM 3366 C CA . TYR B 1 116 ? -3.514 -29.812 -7.512 1 97.69 116 TYR B CA 1
ATOM 3367 C C . TYR B 1 116 ? -2.803 -30.047 -6.184 1 97.69 116 TYR B C 1
ATOM 3369 O O . TYR B 1 116 ? -2.518 -29.094 -5.449 1 97.69 116 TYR B O 1
ATOM 3377 N N . VAL B 1 117 ? -2.561 -31.328 -5.879 1 97.5 117 VAL B N 1
ATOM 3378 C CA . VAL B 1 117 ? -1.744 -31.703 -4.73 1 97.5 117 VAL B CA 1
ATOM 3379 C C . VAL B 1 117 ? -0.641 -32.656 -5.172 1 97.5 117 VAL B C 1
ATOM 3381 O O . VAL B 1 117 ? -0.921 -33.719 -5.75 1 97.5 117 VAL B O 1
ATOM 3384 N N . GLY B 1 118 ? 0.591 -32.25 -4.957 1 96.19 118 GLY B N 1
ATOM 3385 C CA . GLY B 1 118 ? 1.742 -33.094 -5.172 1 96.19 118 GLY B CA 1
ATOM 3386 C C . GLY B 1 118 ? 2.359 -33.594 -3.879 1 96.19 118 GLY B C 1
ATOM 3387 O O . GLY B 1 118 ? 1.681 -33.688 -2.854 1 96.19 118 GLY B O 1
ATOM 3388 N N . LYS B 1 119 ? 3.6 -34.031 -3.988 1 95.31 119 LYS B N 1
ATOM 3389 C CA . LYS B 1 119 ? 4.293 -34.531 -2.811 1 95.31 119 LYS B CA 1
ATOM 3390 C C . LYS B 1 119 ? 4.684 -33.406 -1.863 1 95.31 119 LYS B C 1
ATOM 3392 O O . LYS B 1 119 ? 4.434 -33.469 -0.66 1 95.31 119 LYS B O 1
ATOM 3397 N N . SER B 1 120 ? 5.297 -32.375 -2.439 1 95.25 120 SER B N 1
ATOM 3398 C CA . SER B 1 120 ? 5.793 -31.281 -1.602 1 95.25 120 SER B CA 1
ATOM 3399 C C . SER B 1 120 ? 5.148 -29.938 -1.982 1 95.25 120 SER B C 1
ATOM 3401 O O . SER B 1 120 ? 5.465 -28.906 -1.399 1 95.25 120 SER B O 1
ATOM 3403 N N . SER B 1 121 ? 4.289 -29.953 -3.023 1 95.81 121 SER B N 1
ATOM 3404 C CA . SER B 1 121 ? 3.713 -28.703 -3.51 1 95.81 121 SER B CA 1
ATOM 3405 C C . SER B 1 121 ? 2.232 -28.875 -3.838 1 95.81 121 SER B C 1
ATOM 3407 O O . SER B 1 121 ? 1.739 -30 -3.955 1 95.81 121 SER B O 1
ATOM 3409 N N . TYR B 1 122 ? 1.506 -27.844 -3.848 1 96.81 122 TYR B N 1
ATOM 3410 C CA . TYR B 1 122 ? 0.101 -27.797 -4.238 1 96.81 122 TYR B CA 1
ATOM 3411 C C . TYR B 1 122 ? -0.22 -26.516 -4.996 1 96.81 122 TYR B C 1
ATOM 3413 O O . TYR B 1 122 ? 0.509 -25.531 -4.891 1 96.81 122 TYR B O 1
ATOM 3421 N N . CYS B 1 123 ? -1.246 -26.609 -5.84 1 97.69 123 CYS B N 1
ATOM 3422 C CA . CYS B 1 123 ? -1.676 -25.469 -6.637 1 97.69 123 CYS B CA 1
ATOM 3423 C C . CYS B 1 123 ? -3.061 -24.984 -6.211 1 97.69 123 CYS B C 1
ATOM 3425 O O . CYS B 1 123 ? -3.984 -25.797 -6.086 1 97.69 123 CYS B O 1
ATOM 3427 N N . LYS B 1 124 ? -3.152 -23.75 -5.906 1 96.94 124 LYS B N 1
ATOM 3428 C CA . LYS B 1 124 ? -4.434 -23.094 -5.637 1 96.94 124 LYS B CA 1
ATOM 3429 C C . LYS B 1 124 ? -4.785 -22.094 -6.73 1 96.94 124 LYS B C 1
ATOM 3431 O O . LYS B 1 124 ? -3.91 -21.375 -7.227 1 96.94 124 LYS B O 1
ATOM 3436 N N . VAL B 1 125 ? -6.047 -22.047 -7.086 1 97.31 125 VAL B N 1
ATOM 3437 C CA . VAL B 1 125 ? -6.551 -21.078 -8.062 1 97.31 125 VAL B CA 1
ATOM 3438 C C . VAL B 1 125 ? -7.652 -20.234 -7.434 1 97.31 125 VAL B C 1
ATOM 3440 O O . VAL B 1 125 ? -8.547 -20.766 -6.773 1 97.31 125 VAL B O 1
ATOM 3443 N N . GLN B 1 126 ? -7.531 -18.969 -7.547 1 97.31 126 GLN B N 1
ATOM 3444 C CA . GLN B 1 126 ? -8.57 -18.031 -7.141 1 97.31 126 GLN B CA 1
ATOM 3445 C C . GLN B 1 126 ? -9.141 -17.281 -8.344 1 97.31 126 GLN B C 1
ATOM 3447 O O . GLN B 1 126 ? -8.383 -16.844 -9.219 1 97.31 126 GLN B O 1
ATOM 3452 N N . GLU B 1 127 ? -10.414 -17.188 -8.352 1 96.12 127 GLU B N 1
ATOM 3453 C CA . GLU B 1 127 ? -11.102 -16.438 -9.398 1 96.12 127 GLU B CA 1
ATOM 3454 C C . GLU B 1 127 ? -11.992 -15.344 -8.805 1 96.12 127 GLU B C 1
ATOM 3456 O O . GLU B 1 127 ? -12.789 -15.609 -7.91 1 96.12 127 GLU B O 1
ATOM 3461 N N . MET B 1 128 ? -11.82 -14.133 -9.297 1 92.25 128 MET B N 1
ATOM 3462 C CA . MET B 1 128 ? -12.727 -13.039 -8.953 1 92.25 128 MET B CA 1
ATOM 3463 C C . MET B 1 128 ? -13.844 -12.914 -9.984 1 92.25 128 MET B C 1
ATOM 3465 O O . MET B 1 128 ? -13.57 -12.781 -11.18 1 92.25 128 MET B O 1
ATOM 3469 N N . CYS B 1 129 ? -15.031 -12.938 -9.484 1 91.5 129 CYS B N 1
ATOM 3470 C CA . CYS B 1 129 ? -16.203 -12.883 -10.352 1 91.5 129 CYS B CA 1
ATOM 3471 C C . CYS B 1 129 ? -17.172 -11.797 -9.906 1 91.5 129 CYS B C 1
ATOM 3473 O O . CYS B 1 129 ? -17.375 -11.594 -8.711 1 91.5 129 CYS B O 1
ATOM 3475 N N . GLN B 1 130 ? -17.719 -11.18 -10.938 1 85.38 130 GLN B N 1
ATOM 3476 C CA . GLN B 1 130 ? -18.812 -10.273 -10.617 1 85.38 130 GLN B CA 1
ATOM 3477 C C . GLN B 1 130 ? -20.016 -11.031 -10.055 1 85.38 130 GLN B C 1
ATOM 3479 O O . GLN B 1 130 ? -20.422 -12.055 -10.609 1 85.38 130 GLN B O 1
ATOM 3484 N N . ARG B 1 131 ? -20.594 -10.484 -8.992 1 84.44 131 ARG B N 1
ATOM 3485 C CA . ARG B 1 131 ? -21.641 -11.227 -8.305 1 84.44 131 ARG B CA 1
ATOM 3486 C C . ARG B 1 131 ? -22.891 -11.336 -9.172 1 84.44 131 ARG B C 1
ATOM 3488 O O . ARG B 1 131 ? -23.562 -12.367 -9.188 1 84.44 131 ARG B O 1
ATOM 3495 N N . ASP B 1 132 ? -23.203 -10.328 -9.906 1 81.25 132 ASP B N 1
ATOM 3496 C CA . ASP B 1 132 ? -24.484 -10.227 -10.602 1 81.25 132 ASP B CA 1
ATOM 3497 C C . ASP B 1 132 ? -24.516 -11.164 -11.812 1 81.25 132 ASP B C 1
ATOM 3499 O O . ASP B 1 132 ? -25.578 -11.711 -12.141 1 81.25 132 ASP B O 1
ATOM 3503 N N . ASN B 1 133 ? -23.359 -11.352 -12.484 1 80.81 133 ASN B N 1
ATOM 3504 C CA . ASN B 1 133 ? -23.438 -12.141 -13.711 1 80.81 133 ASN B CA 1
ATOM 3505 C C . ASN B 1 133 ? -22.406 -13.273 -13.703 1 80.81 133 ASN B C 1
ATOM 3507 O O . ASN B 1 133 ? -22.203 -13.938 -14.719 1 80.81 133 ASN B O 1
ATOM 3511 N N . SER B 1 134 ? -21.594 -13.438 -12.688 1 82.62 134 SER B N 1
ATOM 3512 C CA . SER B 1 134 ? -20.641 -14.516 -12.461 1 82.62 134 SER B CA 1
ATOM 3513 C C . SER B 1 134 ? -19.5 -14.453 -13.477 1 82.62 134 SER B C 1
ATOM 3515 O O . SER B 1 134 ? -18.75 -15.422 -13.641 1 82.62 134 SER B O 1
ATOM 3517 N N . GLN B 1 135 ? -19.422 -13.391 -14.141 1 85.06 135 GLN B N 1
ATOM 3518 C CA . GLN B 1 135 ? -18.297 -13.227 -15.047 1 85.06 135 GLN B CA 1
ATOM 3519 C C . GLN B 1 135 ? -17 -12.992 -14.273 1 85.06 135 GLN B C 1
ATOM 3521 O O . GLN B 1 135 ? -16.938 -12.117 -13.406 1 85.06 135 GLN B O 1
ATOM 3526 N N . TRP B 1 136 ? -16.031 -13.875 -14.648 1 89.69 136 TRP B N 1
ATOM 3527 C CA . TRP B 1 136 ? -14.75 -13.641 -13.992 1 89.69 136 TRP B CA 1
ATOM 3528 C C . TRP B 1 136 ? -14.023 -12.461 -14.625 1 89.69 136 TRP B C 1
ATOM 3530 O O . TRP B 1 136 ? -14.188 -12.188 -15.812 1 89.69 136 TRP B O 1
ATOM 3540 N N . PHE B 1 137 ? -13.242 -11.703 -13.836 1 88.94 137 PHE B N 1
ATOM 3541 C CA . PHE B 1 137 ? -12.477 -10.602 -14.406 1 88.94 137 PHE B CA 1
ATOM 3542 C C . PHE B 1 137 ? -11.008 -10.711 -14.039 1 88.94 137 PHE B C 1
ATOM 3544 O O . PHE B 1 137 ? -10.156 -10.055 -14.648 1 88.94 137 PHE B O 1
ATOM 3551 N N . ALA B 1 138 ? -10.648 -11.523 -13.07 1 92.44 138 ALA B N 1
ATOM 3552 C CA . ALA B 1 138 ? -9.25 -11.789 -12.734 1 92.44 138 ALA B CA 1
ATOM 3553 C C . ALA B 1 138 ? -9.086 -13.188 -12.148 1 92.44 138 ALA B C 1
ATOM 3555 O O . ALA B 1 138 ? -9.969 -13.672 -11.43 1 92.44 138 ALA B O 1
ATOM 3556 N N . ARG B 1 139 ? -8.016 -13.836 -12.438 1 96.12 139 ARG B N 1
ATOM 3557 C CA . ARG B 1 139 ? -7.711 -15.172 -11.945 1 96.12 139 ARG B CA 1
ATOM 3558 C C . ARG B 1 139 ? -6.25 -15.281 -11.516 1 96.12 139 ARG B C 1
ATOM 3560 O O . ARG B 1 139 ? -5.352 -14.844 -12.242 1 96.12 139 ARG B O 1
ATOM 3567 N N . LEU B 1 140 ? -6.031 -15.812 -10.367 1 97.06 140 LEU B N 1
ATOM 3568 C CA . LEU B 1 140 ? -4.684 -15.992 -9.836 1 97.06 140 LEU B CA 1
ATOM 3569 C C . LEU B 1 140 ? -4.406 -17.469 -9.555 1 97.06 140 LEU B C 1
ATOM 3571 O O . LEU B 1 140 ? -5.141 -18.109 -8.805 1 97.06 140 LEU B O 1
ATOM 3575 N 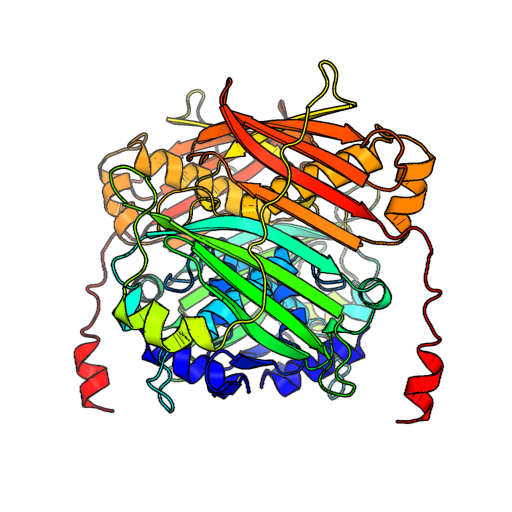N . SER B 1 141 ? -3.412 -18.016 -10.164 1 97.38 141 SER B N 1
ATOM 3576 C CA . SER B 1 141 ? -2.898 -19.359 -9.875 1 97.38 141 SER B CA 1
ATOM 3577 C C . SER B 1 141 ? -1.59 -19.281 -9.094 1 97.38 141 SER B C 1
ATOM 3579 O O . SER B 1 141 ? -0.677 -18.547 -9.469 1 97.38 141 SER B O 1
ATOM 3581 N N . GLN B 1 142 ? -1.528 -20.016 -8.055 1 96.81 142 GLN B N 1
ATOM 3582 C CA . GLN B 1 142 ? -0.329 -20.031 -7.227 1 96.81 142 GLN B CA 1
ATOM 3583 C C . GLN B 1 142 ? 0.149 -21.469 -6.988 1 96.81 142 GLN B C 1
ATOM 3585 O O . GLN B 1 142 ? -0.626 -22.312 -6.559 1 96.81 142 GLN B O 1
ATOM 3590 N N . GLN B 1 143 ? 1.358 -21.719 -7.34 1 97.38 143 GLN B N 1
ATOM 3591 C CA . GLN B 1 143 ? 2.016 -22.953 -6.945 1 97.38 143 GLN B CA 1
ATOM 3592 C C . GLN B 1 143 ? 2.785 -22.781 -5.637 1 97.38 143 GLN B C 1
ATOM 3594 O O . GLN B 1 143 ? 3.789 -22.062 -5.594 1 97.38 143 GLN B O 1
ATOM 3599 N N . ASN B 1 144 ? 2.33 -23.438 -4.605 1 95.06 144 ASN B N 1
ATOM 3600 C CA . ASN B 1 144 ? 2.9 -23.312 -3.27 1 95.06 144 ASN B CA 1
ATOM 3601 C C . ASN B 1 144 ? 3.762 -24.516 -2.902 1 95.06 144 ASN B C 1
ATOM 3603 O O . ASN B 1 144 ? 3.414 -25.656 -3.225 1 95.06 144 ASN B O 1
ATOM 3607 N N . ILE B 1 145 ? 4.844 -24.25 -2.273 1 94.25 145 ILE B N 1
ATOM 3608 C CA . ILE B 1 145 ? 5.789 -25.297 -1.892 1 94.25 145 ILE B CA 1
ATOM 3609 C C . ILE B 1 145 ? 6.035 -25.25 -0.386 1 94.25 145 ILE B C 1
ATOM 3611 O O . ILE B 1 145 ? 6.348 -24.188 0.162 1 94.25 145 ILE B O 1
ATOM 3615 N N . MET B 1 146 ? 5.828 -26.359 0.264 1 93 146 MET B N 1
ATOM 3616 C CA . MET B 1 146 ? 6.207 -26.453 1.672 1 93 146 MET B CA 1
ATOM 3617 C C . MET B 1 146 ? 7.711 -26.641 1.818 1 93 146 MET B C 1
ATOM 3619 O O . MET B 1 146 ? 8.297 -27.516 1.168 1 93 146 MET B O 1
ATOM 3623 N N . VAL B 1 147 ? 8.266 -25.812 2.674 1 88.88 147 VAL B N 1
ATOM 3624 C CA . VAL B 1 147 ? 9.727 -25.859 2.777 1 88.88 147 VAL B CA 1
ATOM 3625 C C . VAL B 1 147 ? 10.133 -25.953 4.246 1 88.88 147 VAL B C 1
ATOM 3627 O O . VAL B 1 147 ? 9.383 -25.562 5.133 1 88.88 147 VAL B O 1
ATOM 3630 N N . ASP B 1 148 ? 11.352 -26.547 4.434 1 82.81 148 ASP B N 1
ATOM 3631 C CA . ASP B 1 148 ? 11.992 -26.516 5.746 1 82.81 148 ASP B CA 1
ATOM 3632 C C . ASP B 1 148 ? 12.5 -25.109 6.07 1 82.81 148 ASP B C 1
ATOM 3634 O O . ASP B 1 148 ? 13.227 -24.5 5.277 1 82.81 148 ASP B O 1
ATOM 3638 N N . PRO B 1 149 ? 12.055 -24.562 7.16 1 77.88 149 PRO B N 1
ATOM 3639 C CA . PRO B 1 149 ? 12.422 -23.172 7.438 1 77.88 149 PRO B CA 1
ATOM 3640 C C . PRO B 1 149 ? 13.93 -22.984 7.594 1 77.88 149 PRO B C 1
ATOM 3642 O O . PRO B 1 149 ? 14.438 -21.859 7.422 1 77.88 149 PRO B O 1
ATOM 3645 N N . VAL B 1 150 ? 14.648 -24.062 7.895 1 79.31 150 VAL B N 1
ATOM 3646 C CA . VAL B 1 150 ? 16.078 -23.969 8.133 1 79.31 150 VAL B CA 1
ATOM 3647 C C . VAL B 1 150 ? 16.844 -24.25 6.84 1 79.31 150 VAL B C 1
ATOM 3649 O O . VAL B 1 150 ? 17.656 -23.422 6.395 1 79.31 150 VAL B O 1
ATOM 3652 N N . THR B 1 151 ? 16.562 -25.297 6.176 1 81.31 151 THR B N 1
ATOM 3653 C CA . THR B 1 151 ? 17.328 -25.719 5.004 1 81.31 151 THR B CA 1
ATOM 3654 C C . THR B 1 151 ? 16.75 -25.094 3.738 1 81.31 151 THR B C 1
ATOM 3656 O O . THR B 1 151 ? 17.406 -25.078 2.693 1 81.31 151 THR B O 1
ATOM 3659 N N . ARG B 1 152 ? 15.516 -24.594 3.777 1 79.25 152 ARG B N 1
ATOM 3660 C CA . ARG B 1 152 ? 14.773 -24.031 2.66 1 79.25 152 ARG B CA 1
ATOM 3661 C C . ARG B 1 152 ? 14.555 -25.062 1.562 1 79.25 152 ARG B C 1
ATOM 3663 O O . ARG B 1 152 ? 14.281 -24.703 0.412 1 79.25 152 ARG B O 1
ATOM 3670 N N . LYS B 1 153 ? 14.719 -26.312 1.933 1 86.56 153 LYS B N 1
ATOM 3671 C CA . LYS B 1 153 ? 14.438 -27.391 0.993 1 86.56 153 LYS B CA 1
ATOM 3672 C C . LYS B 1 153 ? 12.984 -27.844 1.09 1 86.56 153 LYS B C 1
ATOM 3674 O O . LYS B 1 153 ? 12.359 -27.734 2.148 1 86.56 153 LYS B O 1
ATOM 3679 N N . PRO B 1 154 ? 12.492 -28.375 -0.066 1 90.88 154 PRO B N 1
ATOM 3680 C CA . PRO B 1 154 ? 11.102 -28.844 -0.056 1 90.88 154 PRO B CA 1
ATOM 3681 C C . PRO B 1 154 ? 10.859 -29.969 0.948 1 90.88 154 PRO B C 1
ATOM 3683 O O . PRO B 1 154 ? 11.719 -30.828 1.122 1 90.88 154 PRO B O 1
ATOM 3686 N N . LEU B 1 155 ? 9.797 -29.875 1.643 1 92.56 155 LEU B N 1
ATOM 3687 C CA . LEU B 1 155 ? 9.289 -30.891 2.553 1 92.56 155 LEU B CA 1
ATOM 3688 C C . LEU B 1 155 ? 8.023 -31.547 1.992 1 92.56 155 LEU B C 1
ATOM 3690 O O . LEU B 1 155 ? 7.227 -30.875 1.33 1 92.56 155 LEU B O 1
ATOM 3694 N N . GLU B 1 156 ? 7.875 -32.781 2.361 1 94.31 156 GLU B N 1
ATOM 3695 C CA . GLU B 1 156 ? 6.645 -33.469 1.962 1 94.31 156 GLU B CA 1
ATOM 3696 C C . GLU B 1 156 ? 5.438 -32.906 2.709 1 94.31 156 GLU B C 1
ATOM 3698 O O . GLU B 1 156 ? 5.512 -32.656 3.916 1 94.31 156 GLU B O 1
ATOM 3703 N N . LEU B 1 157 ? 4.359 -32.719 1.946 1 95.31 157 LEU B N 1
ATOM 3704 C CA . LEU B 1 157 ? 3.1 -32.375 2.596 1 95.31 157 LEU B CA 1
ATOM 3705 C C . LEU B 1 157 ? 2.611 -33.5 3.486 1 95.31 157 LEU B C 1
ATOM 3707 O O . LEU B 1 157 ? 2.889 -34.688 3.215 1 95.31 157 LEU B O 1
ATOM 3711 N N . PRO B 1 158 ? 1.885 -33.219 4.57 1 94 158 PRO B N 1
ATOM 3712 C CA . PRO B 1 158 ? 1.384 -34.281 5.434 1 94 158 PRO B CA 1
ATOM 3713 C C . PRO B 1 158 ? 0.543 -35.312 4.672 1 94 158 PRO B C 1
ATOM 3715 O O . PRO B 1 158 ? -0.354 -34.938 3.912 1 94 158 PRO B O 1
ATOM 3718 N N . ALA B 1 159 ? 0.834 -36.531 4.949 1 95.5 159 ALA B N 1
ATOM 3719 C CA . ALA B 1 159 ? 0.181 -37.625 4.23 1 95.5 159 ALA B CA 1
ATOM 3720 C C . ALA B 1 159 ? -1.332 -37.594 4.422 1 95.5 159 ALA B C 1
ATOM 3722 O O . ALA B 1 159 ? -2.092 -37.812 3.479 1 95.5 159 ALA B O 1
ATOM 3723 N N . SER B 1 160 ? -1.735 -37.344 5.59 1 95.31 160 SER B N 1
ATOM 3724 C CA . SER B 1 160 ? -3.164 -37.312 5.883 1 95.31 160 SER B CA 1
ATOM 3725 C C . SER B 1 160 ? -3.857 -36.188 5.086 1 95.31 160 SER B C 1
ATOM 3727 O O . SER B 1 160 ? -4.988 -36.375 4.625 1 95.31 160 SER B O 1
ATOM 3729 N N . TRP B 1 161 ? -3.201 -35.062 4.898 1 96.12 161 TRP B N 1
ATOM 3730 C CA . TRP B 1 161 ? -3.748 -33.969 4.145 1 96.12 161 TRP B CA 1
ATOM 3731 C C . TRP B 1 161 ? -3.832 -34.281 2.658 1 96.12 161 TRP B C 1
ATOM 3733 O O . TRP B 1 161 ? -4.84 -34 2.008 1 96.12 161 TRP B O 1
ATOM 3743 N N . ARG B 1 162 ? -2.838 -34.906 2.154 1 97.12 162 ARG B N 1
ATOM 3744 C CA . ARG B 1 162 ? -2.814 -35.344 0.755 1 97.12 162 ARG B CA 1
ATOM 3745 C C . ARG B 1 162 ? -3.906 -36.375 0.472 1 97.12 162 ARG B C 1
ATOM 3747 O O . ARG B 1 162 ? -4.562 -36.312 -0.569 1 97.12 162 ARG B O 1
ATOM 3754 N N . LYS B 1 163 ? -4.035 -37.25 1.393 1 96.8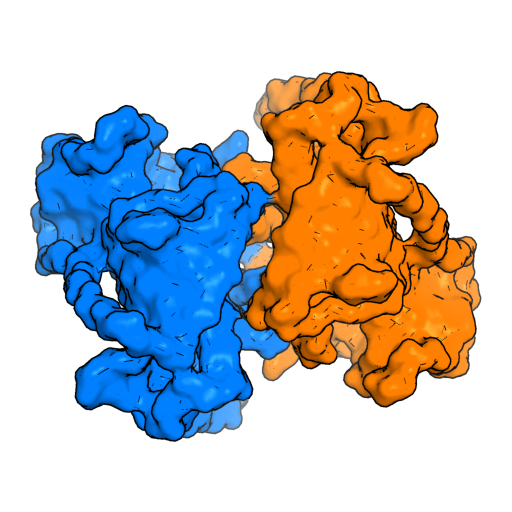8 163 LYS B N 1
ATOM 3755 C CA . LYS B 1 163 ? -5.055 -38.281 1.233 1 96.88 163 LYS B CA 1
ATOM 3756 C C . LYS B 1 163 ? -6.457 -37.688 1.277 1 96.88 163 LYS B C 1
ATOM 3758 O O . LYS B 1 163 ? -7.344 -38.125 0.541 1 96.88 163 LYS B O 1
ATOM 3763 N N . LYS B 1 164 ? -6.598 -36.75 2.107 1 96.38 164 LYS B N 1
ATOM 3764 C CA . LYS B 1 164 ? -7.91 -36.156 2.312 1 96.38 164 LYS B CA 1
ATOM 3765 C C . LYS B 1 164 ? -8.312 -35.281 1.114 1 96.38 164 LYS B C 1
ATOM 3767 O O . LYS B 1 164 ? -9.445 -35.375 0.63 1 96.38 164 LYS B O 1
ATOM 3772 N N . TYR B 1 165 ? -7.41 -34.438 0.627 1 96.94 165 TYR B N 1
ATOM 3773 C CA . TYR B 1 165 ? -7.797 -33.406 -0.35 1 96.94 165 TYR B CA 1
ATOM 3774 C C . TYR B 1 165 ? -7.285 -33.781 -1.74 1 96.94 165 TYR B C 1
ATOM 3776 O O . TYR B 1 165 ? -7.844 -33.344 -2.748 1 96.94 165 TYR B O 1
ATOM 3784 N N . GLY B 1 166 ? -6.227 -34.531 -1.844 1 96.31 166 GLY B N 1
ATOM 3785 C CA . GLY B 1 166 ? -5.594 -34.906 -3.105 1 96.31 166 GLY B CA 1
ATOM 3786 C C . GLY B 1 166 ? -6.57 -35.469 -4.121 1 96.31 166 GLY B C 1
ATOM 3787 O O . GLY B 1 166 ? -6.645 -34.969 -5.254 1 96.31 166 GLY B O 1
ATOM 3788 N N . PRO B 1 167 ? -7.367 -36.438 -3.734 1 96.31 167 PRO B N 1
ATOM 3789 C CA . PRO B 1 167 ? -8.273 -37.094 -4.68 1 96.31 167 PRO B CA 1
ATOM 3790 C C . PRO B 1 167 ? -9.344 -36.156 -5.219 1 96.31 167 PRO B C 1
ATOM 3792 O O . PRO B 1 167 ? -10 -36.438 -6.219 1 96.31 167 PRO B O 1
ATOM 3795 N N . MET B 1 168 ? -9.531 -35 -4.609 1 95.88 168 MET B N 1
ATOM 3796 C CA . MET B 1 168 ? -10.578 -34.062 -5 1 95.88 168 MET B CA 1
ATOM 3797 C C . MET B 1 168 ? -10.07 -33.094 -6.07 1 95.88 168 MET B C 1
ATOM 3799 O O . MET B 1 168 ? -10.844 -32.312 -6.609 1 95.88 168 MET B O 1
ATOM 3803 N N . CYS B 1 169 ? -8.75 -33.156 -6.312 1 95.69 169 CYS B N 1
ATOM 3804 C CA . CYS B 1 169 ? -8.117 -32.25 -7.246 1 95.69 169 CYS B CA 1
ATOM 3805 C C . CYS B 1 169 ? -7.918 -32.875 -8.609 1 95.69 169 CYS B C 1
ATOM 3807 O O . CYS B 1 169 ? -7.559 -34.062 -8.695 1 95.69 169 CYS B O 1
ATOM 3809 N N . THR B 1 170 ? -8.164 -32.094 -9.68 1 92.62 170 THR B N 1
ATOM 3810 C CA . THR B 1 170 ? -8.047 -32.625 -11.023 1 92.62 170 THR B CA 1
ATOM 3811 C C . THR B 1 170 ? -7.09 -31.797 -11.867 1 92.62 170 THR B C 1
ATOM 3813 O O . THR B 1 170 ? -6.926 -32.062 -13.062 1 92.62 170 THR B O 1
ATOM 3816 N N . GLY B 1 171 ? -6.488 -30.828 -11.305 1 94.06 171 GLY B N 1
ATOM 3817 C CA . GLY B 1 171 ? -5.621 -29.953 -12.07 1 94.06 171 GLY B CA 1
ATOM 3818 C C . GLY B 1 171 ? -4.184 -30.438 -12.133 1 94.06 171 GLY B C 1
ATOM 3819 O O . GLY B 1 171 ? -3.9 -31.609 -11.844 1 94.06 171 GLY B O 1
ATOM 3820 N N . SER B 1 172 ? -3.324 -29.656 -12.727 1 93.94 172 SER B N 1
ATOM 3821 C CA . SER B 1 172 ? -1.895 -29.906 -12.875 1 93.94 172 SER B CA 1
ATOM 3822 C C . SER B 1 172 ? -1.065 -28.828 -12.188 1 93.94 172 SER B C 1
ATOM 3824 O O . SER B 1 172 ? -1.556 -27.734 -11.938 1 93.94 172 SER B O 1
ATOM 3826 N N . PRO B 1 173 ? 0.141 -29.281 -11.836 1 94.31 173 PRO B N 1
ATOM 3827 C CA . PRO B 1 173 ? 1.007 -28.234 -11.266 1 94.31 173 PRO B CA 1
ATOM 3828 C C . PRO B 1 173 ? 1.275 -27.094 -12.234 1 94.31 173 PRO B C 1
ATOM 3830 O O . PRO B 1 173 ? 1.266 -27.297 -13.453 1 94.31 173 PRO B O 1
ATOM 3833 N N . PHE B 1 174 ? 1.394 -25.953 -11.703 1 94.12 174 PHE B N 1
ATOM 3834 C CA . PHE B 1 174 ? 1.776 -24.797 -12.5 1 94.12 174 PHE B CA 1
ATOM 3835 C C . PHE B 1 174 ? 3.213 -24.375 -12.203 1 94.12 174 PHE B C 1
ATOM 3837 O O . PHE B 1 174 ? 3.533 -24 -11.07 1 94.12 174 PHE B O 1
ATOM 3844 N N . VAL B 1 175 ? 4.082 -24.5 -13.148 1 91.19 175 VAL B N 1
ATOM 3845 C CA . VAL B 1 175 ? 5.461 -24.031 -13.055 1 91.19 175 VAL B CA 1
ATOM 3846 C C . VAL B 1 175 ? 5.785 -23.125 -14.234 1 91.19 175 VAL B C 1
ATOM 3848 O O . VAL B 1 175 ? 5.648 -23.531 -15.391 1 91.19 175 VAL B O 1
ATOM 3851 N N . MET B 1 176 ? 6.102 -21.891 -13.891 1 94.25 176 MET B N 1
ATOM 3852 C CA . MET B 1 176 ? 6.5 -20.984 -14.961 1 94.25 176 MET B CA 1
ATOM 3853 C C . MET B 1 176 ? 7.824 -21.422 -15.586 1 94.25 176 MET B C 1
ATOM 3855 O O . MET B 1 176 ? 8.742 -21.828 -14.867 1 94.25 176 MET B O 1
ATOM 3859 N N . GLU B 1 177 ? 7.867 -21.312 -16.859 1 93 177 GLU B N 1
ATOM 3860 C CA . GLU B 1 177 ? 9.086 -21.688 -17.578 1 93 177 GLU B CA 1
ATOM 3861 C C . GLU B 1 177 ? 10.203 -20.672 -17.312 1 93 177 GLU B C 1
ATOM 3863 O O . GLU B 1 177 ? 9.961 -19.469 -17.219 1 93 177 GLU B O 1
ATOM 3868 N N . LYS B 1 178 ? 11.391 -21.297 -17.219 1 96.25 178 LYS B N 1
ATOM 3869 C CA . LYS B 1 178 ? 12.57 -20.438 -17.062 1 96.25 178 LYS B CA 1
ATOM 3870 C C . LYS B 1 178 ? 12.781 -19.578 -18.312 1 96.25 178 LYS B C 1
ATOM 3872 O O . LYS B 1 178 ? 12.633 -20.062 -19.438 1 96.25 178 LYS B O 1
ATOM 3877 N N . LEU B 1 179 ? 13.133 -18.344 -18.141 1 97.06 179 LEU B N 1
ATOM 3878 C CA . LEU B 1 179 ? 13.414 -17.438 -19.234 1 97.06 179 LEU B CA 1
ATOM 3879 C C . LEU B 1 179 ? 14.914 -17.359 -19.5 1 97.06 179 LEU B C 1
ATOM 3881 O O . LEU B 1 179 ? 15.727 -17.469 -18.578 1 97.06 179 LEU B O 1
ATOM 3885 N N . ASN B 1 180 ? 15.188 -17.203 -20.75 1 96.12 180 ASN B N 1
ATOM 3886 C CA . ASN B 1 180 ? 16.578 -16.953 -21.125 1 96.12 180 ASN B CA 1
ATOM 3887 C C . ASN B 1 180 ? 16.828 -15.469 -21.359 1 96.12 180 ASN B C 1
ATOM 3889 O O . ASN B 1 180 ? 16.484 -14.93 -22.406 1 96.12 180 ASN B O 1
ATOM 3893 N N . ARG B 1 181 ? 17.422 -14.867 -20.391 1 96.5 181 ARG B N 1
ATOM 3894 C CA . ARG B 1 181 ? 17.703 -13.438 -20.5 1 96.5 181 ARG B CA 1
ATOM 3895 C C . ARG B 1 181 ? 18.781 -13.18 -21.547 1 96.5 181 ARG B C 1
ATOM 3897 O O . ARG B 1 181 ? 19.828 -13.828 -21.547 1 96.5 181 ARG B O 1
ATOM 3904 N N . PRO B 1 182 ? 18.609 -12.211 -22.406 1 96.38 182 PRO B N 1
ATOM 3905 C CA . PRO B 1 182 ? 19.656 -11.836 -23.359 1 96.38 182 PRO B CA 1
ATOM 3906 C C . PRO B 1 182 ? 20.812 -11.078 -22.703 1 96.38 182 PRO B C 1
ATOM 3908 O O . PRO B 1 182 ? 20.656 -10.594 -21.562 1 96.38 182 PRO B O 1
ATOM 3911 N N . ASP B 1 183 ? 21.891 -10.969 -23.359 1 93.19 183 ASP B N 1
ATOM 3912 C CA . ASP B 1 183 ? 23.062 -10.258 -22.844 1 93.19 183 ASP B CA 1
ATOM 3913 C C . ASP B 1 183 ? 22.75 -8.773 -22.656 1 93.19 183 ASP B C 1
ATOM 3915 O O . ASP B 1 183 ? 23.156 -8.18 -21.656 1 93.19 183 ASP B O 1
ATOM 3919 N N . ALA B 1 184 ? 22.031 -8.273 -23.672 1 94.06 184 ALA B N 1
ATOM 3920 C CA . ALA B 1 184 ? 21.656 -6.867 -23.594 1 94.06 184 ALA B CA 1
ATOM 3921 C C . ALA B 1 184 ? 20.141 -6.719 -23.422 1 94.06 184 ALA B C 1
ATOM 3923 O O . ALA B 1 184 ? 19.359 -7.191 -24.25 1 94.06 184 ALA B O 1
ATOM 3924 N N . CYS B 1 185 ? 19.797 -6.078 -22.344 1 96.31 185 CYS B N 1
ATOM 3925 C CA . CYS B 1 185 ? 18.375 -5.84 -22.078 1 96.31 185 CYS B CA 1
ATOM 3926 C C . CYS B 1 185 ? 17.969 -4.434 -22.5 1 96.31 185 CYS B C 1
ATOM 3928 O O . CYS B 1 185 ? 18.828 -3.543 -22.594 1 96.31 185 CYS B O 1
ATOM 3930 N N . MET B 1 186 ? 16.766 -4.262 -22.797 1 95.31 186 MET B N 1
ATOM 3931 C CA . MET B 1 186 ? 16.25 -2.998 -23.297 1 95.31 186 MET B CA 1
ATOM 3932 C C . MET B 1 186 ? 16.172 -1.957 -22.188 1 95.31 186 MET B C 1
ATOM 3934 O O . MET B 1 186 ? 16.25 -0.756 -22.453 1 95.31 186 MET B O 1
ATOM 3938 N N . ALA B 1 187 ? 15.93 -2.424 -21.016 1 96 187 ALA B N 1
ATOM 3939 C CA . ALA B 1 187 ? 15.891 -1.542 -19.859 1 96 187 ALA B CA 1
ATOM 3940 C C . ALA B 1 187 ? 16.516 -2.211 -18.641 1 96 187 ALA B C 1
ATOM 3942 O O . ALA B 1 187 ? 16.344 -3.412 -18.422 1 96 187 ALA B O 1
ATOM 3943 N N . VAL B 1 188 ? 17.234 -1.406 -17.875 1 96.44 188 VAL B N 1
ATOM 3944 C CA . VAL B 1 188 ? 17.828 -1.855 -16.625 1 96.44 188 VAL B CA 1
ATOM 3945 C C . VAL B 1 188 ? 17.516 -0.858 -15.516 1 96.44 188 VAL B C 1
ATOM 3947 O O . VAL B 1 188 ? 17.594 0.356 -15.727 1 96.44 188 VAL B O 1
ATOM 3950 N N . GLY B 1 189 ? 17.062 -1.353 -14.461 1 95.12 189 GLY B N 1
ATOM 3951 C CA . GLY B 1 189 ? 16.781 -0.527 -13.297 1 95.12 189 GLY B CA 1
ATOM 3952 C C . GLY B 1 189 ? 17.359 -1.084 -12.008 1 95.12 189 GLY B C 1
ATOM 3953 O O . GLY B 1 189 ? 18.016 -2.123 -12.023 1 95.12 189 GLY B O 1
ATOM 3954 N N . HIS B 1 190 ? 17.219 -0.318 -10.945 1 95.19 190 HIS B N 1
ATOM 3955 C CA . HIS B 1 190 ? 17.688 -0.71 -9.617 1 95.19 190 HIS B CA 1
ATOM 3956 C C . HIS B 1 190 ? 16.641 -0.427 -8.555 1 95.19 190 HIS B C 1
ATOM 3958 O O . HIS B 1 190 ? 15.906 0.561 -8.641 1 95.19 190 HIS B O 1
ATOM 3964 N N . TYR B 1 191 ? 16.609 -1.263 -7.613 1 96.31 191 TYR B N 1
ATOM 3965 C CA . TYR B 1 191 ? 15.719 -1.07 -6.469 1 96.31 191 TYR B CA 1
ATOM 3966 C C . TYR B 1 191 ? 16.344 -1.636 -5.199 1 96.31 191 TYR B C 1
ATOM 3968 O O . TYR B 1 191 ? 16.766 -2.791 -5.172 1 96.31 191 TYR B O 1
ATOM 3976 N N . LYS B 1 192 ? 16.406 -0.824 -4.184 1 94.94 192 LYS B N 1
ATOM 3977 C CA . LYS B 1 192 ? 16.875 -1.29 -2.879 1 94.94 192 LYS B CA 1
ATOM 3978 C C . LYS B 1 192 ? 15.695 -1.745 -2.014 1 94.94 192 LYS B C 1
ATOM 3980 O O . LYS B 1 192 ? 14.781 -0.967 -1.74 1 94.94 192 LYS B O 1
ATOM 3985 N N . ILE B 1 193 ? 15.734 -2.992 -1.558 1 95.38 193 ILE B N 1
ATOM 3986 C CA . ILE B 1 193 ? 14.664 -3.547 -0.743 1 95.38 193 ILE B CA 1
ATOM 3987 C C . ILE B 1 193 ? 14.523 -2.738 0.545 1 95.38 193 ILE B C 1
ATOM 3989 O O . ILE B 1 193 ? 15.508 -2.484 1.237 1 95.38 193 ILE B O 1
ATOM 3993 N N . GLN B 1 194 ? 13.32 -2.303 0.794 1 91.25 194 GLN B N 1
ATOM 3994 C CA . GLN B 1 194 ? 13.023 -1.486 1.966 1 91.25 194 GLN B CA 1
ATOM 3995 C C . GLN B 1 194 ? 12.547 -2.352 3.131 1 91.25 194 GLN B C 1
ATOM 3997 O O . GLN B 1 194 ? 12.117 -3.488 2.932 1 91.25 194 GLN B O 1
ATOM 4002 N N . THR B 1 195 ? 12.609 -1.772 4.336 1 87.44 195 THR B N 1
ATOM 4003 C CA . THR B 1 195 ? 12.094 -2.465 5.512 1 87.44 195 THR B CA 1
ATOM 4004 C C . THR B 1 195 ? 10.609 -2.775 5.348 1 87.44 195 THR B C 1
ATOM 4006 O O . THR B 1 195 ? 10.133 -3.826 5.785 1 87.44 195 THR B O 1
ATOM 4009 N N . SER B 1 196 ? 9.891 -1.904 4.695 1 85.31 196 SER B N 1
ATOM 4010 C CA . SER B 1 196 ? 8.453 -2.072 4.523 1 85.31 196 SER B CA 1
ATOM 4011 C C . SER B 1 196 ? 8.141 -3.176 3.518 1 85.31 196 SER B C 1
ATOM 4013 O O . SER B 1 196 ? 7 -3.631 3.424 1 85.31 196 SER B O 1
ATOM 4015 N N . ASP B 1 197 ? 9.141 -3.621 2.77 1 88.81 197 ASP B N 1
ATOM 4016 C CA . ASP B 1 197 ? 8.938 -4.648 1.754 1 88.81 197 ASP B CA 1
ATOM 4017 C C . ASP B 1 197 ? 8.938 -6.043 2.379 1 88.81 197 ASP B C 1
ATOM 4019 O O . ASP B 1 197 ? 8.562 -7.02 1.727 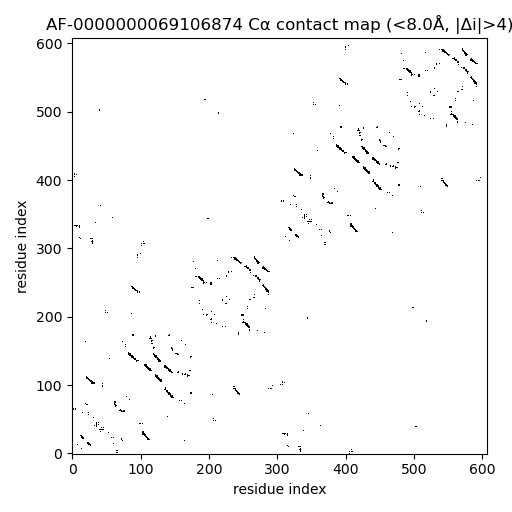1 88.81 197 ASP B O 1
ATOM 4023 N N . ILE B 1 198 ? 9.312 -6.125 3.613 1 86.5 198 ILE B N 1
ATOM 4024 C CA . ILE B 1 198 ? 9.594 -7.398 4.266 1 86.5 198 ILE B CA 1
ATOM 4025 C C . ILE B 1 198 ? 8.336 -7.914 4.961 1 86.5 198 ILE B C 1
ATOM 4027 O O . ILE B 1 198 ? 7.625 -7.145 5.617 1 86.5 198 ILE B O 1
ATOM 4031 N N . ASP B 1 199 ? 8.055 -9.172 4.734 1 79.38 199 ASP B N 1
ATOM 4032 C CA . ASP B 1 199 ? 6.879 -9.766 5.359 1 79.38 199 ASP B CA 1
ATOM 4033 C C . ASP B 1 199 ? 7.223 -10.383 6.715 1 79.38 199 ASP B C 1
ATOM 4035 O O . ASP B 1 199 ? 8.312 -10.156 7.242 1 79.38 199 ASP B O 1
ATOM 4039 N N . SER B 1 200 ? 6.25 -11.086 7.328 1 72.44 200 SER B N 1
ATOM 4040 C CA . SER B 1 200 ? 6.391 -11.617 8.68 1 72.44 200 SER B CA 1
ATOM 4041 C C . SER B 1 200 ? 7.418 -12.742 8.727 1 72.44 200 SER B C 1
ATOM 4043 O O . SER B 1 200 ? 7.895 -13.109 9.805 1 72.44 200 SER B O 1
ATOM 4045 N N . GLN B 1 201 ? 7.754 -13.297 7.594 1 72.38 201 GLN B N 1
ATOM 4046 C CA . GLN B 1 201 ? 8.766 -14.344 7.543 1 72.38 201 GLN B CA 1
ATOM 4047 C C . GLN B 1 201 ? 10.148 -13.758 7.281 1 72.38 201 GLN B C 1
ATOM 4049 O O . GLN B 1 201 ? 11.102 -14.492 6.996 1 72.38 201 GLN B O 1
ATOM 4054 N N . ASN B 1 202 ? 10.234 -12.453 7.242 1 77.12 202 ASN B N 1
ATOM 4055 C CA . ASN B 1 202 ? 11.469 -11.68 7.164 1 77.12 202 ASN B CA 1
ATOM 4056 C C . ASN B 1 202 ? 12.086 -11.742 5.77 1 77.12 202 ASN B C 1
ATOM 4058 O O . ASN B 1 202 ? 13.305 -11.695 5.621 1 77.12 202 ASN B O 1
ATOM 4062 N N . HIS B 1 203 ? 11.352 -12.016 4.816 1 83.56 203 HIS B N 1
ATOM 4063 C CA . HIS B 1 203 ? 11.805 -11.891 3.436 1 83.56 203 HIS B CA 1
ATOM 4064 C C . HIS B 1 203 ? 10.891 -10.961 2.639 1 83.56 203 HIS B C 1
ATOM 4066 O O . HIS B 1 203 ? 9.828 -10.562 3.121 1 83.56 203 HIS B O 1
ATOM 4072 N N . THR B 1 204 ? 11.359 -10.602 1.492 1 89.94 204 THR B N 1
ATOM 4073 C CA . THR B 1 204 ? 10.578 -9.703 0.646 1 89.94 204 THR B CA 1
ATOM 4074 C C . THR B 1 204 ? 9.242 -10.352 0.27 1 89.94 204 THR B C 1
ATOM 4076 O O . THR B 1 204 ? 9.211 -11.492 -0.18 1 89.94 204 THR B O 1
ATOM 4079 N N . ASN B 1 205 ? 8.164 -9.672 0.543 1 88.88 205 ASN B N 1
ATOM 4080 C CA . ASN B 1 205 ? 6.832 -10.133 0.172 1 88.88 205 ASN B CA 1
ATOM 4081 C C . ASN B 1 205 ? 6.719 -10.375 -1.331 1 88.88 205 ASN B C 1
ATOM 4083 O O . ASN B 1 205 ? 7.227 -9.578 -2.129 1 88.88 205 ASN B O 1
ATOM 4087 N N . TRP B 1 206 ? 6.023 -11.43 -1.687 1 90.75 206 TRP B N 1
ATOM 4088 C CA . TRP B 1 206 ? 5.957 -11.859 -3.08 1 90.75 206 TRP B CA 1
ATOM 4089 C C . TRP B 1 206 ? 5.312 -10.789 -3.951 1 90.75 206 TRP B C 1
ATOM 4091 O O . TRP B 1 206 ? 5.652 -10.648 -5.129 1 90.75 206 TRP B O 1
ATOM 4101 N N . VAL B 1 207 ? 4.387 -9.969 -3.434 1 90.12 207 VAL B N 1
ATOM 4102 C CA . VAL B 1 207 ? 3.684 -8.945 -4.195 1 90.12 207 VAL B CA 1
ATOM 4103 C C . VAL B 1 207 ? 4.633 -7.789 -4.512 1 90.12 207 VAL B C 1
ATOM 4105 O O . VAL B 1 207 ? 4.473 -7.102 -5.523 1 90.12 207 VAL B O 1
ATOM 4108 N N . VAL B 1 208 ? 5.652 -7.574 -3.633 1 92.19 208 VAL B N 1
ATOM 4109 C CA . VAL B 1 208 ? 6.617 -6.504 -3.84 1 92.19 208 VAL B CA 1
ATOM 4110 C C . VAL B 1 208 ? 7.355 -6.719 -5.16 1 92.19 208 VAL B C 1
ATOM 4112 O O . VAL B 1 208 ? 7.625 -5.762 -5.891 1 92.19 208 VAL B O 1
ATOM 4115 N N . TYR B 1 209 ? 7.637 -7.977 -5.504 1 96 209 TYR B N 1
ATOM 4116 C CA . TYR B 1 209 ? 8.297 -8.273 -6.77 1 96 209 TYR B CA 1
ATOM 4117 C C . TYR B 1 209 ? 7.418 -7.879 -7.949 1 96 209 TYR B C 1
ATOM 4119 O O . TYR B 1 209 ? 7.918 -7.41 -8.977 1 96 209 TYR B O 1
ATOM 4127 N N . VAL B 1 210 ? 6.141 -8.062 -7.789 1 94.19 210 VAL B N 1
ATOM 4128 C CA . VAL B 1 210 ? 5.191 -7.641 -8.812 1 94.19 210 VAL B CA 1
ATOM 4129 C C . VAL B 1 210 ? 5.242 -6.125 -8.969 1 94.19 210 VAL B C 1
ATOM 4131 O O . VAL B 1 210 ? 5.297 -5.609 -10.094 1 94.19 210 VAL B O 1
ATOM 4134 N N . GLU B 1 211 ? 5.258 -5.461 -7.898 1 92.38 211 GLU B N 1
ATOM 4135 C CA . GLU B 1 211 ? 5.305 -4 -7.906 1 92.38 211 GLU B CA 1
ATOM 4136 C C . GLU B 1 211 ? 6.57 -3.492 -8.594 1 92.38 211 GLU B C 1
ATOM 4138 O O . GLU B 1 211 ? 6.516 -2.553 -9.391 1 92.38 211 GLU B O 1
ATOM 4143 N N . ILE B 1 212 ? 7.676 -4.125 -8.25 1 96.25 212 ILE B N 1
ATOM 4144 C CA . ILE B 1 212 ? 8.953 -3.74 -8.844 1 96.25 212 ILE B CA 1
ATOM 4145 C C . ILE B 1 212 ? 8.891 -3.918 -10.359 1 96.25 212 ILE B C 1
ATOM 4147 O O . ILE B 1 212 ? 9.273 -3.018 -11.109 1 96.25 212 ILE B O 1
ATOM 4151 N N . CYS B 1 213 ? 8.375 -5.031 -10.82 1 96.75 213 CYS B N 1
ATOM 4152 C CA . CYS B 1 213 ? 8.258 -5.293 -12.25 1 96.75 213 CYS B CA 1
ATOM 4153 C C . CYS B 1 213 ? 7.316 -4.297 -12.914 1 96.75 213 CYS B C 1
ATOM 4155 O O . CYS B 1 213 ? 7.605 -3.793 -14 1 96.75 213 CYS B O 1
ATOM 4157 N N . MET B 1 214 ? 6.234 -4.023 -12.258 1 93.69 214 MET B N 1
ATOM 4158 C CA . MET B 1 214 ? 5.246 -3.104 -12.812 1 93.69 214 MET B CA 1
ATOM 4159 C C . MET B 1 214 ? 5.828 -1.698 -12.945 1 93.69 214 MET B C 1
ATOM 4161 O O . MET B 1 214 ? 5.578 -1.008 -13.938 1 93.69 214 MET B O 1
ATOM 4165 N N . ASN B 1 215 ? 6.535 -1.278 -11.922 1 93.62 215 ASN B N 1
ATOM 4166 C CA . ASN B 1 215 ? 7.199 0.019 -11.992 1 93.62 215 ASN B CA 1
ATOM 4167 C C . ASN B 1 215 ? 8.188 0.08 -13.156 1 93.62 215 ASN B C 1
ATOM 4169 O O . ASN B 1 215 ? 8.227 1.069 -13.891 1 93.62 215 ASN B O 1
ATOM 4173 N N . ALA B 1 216 ? 8.969 -0.961 -13.297 1 95.38 216 ALA B N 1
ATOM 4174 C CA . ALA B 1 216 ? 9.922 -1.021 -14.398 1 95.38 216 ALA B CA 1
ATOM 4175 C C . ALA B 1 216 ? 9.211 -0.997 -15.75 1 95.38 216 ALA B C 1
ATOM 4177 O O . ALA B 1 216 ? 9.648 -0.32 -16.688 1 95.38 216 ALA B O 1
ATOM 4178 N N . CYS B 1 217 ? 8.148 -1.74 -15.812 1 95.25 217 CYS B N 1
ATOM 4179 C CA . CYS B 1 217 ? 7.332 -1.773 -17.031 1 95.25 217 CYS B CA 1
ATOM 4180 C C . CYS B 1 217 ? 6.832 -0.38 -17.391 1 95.25 217 CYS B C 1
ATOM 4182 O O . CYS B 1 217 ? 7.055 0.096 -18.5 1 95.25 217 CYS B O 1
ATOM 4184 N N . ARG B 1 218 ? 6.195 0.268 -16.5 1 92.19 218 ARG B N 1
ATOM 4185 C CA . ARG B 1 218 ? 5.629 1.594 -16.734 1 92.19 218 ARG B CA 1
ATOM 4186 C C . ARG B 1 218 ? 6.715 2.596 -17.109 1 92.19 218 ARG B C 1
ATOM 4188 O O . ARG B 1 218 ? 6.543 3.391 -18.031 1 92.19 218 ARG B O 1
ATOM 4195 N N . ASN B 1 219 ? 7.766 2.525 -16.344 1 92.31 219 ASN B N 1
ATOM 4196 C CA . ASN B 1 219 ? 8.883 3.416 -16.625 1 92.31 219 ASN B CA 1
ATOM 4197 C C . ASN B 1 219 ? 9.422 3.217 -18.031 1 92.31 219 ASN B C 1
ATOM 4199 O O . ASN B 1 219 ? 9.68 4.188 -18.75 1 92.31 219 ASN B O 1
ATOM 4203 N N . GLY B 1 220 ? 9.602 2 -18.453 1 94 220 GLY B N 1
ATOM 4204 C CA . GLY B 1 220 ? 10.07 1.696 -19.797 1 94 220 GLY B CA 1
ATOM 4205 C C . GLY B 1 220 ? 9.117 2.141 -20.891 1 94 220 GLY B C 1
ATOM 4206 O O . GLY B 1 220 ? 9.539 2.633 -21.938 1 94 220 GLY B O 1
ATOM 4207 N N . LEU B 1 221 ? 7.848 1.944 -20.641 1 93.5 221 LEU B N 1
ATOM 4208 C CA . LEU B 1 221 ? 6.836 2.377 -21.609 1 93.5 221 LEU B CA 1
ATOM 4209 C C . LEU B 1 221 ? 6.828 3.896 -21.734 1 93.5 221 LEU B C 1
ATOM 4211 O O . LEU B 1 221 ? 6.797 4.426 -22.844 1 93.5 221 LEU B O 1
ATOM 4215 N N . ASP B 1 222 ? 6.848 4.562 -20.641 1 90.19 222 ASP B N 1
ATOM 4216 C CA . ASP B 1 222 ? 6.82 6.023 -20.625 1 90.19 222 ASP B CA 1
ATOM 4217 C C . ASP B 1 222 ? 8.031 6.602 -21.359 1 90.19 222 ASP B C 1
ATOM 4219 O O . ASP B 1 222 ? 7.93 7.629 -22.031 1 90.19 222 ASP B O 1
ATOM 4223 N N . LYS B 1 223 ? 9.148 5.953 -21.234 1 94.31 223 LYS B N 1
ATOM 4224 C CA . LYS B 1 223 ? 10.391 6.426 -21.859 1 94.31 223 LYS B CA 1
ATOM 4225 C C . LYS B 1 223 ? 10.555 5.863 -23.266 1 94.31 223 LYS B C 1
ATOM 4227 O O . LYS B 1 223 ? 11.602 6.047 -23.891 1 94.31 223 LYS B O 1
ATOM 4232 N N . GLU B 1 224 ? 9.57 5.066 -23.734 1 95.19 224 GLU B N 1
ATOM 4233 C CA . GLU B 1 224 ? 9.547 4.477 -25.078 1 95.19 224 GLU B CA 1
ATOM 4234 C C . GLU B 1 224 ? 10.797 3.645 -25.328 1 95.19 224 GLU B C 1
ATOM 4236 O O . GLU B 1 224 ? 11.438 3.781 -26.375 1 95.19 224 GLU B O 1
ATOM 4241 N N . LEU B 1 225 ? 11.164 2.805 -24.312 1 96.25 225 LEU B N 1
ATOM 4242 C CA . LEU B 1 225 ? 12.367 1.979 -24.391 1 96.25 225 LEU B CA 1
ATOM 4243 C C . LEU B 1 225 ? 12.078 0.669 -25.125 1 96.25 225 LEU B C 1
ATOM 4245 O O . LEU B 1 225 ? 13 -0.097 -25.406 1 96.25 225 LEU B O 1
ATOM 4249 N N . PHE B 1 226 ? 10.797 0.398 -25.438 1 96.75 226 PHE B N 1
ATOM 4250 C CA . PHE B 1 226 ? 10.391 -0.853 -26.078 1 96.75 226 PHE B CA 1
ATOM 4251 C C . PHE B 1 226 ? 9.891 -0.609 -27.484 1 96.75 226 PHE B C 1
ATOM 4253 O O . PHE B 1 226 ? 9.852 0.533 -27.953 1 96.75 226 PHE B O 1
ATOM 4260 N N . SER B 1 227 ? 9.57 -1.745 -28.203 1 96.38 227 SER B N 1
ATOM 4261 C CA . SER B 1 227 ? 9.141 -1.631 -29.594 1 96.38 227 SER B CA 1
ATOM 4262 C C . SER B 1 227 ? 7.801 -0.913 -29.703 1 96.38 227 SER B C 1
ATOM 4264 O O . SER B 1 227 ? 6.98 -0.979 -28.781 1 96.38 227 SER B O 1
ATOM 4266 N N . LYS B 1 228 ? 7.547 -0.255 -30.828 1 95.44 228 LYS B N 1
ATOM 4267 C CA . LYS B 1 228 ? 6.312 0.491 -31.062 1 95.44 228 LYS B CA 1
ATOM 4268 C C . LYS B 1 228 ? 5.094 -0.423 -30.969 1 95.44 228 LYS B C 1
ATOM 4270 O O . LYS B 1 228 ? 4.094 -0.075 -30.344 1 95.44 228 LYS B O 1
ATOM 4275 N N . PRO B 1 229 ? 5.152 -1.629 -31.547 1 95.19 229 PRO B N 1
ATOM 4276 C CA . PRO B 1 229 ? 3.994 -2.518 -31.422 1 95.19 229 PRO B CA 1
ATOM 4277 C C . PRO B 1 229 ? 3.674 -2.891 -29.984 1 95.19 229 PRO B C 1
ATOM 4279 O O . PRO B 1 229 ? 2.502 -2.959 -29.609 1 95.19 229 PRO B O 1
ATOM 4282 N N . LEU B 1 230 ? 4.691 -3.119 -29.219 1 95.31 230 LEU B N 1
ATOM 4283 C CA . LEU B 1 230 ? 4.469 -3.445 -27.812 1 95.31 230 LEU B CA 1
ATOM 4284 C C . LEU B 1 230 ? 3.855 -2.264 -27.062 1 95.31 230 LEU B C 1
ATOM 4286 O O . LEU B 1 230 ? 2.932 -2.438 -26.266 1 95.31 230 LEU B O 1
ATOM 4290 N N . ILE B 1 231 ? 4.363 -1.094 -27.328 1 94.69 231 ILE B N 1
ATOM 4291 C CA . ILE B 1 231 ? 3.85 0.114 -26.703 1 94.69 231 ILE B CA 1
ATOM 4292 C C . ILE B 1 231 ? 2.385 0.32 -27.078 1 94.69 231 ILE B C 1
ATOM 4294 O O . ILE B 1 231 ? 1.557 0.66 -26.234 1 94.69 231 ILE B O 1
ATOM 4298 N N . LYS B 1 232 ? 2.068 0.073 -28.297 1 93.06 232 LYS B N 1
ATOM 4299 C CA . LYS B 1 232 ? 0.685 0.175 -28.75 1 93.06 232 LYS B CA 1
ATOM 4300 C C . LYS B 1 232 ? -0.205 -0.833 -28.031 1 93.06 232 LYS B C 1
ATOM 4302 O O . LYS B 1 232 ? -1.273 -0.478 -27.516 1 93.06 232 LYS B O 1
ATOM 4307 N N . ASN B 1 233 ? 0.228 -2.045 -27.922 1 92.81 233 ASN B N 1
ATOM 4308 C CA . ASN B 1 233 ? -0.551 -3.1 -27.266 1 92.81 233 ASN B CA 1
ATOM 4309 C C . ASN B 1 233 ? -0.71 -2.846 -25.781 1 92.81 233 ASN B C 1
ATOM 4311 O O . ASN B 1 233 ? -1.714 -3.238 -25.172 1 92.81 233 ASN B O 1
ATOM 4315 N N . SER B 1 234 ? 0.338 -2.211 -25.172 1 91.69 234 SER B N 1
ATOM 4316 C CA . SER B 1 234 ? 0.277 -1.945 -23.75 1 91.69 234 SER B CA 1
ATOM 4317 C C . SER B 1 234 ? -0.937 -1.091 -23.391 1 91.69 234 SER B C 1
ATOM 4319 O O . SER B 1 234 ? -1.415 -1.121 -22.25 1 91.69 234 SER B O 1
ATOM 4321 N N . LYS B 1 235 ? -1.484 -0.402 -24.375 1 88.12 235 LYS B N 1
ATOM 4322 C CA . LYS B 1 235 ? -2.637 0.468 -24.156 1 88.12 235 LYS B CA 1
ATOM 4323 C C . LYS B 1 235 ? -3.93 -0.34 -24.078 1 88.12 235 LYS B C 1
ATOM 4325 O O . LYS B 1 235 ? -4.965 0.172 -23.641 1 88.12 235 LYS B O 1
ATOM 4330 N N . ASN B 1 236 ? -3.883 -1.56 -24.453 1 87.62 236 ASN B N 1
ATOM 4331 C CA . ASN B 1 236 ? -5.066 -2.416 -24.469 1 87.62 236 ASN B CA 1
ATOM 4332 C C . ASN B 1 236 ? -5.297 -3.064 -23.109 1 87.62 236 ASN B C 1
ATOM 4334 O O . ASN B 1 236 ? -6.273 -3.793 -22.922 1 87.62 236 ASN B O 1
ATOM 4338 N N . GLY B 1 237 ? -4.398 -2.832 -22.172 1 87.88 237 GLY B N 1
ATOM 4339 C CA . GLY B 1 237 ? -4.559 -3.371 -20.828 1 87.88 237 GLY B CA 1
ATOM 4340 C C . GLY B 1 237 ? -3.793 -4.66 -20.609 1 87.88 237 GLY B C 1
ATOM 4341 O O . GLY B 1 237 ? -3.428 -5.344 -21.562 1 87.88 237 GLY B O 1
ATOM 4342 N N . LEU B 1 238 ? -3.564 -5.004 -19.391 1 91.88 238 LEU B N 1
ATOM 4343 C CA . LEU B 1 238 ? -2.809 -6.191 -19.016 1 91.88 238 LEU B CA 1
ATOM 4344 C C . LEU B 1 238 ? -3.646 -7.453 -19.188 1 91.88 238 LEU B C 1
ATOM 4346 O O . LEU B 1 238 ? -4.832 -7.473 -18.844 1 91.88 238 LEU B O 1
ATOM 4350 N N . LYS B 1 239 ? -3.062 -8.406 -19.703 1 94.31 239 LYS B N 1
ATOM 4351 C CA . LYS B 1 239 ? -3.707 -9.695 -19.953 1 94.31 239 LYS B CA 1
ATOM 4352 C C . LYS B 1 239 ? -3.229 -10.742 -18.953 1 94.31 239 LYS B C 1
ATOM 4354 O O . LYS B 1 239 ? -4.02 -11.562 -18.469 1 94.31 239 LYS B O 1
ATOM 4359 N N . GLU B 1 240 ? -1.909 -10.633 -18.672 1 96.19 240 GLU B N 1
ATOM 4360 C CA . GLU B 1 240 ? -1.341 -11.727 -17.891 1 96.19 240 GLU B CA 1
ATOM 4361 C C . GLU B 1 240 ? -0.02 -11.312 -17.25 1 96.19 240 GLU B C 1
ATOM 4363 O O . GLU B 1 240 ? 0.774 -10.586 -17.859 1 96.19 240 GLU B O 1
ATOM 4368 N N . ILE B 1 241 ? 0.214 -11.758 -16.062 1 97.38 241 ILE B N 1
ATOM 4369 C CA . ILE B 1 241 ? 1.514 -11.703 -15.406 1 97.38 241 ILE B CA 1
ATOM 4370 C C . ILE B 1 241 ? 1.896 -13.094 -14.906 1 97.38 241 ILE B C 1
ATOM 4372 O O . ILE B 1 241 ? 1.102 -13.766 -14.234 1 97.38 241 ILE B O 1
ATOM 4376 N N . GLN B 1 242 ? 3.035 -13.57 -15.211 1 98 242 GLN B N 1
ATOM 4377 C CA . GLN B 1 242 ? 3.604 -14.781 -14.633 1 98 242 GLN B CA 1
ATOM 4378 C C . GLN B 1 242 ? 4.906 -14.484 -13.891 1 98 242 GLN B C 1
ATOM 4380 O O . GLN B 1 242 ? 5.715 -13.672 -14.352 1 98 242 GLN B O 1
ATOM 4385 N N . ILE B 1 243 ? 5.086 -15.148 -12.82 1 98 243 ILE B N 1
ATOM 4386 C CA . ILE B 1 243 ? 6.309 -14.945 -12.055 1 98 243 ILE B CA 1
ATOM 4387 C C . ILE B 1 243 ? 6.82 -16.281 -11.539 1 98 243 ILE B C 1
ATOM 4389 O O . ILE B 1 243 ? 6.039 -17.109 -11.07 1 98 243 ILE B O 1
ATOM 4393 N N . ARG B 1 244 ? 8.039 -16.469 -11.641 1 97.38 244 ARG B N 1
ATOM 4394 C CA . ARG B 1 244 ? 8.773 -17.562 -11 1 97.38 244 ARG B CA 1
ATOM 4395 C C . ARG B 1 244 ? 9.688 -17.031 -9.898 1 97.38 244 ARG B C 1
ATOM 4397 O O . ARG B 1 244 ? 10.531 -16.172 -10.148 1 97.38 244 ARG B O 1
ATOM 4404 N N . TYR B 1 245 ? 9.5 -17.547 -8.75 1 95.81 245 TYR B N 1
ATOM 4405 C CA . TYR B 1 245 ? 10.32 -17.156 -7.609 1 95.81 245 TYR B CA 1
ATOM 4406 C C . TYR B 1 245 ? 11.453 -18.141 -7.383 1 95.81 245 TYR B C 1
ATOM 4408 O O . TYR B 1 245 ? 11.227 -19.359 -7.32 1 95.81 245 TYR B O 1
ATOM 4416 N N . VAL B 1 246 ? 12.664 -17.625 -7.266 1 94.19 246 VAL B N 1
ATOM 4417 C CA . VAL B 1 246 ? 13.836 -18.484 -7.223 1 94.19 246 VAL B CA 1
ATOM 4418 C C . VAL B 1 246 ? 14.578 -18.297 -5.902 1 94.19 246 VAL B C 1
ATOM 4420 O O . VAL B 1 246 ? 14.727 -19.234 -5.121 1 94.19 246 VAL B O 1
ATOM 4423 N N . ASN B 1 247 ? 15.016 -17.078 -5.637 1 92.06 247 ASN B N 1
ATOM 4424 C CA . ASN B 1 247 ? 15.695 -16.734 -4.395 1 92.06 247 ASN B CA 1
ATOM 4425 C C . ASN B 1 247 ? 15.062 -15.523 -3.721 1 92.06 247 ASN B C 1
ATOM 4427 O O . ASN B 1 247 ? 14.508 -14.656 -4.395 1 92.06 247 ASN B O 1
ATOM 4431 N N . GLU B 1 248 ? 15.18 -15.461 -2.439 1 90.5 248 GLU B N 1
ATOM 4432 C CA . GLU B 1 248 ? 14.641 -14.328 -1.695 1 90.5 248 GLU B CA 1
ATOM 4433 C C . GLU B 1 248 ? 15.586 -13.133 -1.751 1 90.5 248 GLU B C 1
ATOM 4435 O O . GLU B 1 248 ? 16.797 -13.297 -1.928 1 90.5 248 GLU B O 1
ATOM 4440 N N . ALA B 1 249 ? 15.117 -11.922 -1.756 1 93.56 249 ALA B N 1
ATOM 4441 C CA . ALA B 1 249 ? 15.875 -10.703 -1.496 1 93.56 249 ALA B CA 1
ATOM 4442 C C . ALA B 1 249 ? 15.602 -10.18 -0.086 1 93.56 249 ALA B C 1
ATOM 4444 O O . ALA B 1 249 ? 14.492 -10.305 0.429 1 93.56 249 ALA B O 1
ATOM 4445 N N . LEU B 1 250 ? 16.594 -9.617 0.532 1 91.81 250 LEU B N 1
ATOM 4446 C CA . LEU B 1 250 ? 16.484 -9.18 1.919 1 91.81 250 LEU B CA 1
ATOM 4447 C C . LEU B 1 250 ? 16.594 -7.66 2.018 1 91.81 250 LEU B C 1
ATOM 4449 O O . LEU B 1 250 ? 17 -7 1.059 1 91.81 250 LEU B O 1
ATOM 4453 N N . VAL B 1 251 ? 16.234 -7.191 3.189 1 90.75 251 VAL B N 1
ATOM 4454 C CA . VAL B 1 251 ? 16.234 -5.754 3.441 1 90.75 251 VAL B CA 1
ATOM 4455 C C . VAL B 1 251 ? 17.625 -5.188 3.166 1 90.75 251 VAL B C 1
ATOM 4457 O O . VAL B 1 251 ? 18.641 -5.789 3.535 1 90.75 251 VAL B O 1
ATOM 4460 N N . ASP B 1 252 ? 17.734 -4.023 2.477 1 91.5 252 ASP B N 1
ATOM 4461 C CA . ASP B 1 252 ? 18.906 -3.221 2.184 1 91.5 252 ASP B CA 1
ATOM 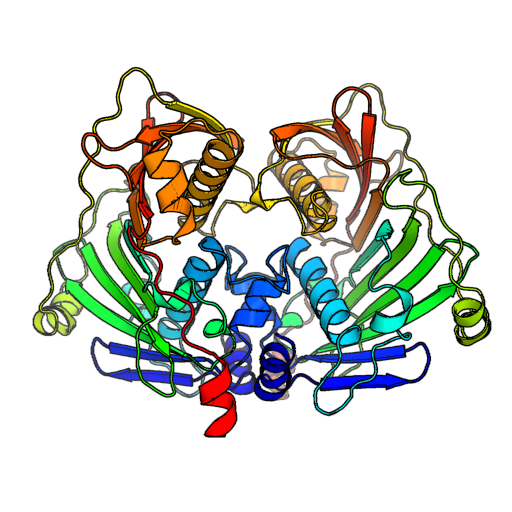4462 C C . ASP B 1 252 ? 19.703 -3.807 1.015 1 91.5 252 ASP B C 1
ATOM 4464 O O . ASP B 1 252 ? 20.688 -3.221 0.569 1 91.5 252 ASP B O 1
ATOM 4468 N N . GLU B 1 253 ? 19.266 -4.941 0.52 1 94.31 253 GLU B N 1
ATOM 4469 C CA . GLU B 1 253 ? 19.891 -5.461 -0.692 1 94.31 253 GLU B CA 1
ATOM 4470 C C . GLU B 1 253 ? 19.375 -4.738 -1.934 1 94.31 253 GLU B C 1
ATOM 4472 O O . GLU B 1 253 ? 18.203 -4.391 -2.004 1 94.31 253 GLU B O 1
ATOM 4477 N N . GLU B 1 254 ? 20.266 -4.535 -2.818 1 95.81 254 GLU B N 1
ATOM 4478 C CA . GLU B 1 254 ? 19.891 -3.947 -4.098 1 95.81 254 GLU B CA 1
ATOM 4479 C C . GLU B 1 254 ? 19.594 -5.023 -5.137 1 95.81 254 GLU B C 1
ATOM 4481 O O . GLU B 1 254 ? 20.391 -5.941 -5.336 1 95.81 254 GLU B O 1
ATOM 4486 N N . VAL B 1 255 ? 18.422 -4.914 -5.734 1 97.44 255 VAL B N 1
ATOM 4487 C CA . VAL B 1 255 ? 18.109 -5.801 -6.848 1 97.44 255 VAL B CA 1
ATOM 4488 C C . VAL B 1 255 ? 18.203 -5.035 -8.164 1 97.44 255 VAL B C 1
ATOM 4490 O O . VAL B 1 255 ? 17.828 -3.867 -8.242 1 97.44 255 VAL B O 1
ATOM 4493 N N . VAL B 1 256 ? 18.766 -5.695 -9.148 1 98.06 256 VAL B N 1
ATOM 4494 C CA . VAL B 1 256 ? 18.859 -5.152 -10.5 1 98.06 256 VAL B CA 1
ATOM 4495 C C . VAL B 1 256 ? 17.734 -5.727 -11.359 1 98.06 256 VAL B C 1
ATOM 4497 O O . VAL B 1 256 ? 17.5 -6.941 -11.359 1 98.06 256 VAL B O 1
ATOM 4500 N N . ILE B 1 257 ? 16.984 -4.812 -12.008 1 98.44 257 ILE B N 1
ATOM 4501 C CA . ILE B 1 257 ? 15.844 -5.199 -12.836 1 98.44 257 ILE B CA 1
ATOM 4502 C C . ILE B 1 257 ? 16.25 -5.188 -14.305 1 98.44 257 ILE B C 1
ATOM 4504 O O . ILE B 1 257 ? 16.656 -4.152 -14.836 1 98.44 257 ILE B O 1
ATOM 4508 N N . HIS B 1 258 ? 16.156 -6.352 -14.922 1 98.5 258 HIS B N 1
ATOM 4509 C CA . HIS B 1 258 ? 16.406 -6.48 -16.359 1 98.5 258 HIS B CA 1
ATOM 4510 C C . HIS B 1 258 ? 15.102 -6.699 -17.125 1 98.5 258 HIS B C 1
ATOM 4512 O O . HIS B 1 258 ? 14.344 -7.617 -16.812 1 98.5 258 HIS B O 1
ATOM 4518 N N . ALA B 1 259 ? 14.836 -5.871 -18.125 1 98.5 259 ALA B N 1
ATOM 4519 C CA . ALA B 1 259 ? 13.609 -5.992 -18.906 1 98.5 259 ALA B CA 1
ATOM 4520 C C . ALA B 1 259 ? 13.914 -6.121 -20.391 1 98.5 259 ALA B C 1
ATOM 4522 O O . ALA B 1 259 ? 14.797 -5.441 -20.922 1 98.5 259 ALA B O 1
ATOM 4523 N N . TRP B 1 260 ? 13.25 -7.039 -21.031 1 98.25 260 TRP B N 1
ATOM 4524 C CA . TRP B 1 260 ? 13.383 -7.211 -22.469 1 98.25 260 TRP B CA 1
ATOM 4525 C C . TRP B 1 260 ? 12.086 -7.746 -23.078 1 98.25 260 TRP B C 1
ATOM 4527 O O . TRP B 1 260 ? 11.188 -8.172 -22.344 1 98.25 260 TRP B O 1
ATOM 4537 N N . GLU B 1 261 ? 11.992 -7.652 -24.391 1 97.5 261 GLU B N 1
ATOM 4538 C CA . GLU B 1 261 ? 10.828 -8.164 -25.094 1 97.5 261 GLU B CA 1
ATOM 4539 C C . GLU B 1 261 ? 10.992 -9.648 -25.438 1 97.5 261 GLU B C 1
ATOM 4541 O O . GLU B 1 261 ? 12.086 -10.086 -25.797 1 97.5 261 GLU B O 1
ATOM 4546 N N . THR B 1 262 ? 9.898 -10.406 -25.219 1 93.5 262 THR B N 1
ATOM 4547 C CA . THR B 1 262 ? 9.906 -11.797 -25.656 1 93.5 262 THR B CA 1
ATOM 4548 C C . THR B 1 262 ? 10.078 -11.883 -27.172 1 93.5 262 THR B C 1
ATOM 4550 O O . THR B 1 262 ? 9.359 -11.227 -27.922 1 93.5 262 THR B O 1
ATOM 4553 N N . SER B 1 263 ? 10.984 -12.773 -27.531 1 90.38 263 SER B N 1
ATOM 4554 C CA . SER B 1 263 ? 11.25 -12.922 -28.953 1 90.38 263 SER B CA 1
ATOM 4555 C C . SER B 1 263 ? 10 -13.367 -29.719 1 90.38 263 SER B C 1
ATOM 4557 O O . SER B 1 263 ? 9.328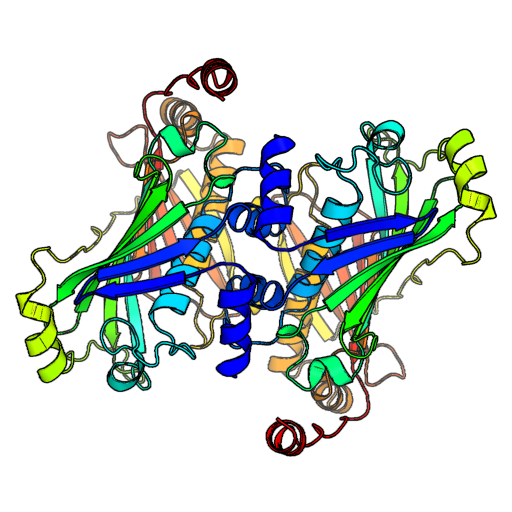 -14.312 -29.297 1 90.38 263 SER B O 1
ATOM 4559 N N . GLY B 1 264 ? 9.703 -12.664 -30.828 1 91.25 264 GLY B N 1
ATOM 4560 C CA . GLY B 1 264 ? 8.609 -13.047 -31.719 1 91.25 264 GLY B CA 1
ATOM 4561 C C . GLY B 1 264 ? 7.25 -12.586 -31.219 1 91.25 264 GLY B C 1
ATOM 4562 O O . GLY B 1 264 ? 6.227 -12.891 -31.828 1 91.25 264 GLY B O 1
ATOM 4563 N N . ARG B 1 265 ? 7.211 -11.953 -30.109 1 93.69 265 ARG B N 1
ATOM 4564 C CA . ARG B 1 265 ? 5.953 -11.445 -29.578 1 93.69 265 ARG B CA 1
ATOM 4565 C C . ARG B 1 265 ? 5.984 -9.922 -29.453 1 93.69 265 ARG B C 1
ATOM 4567 O O . ARG B 1 265 ? 7.016 -9.344 -29.094 1 93.69 265 ARG B O 1
ATOM 4574 N N . ASP B 1 266 ? 4.855 -9.32 -29.688 1 94.75 266 ASP B N 1
ATOM 4575 C CA . ASP B 1 266 ? 4.766 -7.863 -29.594 1 94.75 266 ASP B CA 1
ATOM 4576 C C . ASP B 1 266 ? 3.863 -7.449 -28.438 1 94.75 266 ASP B C 1
ATOM 4578 O O . ASP B 1 266 ? 3.4 -6.305 -28.375 1 94.75 266 ASP B O 1
ATOM 4582 N N . ASP B 1 267 ? 3.561 -8.375 -27.562 1 96.31 267 ASP B N 1
ATOM 4583 C CA . ASP B 1 267 ? 2.619 -8.055 -26.484 1 96.31 267 ASP B CA 1
ATOM 4584 C C . ASP B 1 267 ? 3.176 -8.469 -25.125 1 96.31 267 ASP B C 1
ATOM 4586 O O . ASP B 1 267 ? 2.451 -8.469 -24.125 1 96.31 267 ASP B O 1
ATOM 4590 N N . GLN B 1 268 ? 4.434 -8.844 -25.109 1 97.69 268 GLN B N 1
ATOM 4591 C CA . GLN B 1 268 ? 4.902 -9.406 -23.844 1 97.69 268 GLN B CA 1
ATOM 4592 C C . GLN B 1 268 ? 6.301 -8.898 -23.5 1 97.69 268 GLN B C 1
ATOM 4594 O O . GLN B 1 268 ? 7.176 -8.852 -24.375 1 97.69 268 GLN B O 1
ATOM 4599 N N . LEU B 1 269 ? 6.484 -8.484 -22.297 1 97.88 269 LEU B N 1
ATOM 4600 C CA . LEU B 1 269 ? 7.77 -8.133 -21.719 1 97.88 269 LEU B CA 1
ATOM 4601 C C . LEU B 1 269 ? 8.242 -9.219 -20.75 1 97.88 269 LEU B C 1
ATOM 4603 O O . LEU B 1 269 ? 7.426 -9.852 -20.078 1 97.88 269 LEU B O 1
ATOM 4607 N N . CYS B 1 270 ? 9.523 -9.391 -20.656 1 98.5 270 CYS B N 1
ATOM 4608 C CA . CYS B 1 270 ? 10.18 -10.273 -19.703 1 98.5 270 CYS B CA 1
ATOM 4609 C C . CYS B 1 270 ? 10.969 -9.461 -18.672 1 98.5 270 CYS B C 1
ATOM 4611 O O . CYS B 1 270 ? 11.484 -8.391 -19 1 98.5 270 CYS B O 1
ATOM 4613 N N . PHE B 1 271 ? 11.055 -9.984 -17.547 1 98.69 271 PHE B N 1
ATOM 4614 C CA . PHE B 1 271 ? 11.812 -9.359 -16.469 1 98.69 271 PHE B CA 1
ATOM 4615 C C . PHE B 1 271 ? 12.648 -10.391 -15.727 1 98.69 271 PHE B C 1
ATOM 4617 O O . PHE B 1 271 ? 12.234 -11.539 -15.57 1 98.69 271 PHE B O 1
ATOM 4624 N N . GLU B 1 272 ? 13.781 -10 -15.297 1 98.75 272 GLU B N 1
ATOM 4625 C CA . GLU B 1 272 ? 14.609 -10.742 -14.352 1 98.75 272 GLU B CA 1
ATOM 4626 C C . GLU B 1 272 ? 15.164 -9.82 -13.266 1 98.75 272 GLU B C 1
ATOM 4628 O O . GLU B 1 272 ? 15.727 -8.766 -13.578 1 98.75 272 GLU B O 1
ATOM 4633 N N . LEU B 1 273 ? 14.867 -10.102 -12.062 1 98.62 273 LEU B N 1
ATOM 4634 C CA . LEU B 1 273 ? 15.477 -9.398 -10.938 1 98.62 273 LEU B CA 1
ATOM 4635 C C . LEU B 1 273 ? 16.641 -10.195 -10.367 1 98.62 273 LEU B C 1
ATOM 4637 O O . LEU B 1 273 ? 16.484 -11.367 -10.016 1 98.62 273 LEU B O 1
ATOM 4641 N N . THR B 1 274 ? 17.781 -9.539 -10.234 1 98.31 274 THR B N 1
ATOM 4642 C CA . THR B 1 274 ? 18.969 -10.219 -9.711 1 98.31 274 THR B CA 1
ATOM 4643 C C . THR B 1 274 ? 19.547 -9.469 -8.508 1 98.31 274 THR B C 1
ATOM 4645 O O . THR B 1 274 ? 19.406 -8.242 -8.414 1 98.31 274 THR B O 1
ATOM 4648 N N . ARG B 1 275 ? 20.047 -10.102 -7.648 1 96.19 275 ARG B N 1
ATOM 4649 C CA . ARG B 1 275 ? 20.922 -9.641 -6.574 1 96.19 275 ARG B CA 1
ATOM 4650 C C . ARG B 1 275 ? 22.328 -10.18 -6.75 1 96.19 275 ARG B C 1
ATOM 4652 O O . ARG B 1 275 ? 22.609 -11.336 -6.434 1 96.19 275 ARG B O 1
ATOM 4659 N N . GLY B 1 276 ? 23.234 -9.281 -7.188 1 93.69 276 GLY B N 1
ATOM 4660 C CA . GLY B 1 276 ? 24.484 -9.828 -7.684 1 93.69 276 GLY B CA 1
ATOM 4661 C C . GLY B 1 276 ? 24.297 -10.805 -8.836 1 93.69 276 GLY B C 1
ATOM 4662 O O . GLY B 1 276 ? 23.672 -10.469 -9.844 1 93.69 276 GLY B O 1
ATOM 4663 N N . SER B 1 277 ? 24.766 -12.031 -8.695 1 93.31 277 SER B N 1
ATOM 4664 C CA . SER B 1 277 ? 24.656 -13.047 -9.742 1 93.31 277 SER B CA 1
ATOM 4665 C C . SER B 1 277 ? 23.422 -13.93 -9.523 1 93.31 277 SER B C 1
ATOM 4667 O O . SER B 1 277 ? 23.047 -14.703 -10.406 1 93.31 277 SER B O 1
ATOM 4669 N N . ASP B 1 278 ? 22.781 -13.742 -8.422 1 96.62 278 ASP B N 1
ATOM 4670 C CA . ASP B 1 278 ? 21.656 -14.617 -8.078 1 96.62 278 ASP B CA 1
ATOM 4671 C C . ASP B 1 278 ? 20.344 -14.094 -8.664 1 96.62 278 ASP B C 1
ATOM 4673 O O . ASP B 1 278 ? 20 -12.93 -8.477 1 96.62 278 ASP B O 1
ATOM 4677 N N . VAL B 1 279 ? 19.672 -14.984 -9.359 1 97.94 279 VAL B N 1
ATOM 4678 C CA . VAL B 1 279 ? 18.328 -14.648 -9.844 1 97.94 279 VAL B CA 1
ATOM 4679 C C . VAL B 1 279 ? 17.328 -14.742 -8.695 1 97.94 279 VAL B C 1
ATOM 4681 O O . VAL B 1 279 ? 17.219 -15.789 -8.055 1 97.94 279 VAL B O 1
ATOM 4684 N N . CYS B 1 280 ? 16.625 -13.656 -8.43 1 97.44 280 CYS B N 1
ATOM 4685 C CA . CYS B 1 280 ? 15.562 -13.68 -7.43 1 97.44 280 CYS B CA 1
ATOM 4686 C C . CYS B 1 280 ? 14.242 -14.141 -8.039 1 97.44 280 CYS B C 1
ATOM 4688 O O . CYS B 1 280 ? 13.617 -15.086 -7.543 1 97.44 280 CYS B O 1
ATOM 4690 N N . ILE B 1 281 ? 13.867 -13.5 -9.109 1 98.38 281 ILE B N 1
ATOM 4691 C CA . ILE B 1 281 ? 12.648 -13.906 -9.805 1 98.38 281 ILE B CA 1
ATOM 4692 C C . ILE B 1 281 ? 12.82 -13.703 -11.312 1 98.38 281 ILE B C 1
ATOM 4694 O O . ILE B 1 281 ? 13.703 -12.961 -11.742 1 98.38 281 ILE B O 1
ATOM 4698 N N . GLN B 1 282 ? 11.977 -14.352 -12.047 1 98.69 282 GLN B N 1
ATOM 4699 C CA . GLN B 1 282 ? 11.672 -14.047 -13.438 1 98.69 282 GLN B CA 1
ATOM 4700 C C . GLN B 1 282 ? 10.172 -13.828 -13.641 1 98.69 282 GLN B C 1
ATOM 4702 O O . GLN B 1 282 ? 9.352 -14.406 -12.922 1 98.69 282 GLN B O 1
ATOM 4707 N N . ALA B 1 283 ? 9.867 -12.992 -14.547 1 98.56 283 ALA B N 1
ATOM 4708 C CA . ALA B 1 283 ? 8.445 -12.672 -14.727 1 98.56 283 ALA B CA 1
ATOM 4709 C C . ALA B 1 283 ? 8.156 -12.289 -16.172 1 98.56 283 ALA B C 1
ATOM 4711 O O . ALA B 1 283 ? 9.055 -11.875 -16.906 1 98.56 283 ALA B O 1
ATOM 4712 N N . THR B 1 284 ? 6.957 -12.469 -16.594 1 98.31 284 THR B N 1
ATOM 4713 C CA . THR B 1 284 ? 6.445 -11.93 -17.859 1 98.31 284 THR B CA 1
ATOM 4714 C C . THR B 1 284 ? 5.207 -11.078 -17.625 1 98.31 284 THR B C 1
ATOM 4716 O O . THR B 1 284 ? 4.402 -11.375 -16.734 1 98.31 284 THR B O 1
ATOM 4719 N N . ILE B 1 285 ? 5.078 -10.008 -18.312 1 97.5 285 ILE B N 1
ATOM 4720 C CA . ILE B 1 285 ? 3.887 -9.164 -18.375 1 97.5 285 ILE B CA 1
ATOM 4721 C C . ILE B 1 285 ? 3.383 -9.102 -19.812 1 97.5 285 ILE B C 1
ATOM 4723 O O . ILE B 1 285 ? 4.105 -8.656 -20.703 1 97.5 285 ILE B O 1
ATOM 4727 N N . ALA B 1 286 ? 2.182 -9.531 -20.016 1 97.25 286 ALA B N 1
ATOM 4728 C CA . ALA B 1 286 ? 1.61 -9.539 -21.359 1 97.25 286 ALA B CA 1
ATOM 4729 C C . ALA B 1 286 ? 0.375 -8.648 -21.438 1 97.25 286 ALA B C 1
ATOM 4731 O O . ALA B 1 286 ? -0.367 -8.516 -20.453 1 97.25 286 ALA B O 1
ATOM 4732 N N . PHE B 1 287 ? 0.121 -8.078 -22.594 1 95.12 287 PHE B N 1
ATOM 4733 C CA . PHE B 1 287 ? -0.978 -7.152 -22.844 1 95.12 287 PHE B CA 1
ATOM 4734 C C . PHE B 1 287 ? -1.968 -7.73 -23.844 1 95.12 287 PHE B C 1
ATOM 4736 O O . PHE B 1 287 ? -1.603 -8.57 -24.672 1 95.12 287 PHE B O 1
ATOM 4743 N N . HIS B 1 288 ? -3.217 -7.258 -23.734 1 93.19 288 HIS B N 1
ATOM 4744 C CA . HIS B 1 288 ? -4.215 -7.637 -24.719 1 93.19 288 HIS B CA 1
ATOM 4745 C C . HIS B 1 288 ? -3.871 -7.066 -26.094 1 93.19 288 HIS B C 1
ATOM 4747 O O . HIS B 1 288 ? -3.381 -5.941 -26.203 1 93.19 288 HIS B O 1
ATOM 4753 N N . GLN B 1 289 ? -4.094 -7.809 -27.109 1 87.56 289 GLN B N 1
ATOM 4754 C CA . GLN B 1 289 ? -3.746 -7.375 -28.453 1 87.56 289 GLN B CA 1
ATOM 4755 C C . GLN B 1 289 ? -4.887 -6.59 -29.094 1 87.56 289 GLN B C 1
ATOM 4757 O O . GLN B 1 289 ? -4.676 -5.836 -30.047 1 87.56 289 GLN B O 1
ATOM 4762 N N . PHE B 1 290 ? -6.051 -6.75 -28.688 1 78.06 290 PHE B N 1
ATOM 4763 C CA . PHE B 1 290 ? -7.188 -6.012 -29.234 1 78.06 290 PHE B CA 1
ATOM 4764 C C . PHE B 1 290 ? -7.969 -5.32 -28.125 1 78.06 290 PHE B C 1
ATOM 4766 O O . PHE B 1 290 ? -8.016 -5.809 -27 1 78.06 290 PHE B O 1
ATOM 4773 N N . CYS B 1 291 ? -8.305 -3.941 -28.453 1 62.28 291 CYS B N 1
ATOM 4774 C CA . CYS B 1 291 ? -9.094 -3.193 -27.484 1 62.28 291 CYS B CA 1
ATOM 4775 C C . CYS B 1 291 ? -10.547 -3.645 -27.5 1 62.28 291 CYS B C 1
ATOM 4777 O O . CYS B 1 291 ? -11.117 -3.873 -28.578 1 62.28 291 CYS B O 1
ATOM 4779 N N . VAL B 1 292 ? -11.055 -4.117 -26.5 1 58.97 292 VAL B N 1
ATOM 4780 C CA . VAL B 1 292 ? -12.508 -4.258 -26.469 1 58.97 292 VAL B CA 1
ATOM 4781 C C . VAL B 1 292 ? -13.156 -2.898 -26.219 1 58.97 292 VAL B C 1
ATOM 4783 O O . VAL B 1 292 ? -12.719 -2.148 -25.344 1 58.97 292 VAL B O 1
ATOM 4786 N N . LYS B 1 293 ? -13.68 -2.24 -27.328 1 49.09 293 LYS B N 1
ATOM 4787 C CA . LYS B 1 293 ? -14.453 -1.007 -27.234 1 49.09 293 LYS B CA 1
ATOM 4788 C C . LYS B 1 293 ? -15.312 -0.995 -25.969 1 49.09 293 LYS B C 1
ATOM 4790 O O . LYS B 1 293 ? -15.883 -2.02 -25.594 1 49.09 293 LYS B O 1
ATOM 4795 N N . SER B 1 294 ? -15.039 -0.064 -25.125 1 44.41 294 SER B N 1
ATOM 4796 C CA . SER B 1 294 ? -15.844 0.164 -23.938 1 44.41 294 SER B CA 1
ATOM 4797 C C . SER B 1 294 ? -17.328 -0.054 -24.219 1 44.41 294 SER B C 1
ATOM 4799 O O . SER B 1 294 ? -17.875 0.52 -25.172 1 44.41 294 SER B O 1
ATOM 4801 N N . THR B 1 295 ? -17.906 -1.115 -24.266 1 36.94 295 THR B N 1
ATOM 4802 C CA . THR B 1 295 ? -19.359 -1.087 -24.312 1 36.94 295 THR B CA 1
ATOM 4803 C C . THR B 1 295 ? -19.906 0.141 -23.594 1 36.94 295 THR B C 1
ATOM 4805 O O . THR B 1 295 ? -19.375 0.551 -22.562 1 36.94 295 THR B O 1
ATOM 4808 N N . ASN B 1 296 ? -20.859 0.949 -24.328 1 33.88 296 ASN B N 1
ATOM 4809 C CA . ASN B 1 296 ? -21.625 2.098 -23.859 1 33.88 296 ASN B CA 1
ATOM 4810 C C . ASN B 1 296 ? -21.984 1.965 -22.391 1 33.88 296 ASN B C 1
ATOM 4812 O O . ASN B 1 296 ? -22.797 1.106 -22.016 1 33.88 296 ASN B O 1
ATOM 4816 N N . ILE B 1 297 ? -21.406 2.236 -21.641 1 34.38 297 ILE B N 1
ATOM 4817 C CA . ILE B 1 297 ? -21.891 2.482 -20.297 1 34.38 297 ILE B CA 1
ATOM 4818 C C . ILE B 1 297 ? -23.172 3.326 -20.344 1 34.38 297 ILE B C 1
ATOM 4820 O O . ILE B 1 297 ? -23.781 3.607 -19.312 1 34.38 297 ILE B O 1
ATOM 4824 N N . GLU B 1 298 ? -23.562 3.928 -21.422 1 32.44 298 GLU B N 1
ATOM 4825 C CA . GLU B 1 298 ? -24.844 4.594 -21.562 1 32.44 298 GLU B CA 1
ATOM 4826 C C . GLU B 1 298 ? -26 3.605 -21.406 1 32.44 298 GLU B C 1
ATOM 4828 O O . GLU B 1 298 ? -27.062 3.953 -20.875 1 32.44 298 GLU B O 1
ATOM 4833 N N . SER B 1 299 ? -26.062 2.479 -21.984 1 29.8 299 SER B N 1
ATOM 4834 C CA . SER B 1 299 ? -27.219 1.587 -21.938 1 29.8 299 SER B CA 1
ATOM 4835 C C . SER B 1 299 ? -27.438 1.008 -20.547 1 29.8 299 SER B C 1
ATOM 4837 O O . SER B 1 299 ? -28.5 0.476 -20.25 1 29.8 299 SER B O 1
ATOM 4839 N N . ILE B 1 300 ? -26.547 0.872 -19.734 1 25.48 300 ILE B N 1
ATOM 4840 C CA . ILE B 1 300 ? -26.922 0.428 -18.391 1 25.48 300 ILE B CA 1
ATOM 4841 C C . ILE B 1 300 ? -27.406 1.62 -17.578 1 25.48 300 ILE B C 1
ATOM 4843 O O . ILE B 1 300 ? -28.062 1.445 -16.547 1 25.48 300 ILE B O 1
ATOM 4847 N N . LYS B 1 301 ? -27.266 2.773 -17.891 1 27.42 301 LYS B N 1
ATOM 4848 C CA . LYS B 1 301 ? -28 3.873 -17.281 1 27.42 301 LYS B CA 1
ATOM 4849 C C . LYS B 1 301 ? -29.469 3.863 -17.688 1 27.42 301 LYS B C 1
ATOM 4851 O O . LYS B 1 301 ? -30.328 4.379 -16.984 1 27.42 301 LYS B O 1
ATOM 4856 N N . SER B 1 302 ? -29.734 3.506 -18.875 1 23.53 302 SER B N 1
ATOM 4857 C CA . SER B 1 302 ? -31.125 3.523 -19.312 1 23.53 302 SER B CA 1
ATOM 4858 C C . SER B 1 302 ? -31.922 2.381 -18.688 1 23.53 302 SER B C 1
ATOM 4860 O O . SER B 1 302 ? -33.156 2.373 -18.719 1 23.53 302 SER B O 1
ATOM 4862 N N . LYS B 1 303 ? -31.328 1.293 -18.406 1 23.92 303 LYS B N 1
ATOM 4863 C CA . LYS B 1 303 ? -32.219 0.304 -17.797 1 23.92 303 LYS B CA 1
ATOM 4864 C C . LYS B 1 303 ? -32.25 0.468 -16.281 1 23.92 303 LYS B C 1
ATOM 4866 O O . LYS B 1 303 ? -32.969 -0.257 -15.578 1 23.92 303 LYS B O 1
ATOM 4871 N N . ILE B 1 304 ? -31.344 1.235 -15.664 1 19.88 304 ILE B N 1
ATOM 4872 C CA . ILE B 1 304 ? -31.797 1.62 -14.336 1 19.88 304 ILE B CA 1
ATOM 4873 C C . ILE B 1 304 ? -32.5 2.973 -14.406 1 19.88 304 ILE B C 1
ATOM 4875 O O . ILE B 1 304 ? -32 3.91 -15.031 1 19.88 304 ILE B O 1
#

Foldseek 3Di:
DQAVVQVVCVVQVWDWDEDFQKIKIKGAFCPQLVLCVVPPHSQDQRDPLSVVVVVVVVQVVQQQQHPVRHAHRLNCCVFPVPWDKDWQKKKKFFDLLSVQDDQNRHIKMKMKGFAADDFFKTKIKIFIAGPVPRDTGMMMITIMGIADLVVRHGDTGDPVSCVRRHVVHDHDGDHDDDDDDDPDFLDKDKDAAAPVQADPSQFGDPSVVVVVVVVRVVVCLVVVSADPLQNVQVVSDWGMKMKGADATDGHRFMWMKGKHDDPPDSFKMKIWIDGVVHTGMIMMIGGHNDHDPNPPPVVVVVVD/DQAVVQVVCVVQVWDWDEDFQKIKIKGAFCPQLVLCVVVPHSPDQQDPLSVVVVVVVVQVVQQQQHPVRHAHRLNCCVFPVPWDKDWFKKKKFFDLVSVQDDQRRHIKMKMKGFAADDFFKTKIKIFIAGPPPRDTGMMMITIMGIADLVVRHGDTGDPVSCVRRHVVHDHDGDHDDDDDDDPDFLDKDKDAAAPVQADPSQFGD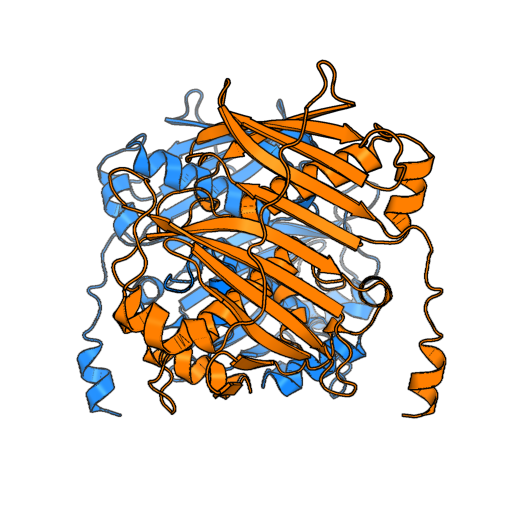PSVVVVVVVVRVVVCLVVVSADPLQNVQVVSDWGMKMKGADATDGHRFMWMKGKHDDPPDSFKMKIWIDGVVHTGMIMMIGGHNDHDPNPPPVVVVVVD

pLDDT: mean 84.26, std 17.47, range [19.42, 98.75]

Nearest PDB structures (foldseek):
  8qrt-assembly2_DDD  TM=7.214E-01  e=1.762E-14  Lemna aequinoctialis
  8qs0-assembly2_CCC  TM=7.011E-01  e=5.797E-15  Lemna aequinoctialis
  8qs0-assembly2_DDD  TM=7.185E-01  e=2.503E-14  Lemna aequinoctialis
  5x04-assembly1_A  TM=7.374E-01  e=4.764E-14  Umbellularia californica
  8qrt-assembly2_CCC  TM=7.120E-01  e=8.065E-14  Lemna aequinoctialis

Secondary structure (DSSP, 8-state):
-HHHHHHHHHHTT-EEEEETTEEEEEE-TTHHHHHHHTTT-TTS---HHHHHHHHHHHHHHHTS-BTTB---GGGHHHHHTT-EEEEEEEEEEE-HHHHTSSGGGS-EEEEEEEEEE-SSEEEEEEEEEETTT--EEEEEEEEEEEE-TTT--B-PPPHHHHHHHGGG-------PPPP---SS-SEEEEEEPPGGGB-TTSSB-HHHHHHHHHHHHHHHHHTT-S-HHHHHHHTT-EEEEEEEE-S---TT-EEEEEEEEPTT-SSEEEEEEEETTEEEEEEEEEE-SS------THHHHHH-/-HHHHHHHHHHTT-EEEEETTEEEEEE-TTHHHHHHHTTT-TTS---HHHHHHHHHHHHHHHTS-BTTB---GGGHHHHHTT-EEEEEEEEEEE-HHHHHSSGGGS-EEEEEEEEEE-SSEEEEEEEEEETTT--EEEEEEEEEEEE-TTT--B-PPPHHHHHHHGGG-------PPPP---SS-SEEEEEEPPGGGB-TTSSB-HHHHHHHHHHHHHHHHHTT-S-HHHHHHHTT-EEEEEEEE-S---TT-EEEEEEEEPTT-SSEEEEEEEETTEEEEEEEEEE-SS------THHHHHH-

Radius of gyration: 24.57 Å; Cα contacts (8 Å, |Δi|>4): 1324; chains: 2; bounding box: 60×74×64 Å